Protein AF-A0AAW7G0S0-F1 (afdb_monomer)

Structure (mmCIF, N/CA/C/O backbone):
data_AF-A0AAW7G0S0-F1
#
_entry.id   AF-A0AAW7G0S0-F1
#
loop_
_atom_site.group_PDB
_atom_site.id
_atom_site.type_symbol
_atom_site.label_atom_id
_atom_site.label_alt_id
_atom_site.label_comp_id
_atom_site.label_asym_id
_atom_site.label_entity_id
_atom_site.label_seq_id
_atom_site.pdbx_PDB_ins_code
_atom_site.Cartn_x
_atom_site.Cartn_y
_atom_site.Cartn_z
_atom_site.occupancy
_atom_site.B_iso_or_equiv
_atom_site.auth_seq_id
_atom_site.auth_comp_id
_atom_site.auth_asym_id
_atom_site.auth_atom_id
_atom_site.pdbx_PDB_model_num
ATOM 1 N N . MET A 1 1 ? -7.170 -5.117 -3.455 1.00 61.25 1 MET A N 1
ATOM 2 C CA . MET A 1 1 ? -6.804 -4.383 -2.227 1.00 61.25 1 MET A CA 1
ATOM 3 C C . MET A 1 1 ? -5.320 -4.066 -2.317 1.00 61.25 1 MET A C 1
ATOM 5 O O . MET A 1 1 ? -4.571 -4.983 -2.638 1.00 61.25 1 MET A O 1
ATOM 9 N N . SER A 1 2 ? -4.912 -2.807 -2.139 1.00 86.69 2 SER A N 1
ATOM 10 C CA . SER A 1 2 ? -3.494 -2.421 -2.218 1.00 86.69 2 SER A CA 1
ATOM 11 C C . SER A 1 2 ? -2.702 -2.958 -1.025 1.00 86.69 2 SER A C 1
ATOM 13 O O . SER A 1 2 ? -3.254 -3.072 0.070 1.00 86.69 2 SER A O 1
ATOM 15 N N . ARG A 1 3 ? -1.429 -3.319 -1.223 1.00 89.50 3 ARG A N 1
ATOM 16 C CA . ARG A 1 3 ? -0.575 -3.909 -0.176 1.00 89.50 3 ARG A CA 1
ATOM 17 C C . ARG A 1 3 ? 0.852 -3.369 -0.238 1.00 89.50 3 ARG A C 1
ATOM 19 O O . ARG A 1 3 ? 1.390 -3.161 -1.320 1.00 89.50 3 ARG A O 1
ATOM 26 N N . PHE A 1 4 ? 1.469 -3.182 0.927 1.00 93.31 4 PHE A N 1
ATOM 27 C CA . PHE A 1 4 ? 2.879 -2.812 1.061 1.00 93.31 4 PHE A CA 1
ATOM 28 C C . PHE A 1 4 ? 3.570 -3.804 2.001 1.00 93.31 4 PHE A C 1
ATOM 30 O O . PHE A 1 4 ? 3.288 -3.835 3.199 1.00 93.31 4 PHE A O 1
ATOM 37 N N . ILE A 1 5 ? 4.396 -4.683 1.443 1.00 94.06 5 ILE A N 1
ATOM 38 C CA . ILE A 1 5 ? 4.824 -5.938 2.067 1.00 94.06 5 ILE A CA 1
ATOM 39 C C . ILE A 1 5 ? 6.314 -5.860 2.408 1.00 94.06 5 ILE A C 1
ATOM 41 O O . ILE A 1 5 ? 7.124 -5.496 1.559 1.00 94.06 5 ILE A O 1
ATOM 45 N N . LEU A 1 6 ? 6.664 -6.216 3.645 1.00 96.31 6 LEU A N 1
ATOM 46 C CA . LEU A 1 6 ? 8.051 -6.377 4.079 1.00 96.31 6 LEU A CA 1
ATOM 47 C C . LEU A 1 6 ? 8.528 -7.786 3.712 1.00 96.31 6 LEU A C 1
ATOM 49 O O . LEU A 1 6 ? 7.924 -8.763 4.156 1.00 96.31 6 LEU A O 1
ATOM 53 N N . GLY A 1 7 ? 9.592 -7.904 2.920 1.00 93.94 7 GLY A N 1
ATOM 54 C CA . GLY A 1 7 ? 10.181 -9.202 2.593 1.00 93.94 7 GLY A CA 1
ATOM 55 C C . GLY A 1 7 ? 11.030 -9.225 1.326 1.00 93.94 7 GLY A C 1
ATOM 56 O O . GLY A 1 7 ? 11.190 -8.226 0.626 1.00 93.94 7 GLY A O 1
ATOM 57 N N . ASN A 1 8 ? 11.577 -10.402 1.024 1.00 95.19 8 ASN A N 1
ATOM 58 C CA . ASN A 1 8 ? 12.290 -10.653 -0.224 1.00 95.19 8 ASN A CA 1
ATOM 59 C C . ASN A 1 8 ? 11.298 -10.718 -1.394 1.00 95.19 8 ASN A C 1
ATOM 61 O O . ASN A 1 8 ? 10.318 -11.458 -1.346 1.00 95.19 8 ASN A O 1
ATOM 65 N N . CYS A 1 9 ? 11.558 -9.959 -2.461 1.00 95.81 9 CYS A N 1
ATOM 66 C CA . CYS A 1 9 ? 10.638 -9.877 -3.591 1.00 95.81 9 CYS A CA 1
ATOM 67 C C . CYS A 1 9 ? 10.408 -11.214 -4.307 1.00 95.81 9 CYS A C 1
ATOM 69 O O . CYS A 1 9 ? 9.286 -11.466 -4.731 1.00 95.81 9 CYS A O 1
ATOM 71 N N . VAL A 1 10 ? 11.420 -12.079 -4.402 1.00 95.94 10 VAL A N 1
ATOM 72 C CA . VAL A 1 10 ? 11.302 -13.3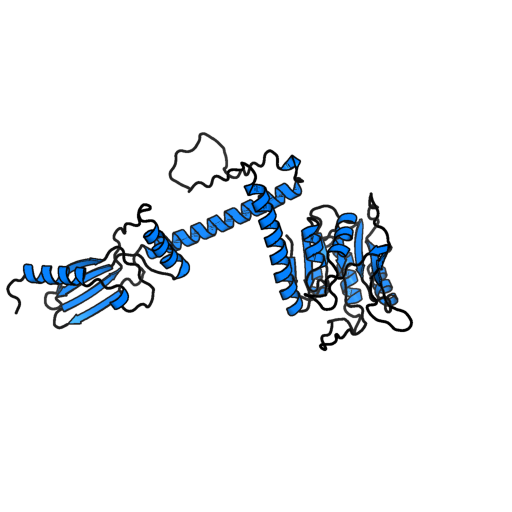97 -5.040 1.00 95.94 10 VAL A CA 1
ATOM 73 C C . VAL A 1 10 ? 10.381 -14.288 -4.212 1.00 95.94 10 VAL A C 1
ATOM 75 O O . VAL A 1 10 ? 9.420 -14.837 -4.746 1.00 95.94 10 VAL A O 1
ATOM 78 N N . ASP A 1 11 ? 10.610 -14.353 -2.899 1.00 96.25 11 ASP A N 1
ATOM 79 C CA . ASP A 1 11 ? 9.810 -15.178 -1.990 1.00 96.25 11 ASP A CA 1
ATOM 80 C C . ASP A 1 11 ? 8.354 -14.701 -1.946 1.00 96.25 11 ASP A C 1
ATOM 82 O O . ASP A 1 11 ? 7.428 -15.500 -2.079 1.00 96.25 11 ASP A O 1
ATOM 86 N N . ILE A 1 12 ? 8.131 -13.388 -1.826 1.00 96.81 12 ILE A N 1
ATOM 87 C CA . ILE A 1 12 ? 6.779 -12.821 -1.790 1.00 96.81 12 ILE A CA 1
ATOM 88 C C . ILE A 1 12 ? 6.055 -13.033 -3.126 1.00 96.81 12 ILE A C 1
ATOM 90 O O . ILE A 1 12 ? 4.898 -13.458 -3.121 1.00 96.81 12 ILE A O 1
ATOM 94 N N . MET A 1 13 ? 6.713 -12.771 -4.265 1.00 97.62 13 MET A N 1
ATOM 95 C CA . MET A 1 13 ? 6.097 -12.983 -5.578 1.00 97.62 13 MET A CA 1
ATOM 96 C C . MET A 1 13 ? 5.802 -14.460 -5.842 1.00 97.62 13 MET A C 1
ATOM 98 O O . MET A 1 13 ? 4.767 -14.738 -6.440 1.00 97.62 13 MET A O 1
ATOM 102 N N . SER A 1 14 ? 6.612 -15.399 -5.336 1.00 96.12 14 SER A N 1
ATOM 103 C CA . SER A 1 14 ? 6.372 -16.842 -5.507 1.00 96.12 14 SER A CA 1
ATOM 104 C C . SER A 1 14 ? 5.012 -17.303 -4.961 1.00 96.12 14 SER A C 1
ATOM 106 O O . SER A 1 14 ? 4.419 -18.249 -5.476 1.00 96.12 14 SER A O 1
ATOM 108 N N . GLY A 1 15 ? 4.469 -16.588 -3.968 1.00 95.38 15 GLY A N 1
ATOM 109 C CA . GLY A 1 15 ? 3.131 -16.825 -3.424 1.00 95.38 15 GLY A CA 1
ATOM 110 C C . GLY A 1 15 ? 1.987 -16.217 -4.246 1.00 95.38 15 GLY A C 1
ATOM 111 O O . GLY A 1 15 ? 0.819 -16.450 -3.933 1.00 95.38 15 GLY A O 1
ATOM 112 N N . PHE A 1 16 ? 2.277 -15.413 -5.272 1.00 94.56 16 PHE A N 1
ATOM 113 C CA . PHE A 1 16 ? 1.254 -14.803 -6.124 1.00 94.56 16 PHE A CA 1
ATOM 114 C C . PHE A 1 16 ? 0.816 -15.762 -7.238 1.00 94.56 16 PHE A C 1
ATOM 116 O O . PHE A 1 16 ? 1.655 -16.474 -7.797 1.00 94.56 16 PHE A O 1
ATOM 123 N N . PRO A 1 17 ? -0.468 -15.743 -7.646 1.00 94.62 17 PRO A N 1
ATOM 124 C CA . PRO A 1 17 ? -0.911 -16.428 -8.855 1.00 94.62 17 PRO A CA 1
ATOM 125 C C . PRO A 1 17 ? -0.197 -15.910 -10.111 1.00 94.62 17 PRO A C 1
ATOM 127 O O . PRO A 1 17 ? 0.215 -14.750 -10.184 1.00 94.62 17 PRO A O 1
ATOM 130 N N . ASP A 1 18 ? -0.112 -16.752 -11.137 1.00 95.81 18 ASP A N 1
ATOM 131 C CA . ASP A 1 18 ? 0.306 -16.323 -12.471 1.00 95.81 18 ASP A CA 1
ATOM 132 C C . ASP A 1 18 ? -0.612 -15.207 -12.984 1.00 95.81 18 ASP A C 1
ATOM 134 O O . ASP A 1 18 ? -1.828 -15.250 -12.789 1.00 95.81 18 ASP A O 1
ATOM 138 N N . ARG A 1 19 ? -0.045 -14.232 -13.710 1.00 96.56 19 ARG A N 1
ATOM 139 C CA . ARG A 1 19 ? -0.817 -13.148 -14.351 1.00 96.56 19 ARG A CA 1
ATOM 140 C C . ARG A 1 19 ? -1.695 -12.353 -13.362 1.00 96.56 19 ARG A C 1
ATOM 142 O O . ARG A 1 19 ? -2.802 -11.935 -13.702 1.00 96.56 19 ARG A O 1
ATOM 149 N N . ALA A 1 20 ? -1.206 -12.145 -12.143 1.00 93.62 20 ALA A N 1
ATOM 150 C CA . ALA A 1 20 ? -1.896 -11.421 -11.082 1.00 93.62 20 ALA A CA 1
ATOM 151 C C . ALA A 1 20 ? -1.881 -9.888 -11.233 1.00 93.62 20 ALA A C 1
ATOM 153 O O . ALA A 1 20 ? -2.805 -9.239 -10.743 1.00 93.62 20 ALA A O 1
ATOM 154 N N . VAL A 1 21 ? -0.871 -9.299 -11.886 1.00 95.62 21 VAL A N 1
ATOM 155 C CA . VAL A 1 21 ? -0.677 -7.833 -11.918 1.00 95.62 21 VAL A CA 1
ATOM 156 C C . VAL A 1 21 ? -0.757 -7.266 -13.332 1.00 95.62 21 VAL A C 1
ATOM 158 O O . VAL A 1 21 ? -0.399 -7.932 -14.304 1.00 95.62 21 VAL A O 1
ATOM 161 N N . ASP A 1 22 ? -1.257 -6.038 -13.450 1.00 96.88 22 ASP A N 1
ATOM 162 C CA . ASP A 1 22 ? -1.536 -5.383 -14.733 1.00 96.88 22 ASP A CA 1
ATOM 163 C C . ASP A 1 22 ? -0.315 -4.648 -15.291 1.00 96.88 22 ASP A C 1
ATOM 165 O O . ASP A 1 22 ? -0.161 -4.534 -16.503 1.00 96.88 22 ASP A O 1
ATOM 169 N N . PHE A 1 23 ? 0.553 -4.154 -14.410 1.00 98.50 23 PHE A N 1
ATOM 170 C CA . PHE A 1 23 ? 1.719 -3.364 -14.779 1.00 98.50 23 PHE A CA 1
ATOM 171 C C . PHE A 1 23 ? 2.802 -3.484 -13.717 1.00 98.50 23 PHE A C 1
ATOM 173 O O . PHE A 1 23 ? 2.501 -3.594 -12.527 1.00 98.50 23 PHE A O 1
ATOM 180 N N . ILE A 1 24 ? 4.062 -3.442 -14.138 1.00 98.75 24 ILE A N 1
ATOM 181 C CA . ILE A 1 24 ? 5.203 -3.367 -13.223 1.00 98.75 24 ILE A CA 1
ATOM 182 C C . ILE A 1 24 ? 5.926 -2.051 -13.481 1.00 98.75 24 ILE A C 1
ATOM 184 O O . ILE A 1 24 ? 6.295 -1.766 -14.616 1.00 98.75 24 ILE A O 1
ATOM 188 N N . LEU A 1 25 ? 6.154 -1.264 -12.435 1.00 98.44 25 LEU A N 1
ATOM 189 C CA . LEU A 1 25 ? 7.016 -0.087 -12.483 1.00 98.44 25 LEU A CA 1
ATOM 190 C C . LEU A 1 25 ? 7.999 -0.203 -11.333 1.00 98.44 25 LEU A C 1
ATOM 192 O O . LEU A 1 25 ? 7.580 -0.274 -10.184 1.00 98.44 25 LEU A O 1
ATOM 196 N N . THR A 1 26 ? 9.290 -0.284 -11.637 1.00 97.12 26 THR A N 1
ATOM 197 C CA . THR A 1 26 ? 10.258 -0.655 -10.606 1.00 97.12 26 THR A CA 1
ATOM 198 C C . THR A 1 26 ? 11.636 -0.040 -10.783 1.00 97.12 26 THR A C 1
ATOM 200 O O . THR A 1 26 ? 12.092 0.208 -11.904 1.00 97.12 26 THR A O 1
ATOM 203 N N . ASP A 1 27 ? 12.294 0.205 -9.650 1.00 94.00 27 ASP A N 1
ATOM 204 C CA . ASP A 1 27 ? 13.656 0.722 -9.541 1.00 94.00 27 ASP A CA 1
ATOM 205 C C . ASP A 1 27 ? 14.547 -0.243 -8.743 1.00 94.00 27 ASP A C 1
ATOM 207 O O . ASP A 1 27 ? 14.751 -0.060 -7.542 1.00 94.00 27 ASP A O 1
ATOM 211 N N . PRO A 1 28 ? 15.060 -1.304 -9.386 1.00 92.94 28 PRO A N 1
ATOM 212 C CA . PRO A 1 28 ? 15.893 -2.290 -8.713 1.00 92.94 28 PRO A CA 1
ATOM 213 C C . PRO A 1 28 ? 17.266 -1.728 -8.302 1.00 92.94 28 PRO A C 1
ATOM 215 O O . PRO A 1 28 ? 17.717 -0.730 -8.867 1.00 92.94 28 PRO A O 1
ATOM 218 N N . PRO A 1 29 ? 18.010 -2.408 -7.408 1.00 88.94 29 PRO A N 1
ATOM 219 C CA . PRO A 1 29 ? 19.431 -2.133 -7.180 1.00 88.94 29 PRO A CA 1
ATOM 220 C C . PRO A 1 29 ? 20.245 -2.207 -8.485 1.00 88.94 29 PRO A C 1
ATOM 222 O O . PRO A 1 29 ? 20.073 -3.122 -9.285 1.00 88.94 29 PRO A O 1
ATOM 225 N N . TYR A 1 30 ? 21.156 -1.260 -8.716 1.00 87.06 30 TYR A N 1
ATOM 226 C CA . TYR A 1 30 ? 21.896 -1.099 -9.981 1.00 87.06 30 TYR A CA 1
ATOM 227 C C . TYR A 1 30 ? 23.184 -1.928 -10.083 1.00 87.06 30 TYR A C 1
ATOM 229 O O . TYR A 1 30 ? 23.897 -1.833 -11.084 1.00 87.06 30 TYR A O 1
ATOM 237 N N . LEU A 1 31 ? 23.483 -2.754 -9.080 1.00 80.12 31 LEU A N 1
ATOM 238 C CA . LEU A 1 31 ? 24.683 -3.590 -8.990 1.00 80.12 31 LEU A CA 1
ATOM 239 C C . LEU A 1 31 ? 25.984 -2.770 -8.928 1.00 80.12 31 LEU A C 1
ATOM 241 O O . LEU A 1 31 ? 27.035 -3.208 -9.410 1.00 80.12 31 LEU A O 1
ATOM 245 N N . VAL A 1 32 ? 25.910 -1.557 -8.373 1.00 72.00 32 VAL A N 1
ATOM 246 C CA . VAL A 1 32 ? 27.024 -0.592 -8.331 1.00 72.00 32 VAL A CA 1
ATOM 247 C C . VAL A 1 32 ? 27.677 -0.464 -6.956 1.00 72.00 32 VAL A C 1
ATOM 249 O O . VAL A 1 32 ? 28.640 0.288 -6.811 1.00 72.00 32 VAL A O 1
ATOM 252 N N . GLY A 1 33 ? 27.187 -1.195 -5.952 1.00 70.19 33 GLY A N 1
ATOM 253 C CA . GLY A 1 33 ? 27.677 -1.133 -4.578 1.00 70.19 33 GLY A CA 1
ATOM 254 C C . GLY A 1 33 ? 27.494 0.247 -3.947 1.00 70.19 33 GLY A C 1
ATOM 255 O O . GLY A 1 33 ? 28.407 0.743 -3.284 1.00 70.19 33 GLY A O 1
ATOM 256 N N . PHE A 1 34 ? 26.347 0.885 -4.185 1.00 68.38 34 PHE A N 1
ATOM 257 C CA . PHE A 1 34 ? 26.030 2.235 -3.749 1.00 68.38 34 PHE A CA 1
ATOM 258 C C . PHE A 1 34 ? 26.240 2.408 -2.246 1.00 68.38 34 PHE A C 1
ATOM 260 O O . PHE A 1 34 ? 25.785 1.608 -1.421 1.00 68.38 34 PHE A O 1
ATOM 267 N N . ARG A 1 35 ? 26.902 3.514 -1.903 1.00 62.56 35 ARG A N 1
ATOM 268 C CA . ARG A 1 35 ? 27.081 3.970 -0.533 1.00 62.56 35 ARG A CA 1
ATOM 269 C C . ARG A 1 35 ? 26.876 5.473 -0.481 1.00 62.56 35 ARG A C 1
ATOM 271 O O . ARG A 1 35 ? 27.520 6.209 -1.231 1.00 62.56 35 ARG A O 1
ATOM 278 N N . ASP A 1 36 ? 25.971 5.928 0.374 1.00 64.25 36 ASP A N 1
ATOM 279 C CA . ASP A 1 36 ? 25.733 7.361 0.521 1.00 64.25 36 ASP A CA 1
ATOM 280 C C . ASP A 1 36 ? 26.769 8.040 1.434 1.00 64.25 36 ASP A C 1
ATOM 282 O O . ASP A 1 36 ? 27.629 7.393 2.035 1.00 64.25 36 ASP A O 1
ATOM 286 N N . ARG A 1 37 ? 26.691 9.375 1.541 1.00 52.28 37 ARG A N 1
ATOM 287 C CA . ARG A 1 37 ? 27.619 10.185 2.356 1.00 52.28 37 ARG A CA 1
ATOM 288 C C . ARG A 1 37 ? 27.542 9.884 3.859 1.00 52.28 37 ARG A C 1
ATOM 290 O O . ARG A 1 37 ? 28.489 10.184 4.572 1.00 52.28 37 ARG A O 1
ATOM 297 N N . SER A 1 38 ? 26.441 9.293 4.322 1.00 55.97 38 SER A N 1
ATOM 298 C CA . SER A 1 38 ? 26.249 8.814 5.697 1.00 55.97 38 SER A CA 1
ATOM 299 C C . SER A 1 38 ? 26.643 7.342 5.888 1.00 55.97 38 SER A C 1
ATOM 301 O O . SER A 1 38 ? 26.494 6.803 6.978 1.00 55.97 38 SER A O 1
ATOM 303 N N . GLY A 1 39 ? 27.153 6.680 4.845 1.00 59.25 39 GLY A N 1
ATOM 304 C CA . GLY A 1 39 ? 27.622 5.299 4.894 1.00 59.25 39 GLY A CA 1
ATOM 305 C C . GLY A 1 39 ? 26.553 4.227 4.667 1.00 59.25 39 GLY A C 1
ATOM 306 O O . GLY A 1 39 ? 26.916 3.049 4.718 1.00 59.25 39 GLY A O 1
ATOM 307 N N . ARG A 1 40 ? 25.292 4.594 4.385 1.00 63.16 40 ARG A N 1
ATOM 308 C CA . ARG A 1 40 ? 24.183 3.654 4.123 1.00 63.16 40 ARG A CA 1
ATOM 309 C C . ARG A 1 40 ? 24.385 2.946 2.783 1.00 63.16 40 ARG A C 1
ATOM 311 O O . ARG A 1 40 ? 24.827 3.578 1.825 1.00 63.16 40 ARG A O 1
ATOM 318 N N . SER A 1 41 ? 24.040 1.661 2.713 1.00 70.19 41 SER A N 1
ATOM 319 C CA . SER A 1 41 ? 24.163 0.818 1.514 1.00 70.19 41 SER A CA 1
ATOM 320 C C . SER A 1 41 ? 22.822 0.216 1.099 1.00 70.19 41 SER A C 1
ATOM 322 O O . SER A 1 41 ? 21.948 0.039 1.942 1.00 70.19 41 SER A O 1
ATOM 324 N N . ILE A 1 42 ? 22.690 -0.143 -0.179 1.00 65.56 42 ILE A N 1
ATOM 325 C CA . ILE A 1 42 ? 21.501 -0.810 -0.734 1.00 65.56 42 ILE A CA 1
ATOM 326 C C . ILE A 1 42 ? 21.720 -2.332 -0.720 1.00 65.56 42 ILE A C 1
ATOM 328 O O . ILE A 1 42 ? 22.753 -2.825 -1.185 1.00 65.56 42 ILE A O 1
ATOM 332 N N . ALA A 1 43 ? 20.766 -3.081 -0.162 1.00 66.75 43 ALA A N 1
ATOM 333 C CA . ALA A 1 43 ? 20.792 -4.543 -0.167 1.00 66.75 43 ALA A CA 1
ATOM 334 C C . ALA A 1 43 ? 20.650 -5.087 -1.602 1.00 66.75 43 ALA A C 1
ATOM 336 O O . ALA A 1 43 ? 19.914 -4.530 -2.409 1.00 66.75 43 ALA A O 1
ATOM 337 N N . GLY A 1 44 ? 21.380 -6.155 -1.941 1.00 61.84 44 GLY A N 1
ATOM 338 C CA . GLY A 1 44 ? 21.381 -6.720 -3.301 1.00 61.84 44 GLY A CA 1
ATOM 339 C C . GLY A 1 44 ? 22.154 -5.899 -4.344 1.00 61.84 44 GLY A C 1
ATOM 340 O O . GLY A 1 44 ? 22.253 -6.303 -5.493 1.00 61.84 44 GLY A O 1
ATOM 341 N N . ASP A 1 45 ? 22.776 -4.777 -3.978 1.00 70.75 45 ASP A N 1
ATOM 342 C CA . ASP A 1 45 ? 23.440 -3.894 -4.950 1.00 70.75 45 ASP A CA 1
ATOM 343 C C . ASP A 1 45 ? 24.884 -4.304 -5.305 1.00 70.75 45 ASP A C 1
ATOM 345 O O . ASP A 1 45 ? 25.595 -3.571 -5.991 1.00 70.75 45 ASP A O 1
ATOM 349 N N . LYS A 1 46 ? 25.363 -5.457 -4.821 1.00 69.62 46 LYS A N 1
ATOM 350 C CA . LYS A 1 46 ? 26.723 -5.968 -5.093 1.00 69.62 46 LYS A CA 1
ATOM 351 C C . LYS A 1 46 ? 26.731 -7.216 -5.974 1.00 69.62 46 LYS A C 1
ATOM 353 O O . LYS A 1 46 ? 27.579 -7.321 -6.858 1.00 69.62 46 LYS A O 1
ATOM 358 N N . THR A 1 47 ? 25.807 -8.142 -5.732 1.00 74.56 47 THR A N 1
ATOM 359 C CA . THR A 1 47 ? 25.671 -9.413 -6.453 1.00 74.56 47 THR A CA 1
ATOM 360 C C . THR A 1 47 ? 24.370 -9.425 -7.246 1.00 74.56 47 THR A C 1
ATOM 362 O O . THR A 1 47 ? 23.389 -8.799 -6.858 1.00 74.56 47 THR A O 1
ATOM 365 N N . ASP A 1 48 ? 24.364 -10.116 -8.380 1.00 79.81 48 ASP A N 1
ATOM 366 C CA . ASP A 1 48 ? 23.227 -10.224 -9.301 1.00 79.81 48 ASP A CA 1
ATOM 367 C C . ASP A 1 48 ? 22.380 -11.485 -9.088 1.00 79.81 48 ASP A C 1
ATOM 369 O O . ASP A 1 48 ? 21.502 -11.780 -9.892 1.00 79.81 48 ASP A O 1
ATOM 373 N N . GLU A 1 49 ? 22.601 -12.207 -7.990 1.00 86.19 49 GLU A N 1
ATOM 374 C CA . GLU A 1 49 ? 21.912 -13.463 -7.660 1.00 86.19 49 GLU A CA 1
ATOM 375 C C . GLU A 1 49 ? 20.386 -13.310 -7.591 1.00 86.19 49 GLU A C 1
ATOM 377 O O . GLU A 1 49 ? 19.652 -14.233 -7.935 1.00 86.19 49 GLU A O 1
ATOM 382 N N . TRP A 1 50 ? 19.896 -12.131 -7.199 1.00 88.56 50 TRP A N 1
ATOM 383 C CA . TRP A 1 50 ? 18.466 -11.824 -7.159 1.00 88.56 50 TRP A CA 1
ATOM 384 C C . TRP A 1 50 ? 17.884 -11.489 -8.540 1.00 88.56 50 TRP A C 1
ATOM 386 O O . TRP A 1 50 ? 16.679 -11.636 -8.737 1.00 88.56 50 TRP A O 1
ATOM 396 N N . LEU A 1 51 ? 18.707 -11.042 -9.499 1.00 92.50 51 LEU A N 1
ATOM 397 C CA . LEU A 1 51 ? 18.242 -10.408 -10.736 1.00 92.50 51 LEU A CA 1
ATOM 398 C C . LEU A 1 51 ? 17.461 -11.385 -11.617 1.00 92.50 51 LEU A C 1
ATOM 400 O O . LEU A 1 51 ? 16.323 -11.102 -11.984 1.00 92.50 51 LEU A O 1
ATOM 404 N N . GLN A 1 52 ? 18.042 -12.547 -11.930 1.00 96.50 52 GLN A N 1
ATOM 405 C CA . GLN A 1 52 ? 17.376 -13.531 -12.787 1.00 96.50 52 GLN A CA 1
ATOM 406 C C . GLN A 1 52 ? 16.114 -14.127 -12.131 1.00 96.50 52 GLN A C 1
ATOM 408 O O . GLN A 1 52 ? 15.074 -14.128 -12.795 1.00 96.50 52 GLN A O 1
ATOM 413 N N . PRO A 1 53 ? 16.132 -14.585 -10.860 1.00 97.25 53 PRO A N 1
ATOM 414 C CA . PRO A 1 53 ? 14.921 -15.068 -10.195 1.00 97.25 53 PRO A CA 1
ATOM 415 C C . PRO A 1 53 ? 13.820 -14.004 -10.105 1.00 97.25 53 PRO A C 1
ATOM 417 O O . PRO A 1 53 ? 12.665 -14.300 -10.403 1.00 97.25 53 PRO A O 1
ATOM 420 N N . ALA A 1 54 ? 14.167 -12.752 -9.783 1.00 97.50 54 ALA A N 1
ATOM 421 C CA . ALA A 1 54 ? 13.193 -11.665 -9.733 1.00 97.50 54 ALA A CA 1
ATOM 422 C C . ALA A 1 54 ? 12.592 -11.373 -11.115 1.00 97.50 54 ALA A C 1
ATOM 424 O O . ALA A 1 54 ? 11.384 -11.183 -11.220 1.00 97.50 54 ALA A O 1
ATOM 425 N N . CYS A 1 55 ? 13.393 -11.379 -12.189 1.00 98.25 55 CYS A N 1
ATOM 426 C CA . CYS A 1 55 ? 12.887 -11.240 -13.559 1.00 98.25 55 CYS A CA 1
ATOM 427 C C . CYS A 1 55 ? 11.937 -12.372 -13.961 1.00 98.25 55 CYS A C 1
ATOM 429 O O . CYS A 1 55 ? 10.923 -12.096 -14.604 1.00 98.25 55 CYS A O 1
ATOM 431 N N . ASN A 1 56 ? 12.225 -13.612 -13.561 1.00 98.56 56 ASN A N 1
ATOM 432 C CA . ASN A 1 56 ? 11.348 -14.754 -13.825 1.00 98.56 56 ASN A CA 1
ATOM 433 C C . ASN A 1 56 ? 9.995 -14.586 -13.123 1.00 98.56 56 ASN A C 1
ATOM 435 O O . ASN A 1 56 ? 8.950 -14.733 -13.758 1.00 98.56 56 ASN A O 1
ATOM 439 N N . GLU A 1 57 ? 10.009 -14.208 -11.844 1.00 98.62 57 GLU A N 1
ATOM 440 C CA . GLU A 1 57 ? 8.787 -13.964 -11.078 1.00 98.62 57 GLU A CA 1
ATOM 441 C C . GLU A 1 57 ? 8.000 -12.768 -11.622 1.00 98.62 57 GLU A C 1
ATOM 443 O O . GLU A 1 57 ? 6.803 -12.896 -11.872 1.00 98.62 57 GLU A O 1
ATOM 448 N N . MET A 1 58 ? 8.666 -11.647 -11.927 1.00 98.75 58 MET A N 1
ATOM 449 C CA . MET A 1 58 ? 8.045 -10.487 -12.579 1.00 98.75 58 MET A CA 1
ATOM 450 C C . MET A 1 58 ? 7.366 -10.875 -13.897 1.00 98.75 58 MET A C 1
ATOM 452 O O . MET A 1 58 ? 6.224 -10.484 -14.141 1.00 98.75 58 MET A O 1
ATOM 456 N N . TYR A 1 59 ? 8.026 -11.679 -14.738 1.00 98.81 59 TYR A N 1
ATOM 457 C CA . TYR A 1 59 ? 7.415 -12.170 -15.970 1.00 98.81 59 TYR A CA 1
ATOM 458 C C . TYR A 1 59 ? 6.205 -13.058 -15.683 1.00 98.81 59 TYR A C 1
ATOM 460 O O . TYR A 1 59 ? 5.170 -12.902 -16.330 1.00 98.81 59 TYR A O 1
ATOM 468 N N . ARG A 1 60 ? 6.297 -13.984 -14.722 1.00 98.69 60 ARG A N 1
ATOM 469 C CA . ARG A 1 60 ? 5.220 -14.919 -14.363 1.00 98.69 60 ARG A CA 1
ATOM 470 C C . ARG A 1 60 ? 3.968 -14.190 -13.867 1.00 98.69 60 ARG A C 1
ATOM 472 O O . ARG A 1 60 ? 2.872 -14.435 -14.386 1.00 98.69 60 ARG A O 1
ATOM 479 N N . VAL A 1 61 ? 4.129 -13.262 -12.923 1.00 98.38 61 VAL A N 1
ATOM 480 C CA . VAL A 1 61 ? 3.014 -12.545 -12.282 1.00 98.38 61 VAL A CA 1
ATOM 481 C C . VAL A 1 61 ? 2.421 -11.447 -13.164 1.00 98.38 61 VAL A C 1
ATOM 483 O O . VAL A 1 61 ? 1.250 -11.116 -12.995 1.00 98.38 61 VAL A O 1
ATOM 486 N N . LEU A 1 62 ? 3.164 -10.901 -14.132 1.00 98.75 62 LEU A N 1
ATOM 487 C CA . LEU A 1 62 ? 2.621 -9.925 -15.077 1.00 98.75 62 LEU A CA 1
ATOM 488 C C . LEU A 1 62 ? 1.582 -10.577 -16.002 1.00 98.75 62 LEU A C 1
ATOM 490 O O . LEU A 1 62 ? 1.777 -11.688 -16.514 1.00 98.75 62 LEU A O 1
ATOM 494 N N . LYS A 1 63 ? 0.459 -9.896 -16.241 1.00 98.31 63 LYS A N 1
ATOM 495 C CA . LYS A 1 63 ? -0.564 -10.346 -17.193 1.00 98.31 63 LYS A CA 1
ATOM 496 C C . LYS A 1 63 ? -0.011 -10.486 -18.613 1.00 98.31 63 LYS A C 1
ATOM 498 O O . LYS A 1 63 ? 1.033 -9.951 -18.976 1.00 98.31 63 LYS A O 1
ATOM 503 N N . LYS A 1 64 ? -0.702 -11.290 -19.422 1.00 97.94 64 LYS A N 1
ATOM 504 C CA . LYS A 1 64 ? -0.391 -11.410 -20.849 1.00 97.94 64 LYS A CA 1
ATOM 505 C C . LYS A 1 64 ? -0.714 -10.079 -21.537 1.00 97.94 64 LYS A C 1
ATOM 507 O O . LYS A 1 64 ? -1.713 -9.463 -21.186 1.00 97.94 64 LYS A O 1
ATOM 512 N N . ASP A 1 65 ? 0.093 -9.708 -22.526 1.00 97.62 65 ASP A N 1
ATOM 513 C CA . ASP A 1 65 ? -0.097 -8.514 -23.351 1.00 97.62 65 ASP A CA 1
ATOM 514 C C . ASP A 1 65 ? -0.067 -7.233 -22.494 1.00 97.62 65 ASP A C 1
ATOM 516 O O . ASP A 1 65 ? -0.873 -6.324 -22.663 1.00 97.62 65 ASP A O 1
ATOM 520 N N . ALA A 1 66 ? 0.892 -7.184 -21.561 1.00 97.75 66 ALA A N 1
ATOM 521 C CA . ALA A 1 66 ? 1.092 -6.102 -20.599 1.00 97.75 66 ALA A CA 1
ATOM 522 C C . ALA A 1 66 ? 2.554 -5.624 -20.567 1.00 97.75 66 ALA 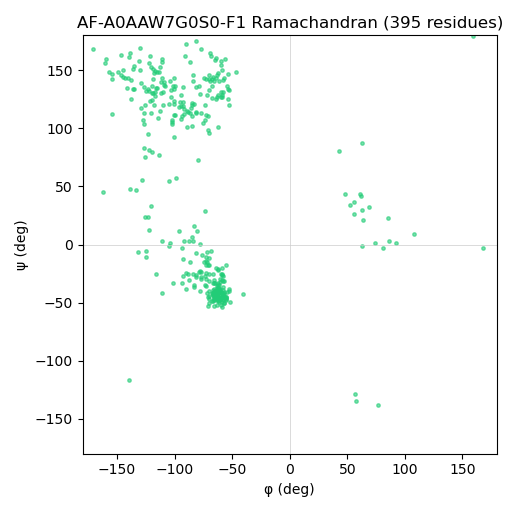A C 1
ATOM 524 O O . ALA A 1 66 ? 3.455 -6.251 -21.142 1.00 97.75 66 ALA A O 1
ATOM 525 N N . LEU A 1 67 ? 2.774 -4.495 -19.892 1.00 98.44 67 LEU A N 1
ATOM 526 C CA . LEU A 1 67 ? 4.049 -3.785 -19.863 1.00 98.44 67 LEU A CA 1
ATOM 527 C C . LEU A 1 67 ? 4.710 -3.819 -18.480 1.00 98.44 67 LEU A C 1
ATOM 529 O O . LEU A 1 67 ? 4.060 -3.885 -17.437 1.00 98.44 67 LEU A O 1
ATOM 533 N N . MET A 1 68 ? 6.031 -3.728 -18.502 1.00 98.44 68 MET A N 1
ATOM 534 C CA . MET A 1 68 ? 6.886 -3.443 -17.364 1.00 98.44 68 MET A CA 1
ATOM 535 C C . MET A 1 68 ? 7.785 -2.263 -17.720 1.00 98.44 68 MET A C 1
ATOM 537 O O . MET A 1 68 ? 8.381 -2.233 -18.794 1.00 98.44 68 MET A O 1
ATOM 541 N N . VAL A 1 69 ? 7.929 -1.314 -16.806 1.00 98.50 69 VAL A N 1
ATOM 542 C CA . VAL A 1 69 ? 8.951 -0.276 -16.866 1.00 98.50 69 VAL A CA 1
ATOM 543 C C . VAL A 1 69 ? 9.959 -0.539 -15.760 1.00 98.50 69 VAL A C 1
ATOM 545 O O . VAL A 1 69 ? 9.615 -0.543 -14.579 1.00 98.50 69 VAL A O 1
ATOM 548 N N . SER A 1 70 ? 11.213 -0.751 -16.149 1.00 98.12 70 SER A N 1
ATOM 549 C CA . SER A 1 70 ? 12.310 -0.952 -15.204 1.00 98.12 70 SER A CA 1
ATOM 550 C C . SER A 1 70 ? 13.363 0.122 -15.401 1.00 98.12 70 SER A C 1
ATOM 552 O O . SER A 1 70 ? 13.937 0.258 -16.487 1.00 98.12 70 SER A O 1
ATOM 554 N N . PHE A 1 71 ? 13.671 0.843 -14.328 1.00 96.50 71 PHE A N 1
ATOM 555 C CA . PHE A 1 71 ? 14.948 1.540 -14.230 1.00 96.50 71 PHE A CA 1
ATOM 556 C C . PHE A 1 71 ? 16.085 0.515 -14.109 1.00 96.50 71 PHE A C 1
ATOM 558 O O . PHE A 1 71 ? 15.850 -0.668 -13.841 1.00 96.50 71 PHE A O 1
ATOM 565 N N . TYR A 1 72 ? 17.318 0.944 -14.374 1.00 94.62 72 TYR A N 1
ATOM 566 C CA . TYR A 1 72 ? 18.475 0.051 -14.381 1.00 94.62 72 TYR A CA 1
ATOM 567 C C . TYR A 1 72 ? 19.800 0.801 -14.220 1.00 94.62 72 TYR A C 1
ATOM 569 O O . TYR A 1 72 ? 19.927 1.987 -14.539 1.00 94.62 72 TYR A O 1
ATOM 577 N N . GLY A 1 73 ? 20.828 0.062 -13.798 1.00 90.00 73 GLY A N 1
ATOM 578 C CA . GLY A 1 73 ? 22.208 0.533 -13.815 1.00 90.00 73 GLY A CA 1
ATOM 579 C C . GLY A 1 73 ? 22.755 0.553 -15.238 1.00 90.00 73 GLY A C 1
ATOM 580 O O . GLY A 1 73 ? 23.044 -0.501 -15.802 1.00 90.00 73 GLY A O 1
ATOM 581 N N . TRP A 1 74 ? 22.931 1.738 -15.831 1.00 87.81 74 TRP A N 1
ATOM 582 C CA . TRP A 1 74 ? 23.374 1.871 -17.229 1.00 87.81 74 TRP A CA 1
ATOM 583 C C . TRP A 1 74 ? 24.731 1.211 -17.520 1.00 87.81 74 TRP A C 1
ATOM 585 O O . TRP A 1 74 ? 24.950 0.703 -18.615 1.00 87.81 74 TRP A O 1
ATOM 595 N N . ASN A 1 75 ? 25.624 1.163 -16.531 1.00 87.69 75 ASN A N 1
ATOM 596 C CA . ASN A 1 75 ? 26.929 0.502 -16.606 1.00 87.69 75 ASN A CA 1
ATOM 597 C C . ASN A 1 75 ? 26.856 -1.032 -16.502 1.00 87.69 75 ASN A C 1
ATOM 599 O O . ASN A 1 75 ? 27.874 -1.698 -16.664 1.00 87.69 75 ASN A O 1
ATOM 603 N N . ARG A 1 76 ? 25.680 -1.582 -16.183 1.00 91.00 76 ARG A N 1
ATOM 604 C CA . ARG A 1 76 ? 25.401 -3.020 -16.037 1.00 91.00 76 ARG A CA 1
ATOM 605 C C . ARG A 1 76 ? 24.227 -3.458 -16.910 1.00 91.00 76 ARG A C 1
ATOM 607 O O . ARG A 1 76 ? 23.562 -4.452 -16.625 1.00 91.00 76 ARG A O 1
ATOM 614 N N . VAL A 1 77 ? 23.959 -2.696 -17.972 1.00 94.56 77 VAL A N 1
ATOM 615 C CA . VAL A 1 77 ? 22.854 -2.935 -18.907 1.00 94.56 77 VAL A CA 1
ATOM 616 C C . VAL A 1 77 ? 22.918 -4.320 -19.547 1.00 94.56 77 VAL A C 1
ATOM 618 O O . VAL A 1 77 ? 21.878 -4.911 -19.803 1.00 94.56 77 VAL A O 1
ATOM 621 N N . ASP A 1 78 ? 24.116 -4.863 -19.751 1.00 94.31 78 ASP A N 1
ATOM 622 C CA . ASP A 1 78 ? 24.362 -6.219 -20.240 1.00 94.31 78 ASP A CA 1
ATOM 623 C C . ASP A 1 78 ? 23.666 -7.276 -19.370 1.00 94.31 78 ASP A C 1
ATOM 625 O O . ASP A 1 78 ? 22.958 -8.139 -19.894 1.00 94.31 78 ASP A O 1
ATOM 629 N N . ARG A 1 79 ? 23.786 -7.159 -18.042 1.00 94.00 79 ARG A N 1
ATOM 630 C CA . ARG A 1 79 ? 23.190 -8.101 -17.084 1.00 94.00 79 ARG A CA 1
ATOM 631 C C . ARG A 1 79 ? 21.673 -7.985 -17.031 1.00 94.00 79 ARG A C 1
ATOM 633 O O . ARG A 1 79 ? 20.979 -8.994 -17.111 1.00 94.00 79 ARG A O 1
ATOM 640 N N . PHE A 1 80 ? 21.161 -6.758 -16.949 1.00 96.50 80 PHE A N 1
ATOM 641 C CA . PHE A 1 80 ? 19.718 -6.502 -16.967 1.00 96.50 80 PHE A CA 1
ATOM 642 C C . PHE A 1 80 ? 19.077 -6.995 -18.267 1.00 96.50 80 PHE A C 1
ATOM 644 O O . PHE A 1 80 ? 18.081 -7.713 -18.238 1.00 96.50 80 PHE A O 1
ATOM 651 N N . MET A 1 81 ? 19.692 -6.681 -19.409 1.00 97.62 81 MET A N 1
ATOM 652 C CA . MET A 1 81 ? 19.207 -7.091 -20.723 1.00 97.62 81 MET A CA 1
ATOM 653 C C . MET A 1 81 ? 19.195 -8.616 -20.873 1.00 97.62 81 MET A C 1
ATOM 655 O O . MET A 1 81 ? 18.229 -9.165 -21.405 1.00 97.62 81 MET A O 1
ATOM 659 N N . ALA A 1 82 ? 20.237 -9.304 -20.394 1.00 97.31 82 ALA A N 1
ATOM 660 C CA . ALA A 1 82 ? 20.281 -10.763 -20.379 1.00 97.31 82 ALA A CA 1
ATOM 661 C C . ALA A 1 82 ? 19.153 -11.349 -19.517 1.00 97.31 82 ALA A C 1
ATOM 663 O O . ALA A 1 82 ? 18.421 -12.216 -19.993 1.00 97.31 82 ALA A O 1
ATOM 664 N N . ALA A 1 83 ? 18.956 -10.831 -18.301 1.00 97.88 83 ALA A N 1
ATOM 665 C CA . ALA A 1 83 ? 17.932 -11.320 -17.381 1.00 97.88 83 ALA A CA 1
ATOM 666 C C . ALA A 1 83 ? 16.504 -11.108 -17.905 1.00 97.88 83 ALA A C 1
ATOM 668 O O . ALA A 1 83 ? 15.701 -12.045 -17.898 1.00 97.88 83 ALA A O 1
ATOM 669 N N . TRP A 1 84 ? 16.194 -9.915 -18.428 1.00 98.44 84 TRP A N 1
ATOM 670 C CA . TRP A 1 84 ? 14.881 -9.615 -19.006 1.00 98.44 84 TRP A CA 1
ATOM 671 C C . TRP A 1 84 ? 14.569 -10.499 -20.215 1.00 98.44 84 TRP A C 1
ATOM 673 O O . TRP A 1 84 ? 13.475 -11.057 -20.298 1.00 98.44 84 TRP A O 1
ATOM 683 N N . LYS A 1 85 ? 15.531 -10.667 -21.133 1.00 98.31 85 LYS A N 1
ATOM 684 C CA . LYS A 1 85 ? 15.353 -11.521 -22.316 1.00 98.31 85 LYS A CA 1
ATOM 685 C C . LYS A 1 85 ? 15.217 -12.994 -21.941 1.00 98.31 85 LYS A C 1
ATOM 687 O O . LYS A 1 85 ? 14.351 -13.668 -22.486 1.00 98.31 85 LYS A O 1
ATOM 692 N N . SER A 1 86 ? 16.028 -13.467 -20.996 1.00 98.25 86 SER A N 1
ATOM 693 C CA . SER A 1 86 ? 15.972 -14.836 -20.470 1.00 98.25 86 SER A CA 1
ATOM 694 C C . SER A 1 86 ? 14.618 -15.144 -19.816 1.00 98.25 86 SER A C 1
ATOM 696 O O . SER A 1 86 ? 14.047 -16.204 -20.053 1.00 98.25 86 SER A O 1
ATOM 698 N N . ALA A 1 87 ? 14.043 -14.182 -19.082 1.00 98.38 87 ALA A N 1
ATOM 699 C CA . ALA A 1 87 ? 12.705 -14.308 -18.501 1.00 98.38 87 ALA A CA 1
ATOM 700 C C . ALA A 1 87 ? 11.569 -14.278 -19.547 1.00 98.38 87 ALA A C 1
ATOM 702 O O . ALA A 1 87 ? 10.456 -14.704 -19.251 1.00 98.38 87 ALA A O 1
ATOM 703 N N . GLY A 1 88 ? 11.834 -13.790 -20.766 1.00 98.38 88 GLY A N 1
ATOM 704 C CA . GLY A 1 88 ? 10.878 -13.765 -21.879 1.00 98.38 88 GLY A CA 1
ATOM 705 C C . GLY A 1 88 ? 10.317 -12.384 -22.236 1.00 98.38 88 GLY A C 1
ATOM 706 O O . GLY A 1 88 ? 9.390 -12.298 -23.047 1.00 98.38 88 GLY A O 1
ATOM 707 N N . PHE A 1 89 ? 10.843 -11.298 -21.661 1.00 98.69 89 PHE A N 1
ATOM 708 C CA . PHE A 1 89 ? 10.443 -9.937 -22.028 1.00 98.69 89 PHE A CA 1
ATOM 709 C C . PHE A 1 89 ? 11.027 -9.507 -23.378 1.00 98.69 89 PHE A C 1
ATOM 711 O O . PHE A 1 89 ? 12.184 -9.778 -23.700 1.00 98.69 89 PHE A O 1
ATOM 718 N N . SER A 1 90 ? 10.239 -8.749 -24.141 1.00 98.50 90 SER A N 1
ATOM 719 C CA . SER A 1 90 ? 10.710 -8.010 -25.318 1.00 98.50 90 SER A CA 1
ATOM 720 C C . SER A 1 90 ? 10.943 -6.545 -24.964 1.00 98.50 90 SER A C 1
ATOM 722 O O . SER A 1 90 ? 10.112 -5.937 -24.301 1.00 98.50 90 SER A O 1
ATOM 724 N N . VAL A 1 91 ? 12.045 -5.951 -25.417 1.00 98.12 91 VAL A N 1
ATOM 725 C CA . VAL A 1 91 ? 12.309 -4.515 -25.225 1.00 98.12 91 VAL A CA 1
ATOM 726 C C . VAL A 1 91 ? 11.584 -3.739 -26.315 1.00 98.12 91 VAL A C 1
ATOM 728 O O . VAL A 1 91 ? 11.834 -3.979 -27.494 1.00 98.12 91 VAL A O 1
ATOM 731 N N . VAL A 1 92 ? 10.691 -2.832 -25.926 1.00 97.25 92 VAL A N 1
ATOM 732 C CA . VAL A 1 92 ? 9.792 -2.127 -26.859 1.00 97.25 92 VAL A CA 1
ATOM 733 C C . VAL A 1 92 ? 9.882 -0.605 -26.772 1.00 97.25 92 VAL A C 1
ATOM 735 O O . VAL A 1 92 ? 9.284 0.087 -27.587 1.00 97.25 92 VAL A O 1
ATOM 738 N N . GLY A 1 93 ? 10.646 -0.070 -25.822 1.00 96.50 93 GLY A N 1
ATOM 739 C CA . GLY A 1 93 ? 10.883 1.365 -25.714 1.00 96.50 93 GLY A CA 1
ATOM 740 C C . GLY A 1 93 ? 11.956 1.701 -24.688 1.00 96.50 93 GLY A C 1
ATOM 741 O O . GLY A 1 93 ? 12.370 0.853 -23.893 1.00 96.50 93 GLY A O 1
ATOM 742 N N . HIS A 1 94 ? 12.406 2.949 -24.708 1.00 97.38 94 HIS A N 1
ATOM 743 C CA . HIS A 1 94 ? 13.398 3.495 -23.788 1.00 97.38 94 HIS A CA 1
ATOM 744 C C . HIS A 1 94 ? 12.952 4.888 -23.361 1.00 97.38 94 HIS A C 1
ATOM 746 O O . HIS A 1 94 ? 12.374 5.619 -24.156 1.00 97.38 94 HIS A O 1
ATOM 752 N N . LEU A 1 95 ? 13.175 5.215 -22.095 1.00 96.50 95 LEU A N 1
ATOM 753 C CA . LEU A 1 95 ? 12.789 6.481 -21.493 1.00 96.50 95 LEU A CA 1
ATOM 754 C C . LEU A 1 95 ? 14.029 7.148 -20.917 1.00 96.50 95 LEU A C 1
ATOM 756 O O . LEU A 1 95 ? 14.796 6.507 -20.193 1.00 96.50 95 LEU A O 1
ATOM 760 N N . VAL A 1 96 ? 14.185 8.440 -21.184 1.00 95.56 96 VAL A N 1
ATOM 761 C CA . VAL A 1 96 ? 15.248 9.291 -20.653 1.00 95.56 96 VAL A CA 1
ATOM 762 C C . VAL A 1 96 ? 14.630 10.395 -19.811 1.00 95.56 96 VAL A C 1
ATOM 764 O O . VAL A 1 96 ? 13.881 11.239 -20.291 1.00 95.56 96 VAL A O 1
ATOM 767 N N . PHE A 1 97 ? 15.001 10.439 -18.540 1.00 92.94 97 PHE A N 1
ATOM 768 C CA . PHE A 1 97 ? 14.549 11.452 -17.602 1.00 92.94 97 PHE A CA 1
ATOM 769 C C . PHE A 1 97 ? 15.638 12.498 -17.382 1.00 92.94 97 PHE A C 1
ATOM 771 O O . PHE A 1 97 ? 16.625 12.249 -16.691 1.00 92.94 97 PHE A O 1
ATOM 778 N N . THR A 1 98 ? 15.466 13.680 -17.962 1.00 92.31 98 THR A N 1
ATOM 779 C CA . THR A 1 98 ? 16.442 14.775 -17.927 1.00 92.31 98 THR A CA 1
ATOM 780 C C . THR A 1 98 ? 16.428 15.513 -16.592 1.00 92.31 98 THR A C 1
ATOM 782 O O . THR A 1 98 ? 15.392 15.957 -16.103 1.00 92.31 98 THR A O 1
ATOM 785 N N . LYS A 1 99 ? 17.604 15.693 -15.994 1.00 86.56 99 LYS A N 1
ATOM 786 C CA . LYS A 1 99 ? 17.811 16.445 -14.756 1.00 86.56 99 LYS A CA 1
ATOM 787 C C . LYS A 1 99 ? 18.351 17.830 -15.080 1.00 86.56 99 LYS A C 1
ATOM 789 O O . LYS A 1 99 ? 19.319 17.993 -15.826 1.00 86.56 99 LYS A O 1
ATOM 794 N N . THR A 1 100 ? 17.812 18.844 -14.415 1.00 85.12 100 THR A N 1
ATOM 795 C CA . THR A 1 100 ? 18.341 20.213 -14.498 1.00 85.12 100 THR A CA 1
ATOM 796 C C . THR A 1 100 ? 19.682 20.378 -13.773 1.00 85.12 100 THR A C 1
ATOM 798 O O . THR A 1 100 ? 20.338 21.399 -13.948 1.00 85.12 100 THR A O 1
ATOM 801 N N . TYR A 1 101 ? 20.155 19.362 -13.049 1.00 81.19 101 TYR A N 1
ATOM 802 C CA . TYR A 1 101 ? 21.407 19.351 -12.289 1.00 81.19 101 TYR A CA 1
ATOM 803 C C . TYR A 1 101 ? 22.234 18.092 -12.589 1.00 81.19 101 TYR A C 1
ATOM 805 O O . TYR A 1 101 ? 21.695 17.071 -13.020 1.00 81.19 101 TYR A O 1
ATOM 813 N N . SER A 1 102 ? 23.544 18.154 -12.338 1.00 83.44 102 SER A N 1
ATOM 814 C CA . SER A 1 102 ? 24.438 16.992 -12.434 1.00 83.44 102 SER A CA 1
ATOM 815 C C . SER A 1 102 ? 24.421 16.208 -11.125 1.00 83.44 102 SER A C 1
ATOM 817 O O . SER A 1 102 ? 24.827 16.731 -10.089 1.00 83.44 102 SER A O 1
ATOM 819 N N . SER A 1 103 ? 23.978 14.948 -11.154 1.00 78.88 103 SER A N 1
ATOM 820 C CA . SER A 1 103 ? 23.973 14.092 -9.957 1.00 78.88 103 SER A CA 1
ATOM 821 C C . SER A 1 103 ? 25.377 13.633 -9.563 1.00 78.88 103 SER A C 1
ATOM 823 O O . SER A 1 103 ? 25.658 13.408 -8.389 1.00 78.88 103 SER A O 1
ATOM 825 N N . LYS A 1 104 ? 26.263 13.499 -10.551 1.00 82.56 104 LYS A N 1
ATOM 826 C CA . LYS A 1 104 ? 27.701 13.277 -10.394 1.00 82.56 104 LYS A CA 1
ATOM 827 C C . LYS A 1 104 ? 28.391 13.751 -11.671 1.00 82.56 104 LYS A C 1
ATOM 829 O O . LYS A 1 104 ? 27.813 13.656 -12.752 1.00 82.56 104 LYS A O 1
ATOM 834 N N . SER A 1 105 ? 29.614 14.243 -11.541 1.00 85.06 105 SER A N 1
ATOM 835 C CA . SER A 1 105 ? 30.463 14.595 -12.679 1.00 85.06 105 SER A CA 1
ATOM 836 C C . SER A 1 105 ? 31.691 13.692 -12.682 1.00 85.06 105 SER A C 1
ATOM 838 O O . SER A 1 105 ? 32.285 13.447 -11.633 1.00 85.06 105 SER A O 1
ATOM 840 N N . ALA A 1 106 ? 32.030 13.172 -13.855 1.00 85.38 106 ALA A N 1
ATOM 841 C CA . ALA A 1 106 ? 33.271 12.451 -14.120 1.00 85.38 106 ALA A CA 1
ATOM 842 C C . ALA A 1 106 ? 33.770 12.884 -15.506 1.00 85.38 106 ALA A C 1
ATOM 844 O O . ALA A 1 106 ? 34.004 14.071 -15.707 1.00 85.38 106 ALA A O 1
ATOM 845 N N . TYR A 1 107 ? 33.841 11.969 -16.479 1.00 88.19 107 TYR A N 1
ATOM 846 C CA . TYR A 1 107 ? 34.111 12.315 -17.881 1.00 88.19 107 TYR A CA 1
ATOM 847 C C . TYR A 1 107 ? 33.050 13.251 -18.483 1.00 88.19 107 TYR A C 1
ATOM 849 O O . TYR A 1 107 ? 33.360 14.063 -19.346 1.00 88.19 107 TYR A O 1
ATOM 857 N N . VAL A 1 108 ? 31.804 13.159 -18.007 1.00 90.12 108 VAL A N 1
ATOM 858 C CA . VAL A 1 108 ? 30.701 14.072 -18.339 1.00 90.12 108 VAL A CA 1
ATOM 859 C C . VAL A 1 108 ? 29.880 14.379 -17.084 1.00 90.12 108 VAL A C 1
ATOM 861 O O . VAL A 1 108 ? 29.988 13.683 -16.068 1.00 90.12 108 VAL A O 1
ATOM 864 N N . GLY A 1 109 ? 29.047 15.419 -17.146 1.00 89.50 109 GLY A N 1
ATOM 865 C CA . GLY A 1 109 ? 28.033 15.681 -16.126 1.00 89.50 109 GLY A CA 1
ATOM 866 C C . GLY A 1 109 ? 26.844 14.740 -16.303 1.00 89.50 109 GLY A C 1
ATOM 867 O O . GLY A 1 109 ? 26.113 14.845 -17.287 1.00 89.50 109 GLY A O 1
ATOM 868 N N . TYR A 1 110 ? 26.625 13.826 -15.359 1.00 89.25 110 TYR A N 1
ATOM 869 C CA . TYR A 1 110 ? 25.495 12.903 -15.411 1.00 89.25 110 TYR A CA 1
ATOM 870 C C . TYR A 1 110 ? 24.202 13.636 -15.049 1.00 89.25 110 TYR A C 1
ATOM 872 O O . TYR A 1 110 ? 23.955 13.958 -13.885 1.00 89.25 110 TYR A O 1
ATOM 880 N N . ARG A 1 111 ? 23.394 13.924 -16.073 1.00 91.00 111 ARG A N 1
ATOM 881 C CA . ARG A 1 111 ? 22.169 14.738 -15.995 1.00 91.00 111 ARG A CA 1
ATOM 882 C C . ARG A 1 111 ? 20.929 13.997 -16.490 1.00 91.00 111 ARG A C 1
ATOM 884 O O . ARG A 1 111 ? 19.972 14.632 -16.914 1.00 91.00 111 ARG A O 1
ATOM 891 N N . HIS A 1 112 ? 20.928 12.671 -16.466 1.00 91.69 112 HIS A N 1
ATOM 892 C CA . HIS A 1 112 ? 19.735 11.900 -16.791 1.00 91.69 112 HIS A CA 1
ATOM 893 C C . HIS A 1 112 ? 19.655 10.607 -15.983 1.00 91.69 112 HIS A C 1
ATOM 895 O O . HIS A 1 112 ? 20.648 10.161 -15.405 1.00 91.69 112 HIS A O 1
ATOM 901 N N . GLU A 1 113 ? 18.460 10.031 -15.945 1.00 91.06 113 GLU A N 1
ATOM 902 C CA . GLU A 1 113 ? 18.245 8.614 -15.646 1.00 91.06 113 GLU A CA 1
ATOM 903 C C . GLU A 1 113 ? 17.530 7.952 -16.809 1.00 91.06 113 GLU A C 1
ATOM 905 O O . GLU A 1 113 ? 16.921 8.642 -17.625 1.00 91.06 113 GLU A O 1
ATOM 910 N N . CYS A 1 114 ? 17.591 6.627 -16.866 1.00 94.69 114 CYS A N 1
ATOM 911 C CA . CYS A 1 114 ? 16.981 5.867 -17.941 1.00 94.69 114 CYS A CA 1
ATOM 912 C C . CYS A 1 114 ? 16.120 4.730 -17.397 1.00 94.69 114 CYS A C 1
ATOM 914 O O . CYS A 1 114 ? 16.435 4.144 -16.359 1.00 94.69 114 CYS A O 1
ATOM 916 N N . ALA A 1 115 ? 15.082 4.381 -18.149 1.00 97.19 115 ALA A N 1
ATOM 917 C CA . ALA A 1 115 ? 14.296 3.174 -17.940 1.00 97.19 115 ALA A CA 1
ATOM 918 C C . ALA A 1 115 ? 14.012 2.492 -19.281 1.00 97.19 115 ALA A C 1
ATOM 920 O O . ALA A 1 115 ? 13.935 3.150 -20.317 1.00 97.19 115 ALA A O 1
ATOM 921 N N . TYR A 1 116 ? 13.851 1.172 -19.266 1.00 98.38 116 TYR A N 1
ATOM 922 C CA . TYR A 1 116 ? 13.359 0.424 -20.421 1.00 98.38 116 TYR A CA 1
ATOM 923 C C . TYR A 1 116 ? 11.880 0.100 -20.260 1.00 98.38 116 TYR A C 1
ATOM 925 O O . TYR A 1 116 ? 11.426 -0.222 -19.161 1.00 98.38 116 TYR A O 1
ATOM 933 N N . ILE A 1 117 ? 11.161 0.138 -21.381 1.00 98.25 117 ILE A N 1
ATOM 934 C CA . ILE A 1 117 ? 9.806 -0.390 -21.513 1.00 98.25 117 ILE A CA 1
ATOM 935 C C . ILE A 1 117 ? 9.921 -1.812 -22.070 1.00 98.25 117 ILE A C 1
ATOM 937 O O . ILE A 1 117 ? 10.504 -2.045 -23.134 1.00 98.25 117 ILE A O 1
ATOM 941 N N . LEU A 1 118 ? 9.373 -2.764 -21.327 1.00 98.62 118 LEU A N 1
ATOM 942 C CA . LEU A 1 118 ? 9.487 -4.199 -21.538 1.00 98.62 118 LEU A CA 1
ATOM 943 C C . LEU A 1 118 ? 8.082 -4.787 -21.694 1.00 98.62 118 LEU A C 1
ATOM 945 O O . LEU A 1 118 ? 7.196 -4.509 -20.894 1.00 98.62 118 LEU A O 1
ATOM 949 N N . ALA A 1 119 ? 7.867 -5.606 -22.715 1.00 98.44 119 ALA A N 1
ATOM 950 C CA . ALA A 1 119 ? 6.579 -6.205 -23.030 1.00 98.44 119 ALA A CA 1
ATOM 951 C C . ALA A 1 119 ? 6.568 -7.708 -22.746 1.00 98.44 119 ALA A C 1
ATOM 953 O O . ALA A 1 119 ? 7.497 -8.432 -23.120 1.00 98.44 119 ALA A O 1
ATOM 954 N N . LYS A 1 120 ? 5.469 -8.183 -22.155 1.00 98.44 120 LYS A N 1
ATOM 955 C CA . LYS A 1 120 ? 5.081 -9.595 -22.163 1.00 98.44 120 LYS A CA 1
ATOM 956 C C . LYS A 1 120 ? 4.005 -9.796 -23.223 1.00 98.44 120 LYS A C 1
ATOM 958 O O . LYS A 1 120 ? 2.880 -9.342 -23.052 1.00 98.44 120 LYS A O 1
ATOM 963 N N . GLY A 1 121 ? 4.330 -10.512 -24.296 1.00 97.38 121 GLY A N 1
ATOM 964 C CA . GLY A 1 121 ? 3.412 -10.688 -25.424 1.00 97.38 121 GLY A CA 1
ATOM 965 C C . GLY A 1 121 ? 3.354 -9.445 -26.316 1.00 97.38 121 GLY A C 1
ATOM 966 O O . GLY A 1 121 ? 4.394 -8.870 -26.631 1.00 97.38 121 GLY A O 1
ATOM 967 N N . ARG A 1 122 ? 2.153 -9.061 -26.756 1.00 96.75 122 ARG A N 1
ATOM 968 C CA . ARG A 1 122 ? 1.905 -7.944 -27.684 1.00 96.75 122 ARG A CA 1
ATOM 969 C C . ARG A 1 122 ? 0.897 -6.955 -27.076 1.00 96.75 122 ARG A C 1
ATOM 971 O O . ARG A 1 122 ? -0.269 -6.985 -27.464 1.00 96.75 122 ARG A O 1
ATOM 978 N N . PRO A 1 123 ? 1.317 -6.122 -26.106 1.00 95.06 123 PRO A N 1
ATOM 979 C CA . PRO A 1 123 ? 0.452 -5.107 -25.509 1.00 95.06 123 PRO A CA 1
ATOM 980 C C . PRO A 1 123 ? -0.072 -4.123 -26.560 1.00 95.06 123 PRO A C 1
ATOM 982 O O . PRO A 1 123 ? 0.592 -3.856 -27.565 1.00 95.06 123 PRO A O 1
ATOM 985 N N . ALA A 1 124 ? -1.263 -3.579 -26.311 1.00 90.62 124 ALA A N 1
ATOM 986 C CA . ALA A 1 124 ? -1.827 -2.524 -27.140 1.00 90.62 124 ALA A CA 1
ATOM 987 C C . ALA A 1 124 ? -0.950 -1.263 -27.086 1.00 90.62 124 ALA A C 1
ATOM 989 O O . ALA A 1 124 ? -0.354 -0.948 -26.055 1.00 90.62 124 ALA A O 1
ATOM 990 N N . LEU A 1 125 ? -0.885 -0.539 -28.203 1.00 88.94 125 LEU A N 1
ATOM 991 C CA . LEU A 1 125 ? -0.206 0.752 -28.244 1.00 88.94 125 LEU A CA 1
ATOM 992 C C . LEU A 1 125 ? -1.047 1.808 -27.506 1.00 88.94 125 LEU A C 1
ATOM 994 O O . LEU A 1 125 ? -2.277 1.783 -27.625 1.00 88.94 125 LEU A O 1
ATOM 998 N N . PRO A 1 126 ? -0.416 2.735 -26.765 1.00 84.38 126 PRO A N 1
ATOM 999 C CA . PRO A 1 126 ? -1.130 3.849 -26.154 1.00 84.38 126 PRO A CA 1
ATOM 1000 C C . PRO A 1 126 ? -1.736 4.752 -27.236 1.00 84.38 126 PRO A C 1
ATOM 1002 O O . PRO A 1 126 ? -1.127 4.971 -28.283 1.00 84.38 126 PRO A O 1
ATOM 1005 N N . LEU A 1 127 ? -2.934 5.284 -26.972 1.00 78.69 127 LEU A N 1
ATOM 1006 C CA . LEU A 1 127 ? -3.601 6.237 -27.871 1.00 78.69 127 LEU A CA 1
ATOM 1007 C C . LEU A 1 127 ? -2.828 7.557 -27.973 1.00 78.69 127 LEU A C 1
ATOM 1009 O O . LEU A 1 127 ? -2.742 8.131 -29.053 1.00 78.69 127 LEU A O 1
ATOM 1013 N N . ASP A 1 128 ? -2.262 7.999 -26.850 1.00 81.56 128 ASP A N 1
ATOM 1014 C CA . ASP A 1 128 ? -1.397 9.171 -26.754 1.00 81.56 128 ASP A CA 1
ATOM 1015 C C . ASP A 1 128 ? -0.044 8.738 -26.159 1.00 81.56 128 ASP A C 1
ATOM 1017 O O . ASP A 1 128 ? 0.069 8.536 -24.942 1.00 81.56 128 ASP A O 1
ATOM 1021 N N . PRO A 1 129 ? 0.961 8.445 -27.004 1.00 87.56 129 PRO A N 1
ATOM 1022 C CA . PRO A 1 129 ? 2.259 7.984 -26.541 1.00 87.56 129 PRO A CA 1
ATOM 1023 C C . PRO A 1 129 ? 3.018 9.109 -25.834 1.00 87.56 129 PRO A C 1
ATOM 1025 O O . PRO A 1 129 ? 3.157 10.218 -26.347 1.00 87.56 129 PRO A O 1
ATOM 1028 N N . LEU A 1 130 ? 3.581 8.792 -24.667 1.00 89.44 130 LEU A N 1
ATOM 1029 C CA . LEU A 1 130 ? 4.472 9.707 -23.961 1.00 89.44 130 LEU A CA 1
ATOM 1030 C C . LEU A 1 130 ? 5.726 10.011 -24.796 1.00 89.44 130 LEU A C 1
ATOM 1032 O O . LEU A 1 130 ? 6.231 9.116 -25.482 1.00 89.44 130 LEU A O 1
ATOM 1036 N N . PRO A 1 131 ? 6.290 11.228 -24.685 1.00 92.44 131 PRO A N 1
ATOM 1037 C CA . PRO A 1 131 ? 7.623 11.478 -25.204 1.00 92.44 131 PRO A CA 1
ATOM 1038 C C . PRO A 1 131 ? 8.629 10.572 -24.486 1.00 92.44 131 PRO A C 1
ATOM 1040 O O . PRO A 1 131 ? 8.556 10.360 -23.273 1.00 92.44 131 PRO A O 1
ATOM 1043 N N . ASP A 1 132 ? 9.595 10.061 -25.241 1.00 92.19 132 ASP A N 1
ATOM 1044 C CA . ASP A 1 132 ? 10.684 9.227 -24.732 1.00 92.19 132 ASP A CA 1
ATOM 1045 C C . ASP A 1 132 ? 11.703 10.026 -23.902 1.00 92.19 132 ASP A C 1
ATOM 1047 O O . ASP A 1 132 ? 12.466 9.452 -23.127 1.00 92.19 132 ASP A O 1
ATOM 1051 N N . VAL A 1 133 ? 11.673 11.359 -23.995 1.00 93.44 133 VAL A N 1
ATOM 1052 C CA . VAL A 1 133 ? 12.450 12.281 -23.162 1.00 93.44 133 VAL A CA 1
ATOM 1053 C C . VAL A 1 133 ? 11.525 13.082 -22.245 1.00 93.44 133 VAL A C 1
ATOM 1055 O O . VAL A 1 133 ? 10.740 13.919 -22.685 1.00 93.44 133 VAL A O 1
ATOM 1058 N N . LEU A 1 134 ? 11.659 12.859 -20.938 1.00 88.88 134 LEU A N 1
ATOM 1059 C CA . LEU A 1 134 ? 10.820 13.439 -19.889 1.00 88.88 134 LEU A CA 1
ATOM 1060 C C . LEU A 1 134 ? 11.648 14.330 -18.953 1.00 88.88 134 LEU A C 1
ATOM 1062 O O . LEU A 1 134 ? 12.837 14.103 -18.722 1.00 88.88 134 LEU A O 1
ATOM 1066 N N . GLY A 1 135 ? 11.030 15.365 -18.385 1.00 82.31 135 GLY A N 1
ATOM 1067 C CA . GLY A 1 135 ? 11.671 16.226 -17.386 1.00 82.31 135 GLY A CA 1
ATOM 1068 C C . GLY A 1 135 ? 11.642 15.612 -15.983 1.00 82.31 135 GLY A C 1
ATOM 1069 O O . GLY A 1 135 ? 10.600 15.151 -15.526 1.00 82.31 135 GLY A O 1
ATOM 1070 N N . TRP A 1 136 ? 12.761 15.662 -15.259 1.00 77.06 136 TRP A N 1
ATOM 1071 C CA . TRP A 1 136 ? 12.871 15.202 -13.873 1.00 77.06 136 TRP A CA 1
ATOM 1072 C C . TRP A 1 136 ? 12.866 16.372 -12.891 1.00 77.06 136 TRP A C 1
ATOM 1074 O O . TRP A 1 136 ? 13.859 17.093 -12.739 1.00 77.06 136 TRP A O 1
ATOM 1084 N N . LYS A 1 137 ? 11.756 16.546 -12.170 1.00 71.75 137 LYS A N 1
ATOM 1085 C CA . LYS A 1 137 ? 11.666 17.525 -11.078 1.00 71.75 137 LYS A CA 1
ATOM 1086 C C . LYS A 1 137 ? 12.162 16.885 -9.780 1.00 71.75 137 LYS A C 1
ATOM 1088 O O . LYS A 1 137 ? 11.545 15.957 -9.273 1.00 71.75 137 LYS A O 1
ATOM 1093 N N . TYR A 1 138 ? 13.289 17.361 -9.250 1.00 60.56 138 TYR A N 1
ATOM 1094 C CA . TYR A 1 138 ? 13.872 16.824 -8.016 1.00 60.56 138 TYR A CA 1
ATOM 1095 C C . TYR A 1 138 ? 12.943 17.037 -6.813 1.00 60.56 138 TYR A C 1
ATOM 1097 O O . TYR A 1 138 ? 12.545 18.166 -6.535 1.00 60.56 138 TYR A O 1
ATOM 1105 N N . SER A 1 139 ? 12.635 15.963 -6.081 1.00 60.28 139 SER A N 1
ATOM 1106 C CA . SER A 1 139 ? 11.742 15.984 -4.911 1.00 60.28 139 SER A CA 1
ATOM 1107 C C . SER A 1 139 ? 12.467 16.149 -3.567 1.00 60.28 139 SER A C 1
ATOM 1109 O O . SER A 1 139 ? 11.814 16.251 -2.529 1.00 60.28 139 SER A O 1
ATOM 1111 N N . GLY A 1 140 ? 13.807 16.193 -3.550 1.00 59.34 140 GLY A N 1
ATOM 1112 C CA . GLY A 1 140 ? 14.582 16.414 -2.323 1.00 59.34 140 GLY A CA 1
ATOM 1113 C C . GLY A 1 140 ? 15.021 15.160 -1.561 1.00 59.34 140 GLY A C 1
ATOM 1114 O O . GLY A 1 140 ? 15.654 15.327 -0.523 1.00 59.34 140 GLY A O 1
ATOM 1115 N N . ASN A 1 141 ? 14.713 13.944 -2.038 1.00 58.72 141 ASN A N 1
ATOM 1116 C CA . ASN A 1 141 ? 15.100 12.659 -1.421 1.00 58.72 141 ASN A CA 1
ATOM 1117 C C . ASN A 1 141 ? 14.828 12.594 0.095 1.00 58.72 141 ASN A C 1
ATOM 1119 O O . ASN A 1 141 ? 15.670 12.156 0.881 1.00 58.72 141 ASN A O 1
ATOM 1123 N N . ARG A 1 142 ? 13.654 13.080 0.520 1.00 60.03 142 ARG A N 1
ATOM 1124 C CA . ARG A 1 142 ? 13.308 13.246 1.942 1.00 60.03 142 ARG A CA 1
ATOM 1125 C C . ARG A 1 142 ? 13.091 11.915 2.660 1.00 60.03 142 ARG A C 1
ATOM 1127 O O . ARG A 1 142 ? 13.282 11.860 3.871 1.00 60.03 142 ARG A O 1
ATOM 1134 N N . HIS A 1 143 ? 12.714 10.862 1.932 1.00 54.78 143 HIS A N 1
ATOM 1135 C CA . HIS A 1 143 ? 12.314 9.583 2.527 1.00 54.78 143 HIS A CA 1
ATOM 1136 C C . HIS A 1 143 ? 13.244 8.416 2.158 1.00 54.78 143 HIS A C 1
ATOM 1138 O O . HIS A 1 143 ? 13.340 7.453 2.914 1.00 54.78 143 HIS A O 1
ATOM 1144 N N . HIS A 1 144 ? 13.950 8.490 1.023 1.00 52.75 144 HIS A N 1
ATOM 1145 C CA . HIS A 1 144 ? 14.927 7.483 0.584 1.00 52.75 144 HIS A CA 1
ATOM 1146 C C . HIS A 1 144 ? 16.113 8.145 -0.146 1.00 52.75 144 HIS A C 1
ATOM 1148 O O . HIS A 1 144 ? 15.895 9.107 -0.886 1.00 52.75 144 HIS A O 1
ATOM 1154 N N . PRO A 1 145 ? 17.363 7.650 -0.004 1.00 43.75 145 PRO A N 1
ATOM 1155 C CA . PRO A 1 145 ? 18.538 8.237 -0.662 1.00 43.75 145 PRO A CA 1
ATOM 1156 C C . PRO A 1 145 ? 18.459 8.292 -2.199 1.00 43.75 145 PRO A C 1
ATOM 1158 O O . PRO A 1 145 ? 19.076 9.175 -2.794 1.00 43.75 145 PRO A O 1
ATOM 1161 N N . THR A 1 146 ? 17.691 7.399 -2.831 1.00 56.19 146 THR A N 1
ATOM 1162 C CA . THR A 1 146 ? 17.478 7.313 -4.294 1.00 56.19 146 THR A CA 1
ATOM 1163 C C . THR A 1 146 ? 16.002 7.464 -4.690 1.00 56.19 146 THR A C 1
ATOM 1165 O O . THR A 1 146 ? 15.530 6.828 -5.625 1.00 56.19 146 THR A O 1
ATOM 1168 N N . GLU A 1 147 ? 15.239 8.271 -3.951 1.00 64.06 147 GLU A N 1
ATOM 1169 C CA . GLU A 1 147 ? 13.803 8.444 -4.191 1.00 64.06 147 GLU A CA 1
ATOM 1170 C C . GLU A 1 147 ? 13.490 8.964 -5.610 1.00 64.06 147 GLU A C 1
ATOM 1172 O O . GLU A 1 147 ? 13.984 10.010 -6.036 1.00 64.06 147 GLU A O 1
ATOM 1177 N N . LYS A 1 148 ? 12.614 8.256 -6.332 1.00 74.25 148 LYS A N 1
ATOM 1178 C CA . LYS A 1 148 ? 12.077 8.717 -7.619 1.00 74.25 148 LYS A CA 1
ATOM 1179 C C . LYS A 1 148 ? 10.967 9.749 -7.389 1.00 74.25 148 LYS A C 1
ATOM 1181 O O . LYS A 1 148 ? 10.102 9.512 -6.536 1.00 74.25 148 LYS A O 1
ATOM 1186 N N . PRO A 1 149 ? 10.930 10.865 -8.139 1.00 77.56 149 PRO A N 1
ATOM 1187 C CA . PRO A 1 149 ? 9.833 11.816 -8.064 1.00 77.56 149 PRO A CA 1
ATOM 1188 C C . PRO A 1 149 ? 8.532 11.166 -8.524 1.00 77.56 149 PRO A C 1
ATOM 1190 O O . PRO A 1 149 ? 8.432 10.691 -9.652 1.00 77.56 149 PRO A O 1
ATOM 1193 N N . VAL A 1 150 ? 7.511 11.217 -7.671 1.00 81.31 150 VAL A N 1
ATOM 1194 C CA . VAL A 1 150 ? 6.158 10.731 -7.984 1.00 81.31 150 VAL A CA 1
ATOM 1195 C C . VAL A 1 150 ? 5.626 11.348 -9.283 1.00 81.31 150 VAL A C 1
ATOM 1197 O O . VAL A 1 150 ? 5.062 10.643 -10.113 1.00 81.31 150 VAL A O 1
ATOM 1200 N N . THR A 1 151 ? 5.922 12.627 -9.526 1.00 82.50 151 THR A N 1
ATOM 1201 C CA . THR A 1 151 ? 5.536 13.352 -10.748 1.00 82.50 151 THR A CA 1
ATOM 1202 C C . THR A 1 151 ? 6.138 12.782 -12.032 1.00 82.50 151 THR A C 1
ATOM 1204 O O . THR A 1 151 ? 5.623 13.059 -13.107 1.00 82.50 151 THR A O 1
ATOM 1207 N N . SER A 1 152 ? 7.240 12.030 -11.942 1.00 85.69 152 SER A N 1
ATOM 1208 C CA . SER A 1 152 ? 7.856 11.359 -13.095 1.00 85.69 152 SER A CA 1
ATOM 1209 C C . SER A 1 152 ? 7.291 9.953 -13.313 1.00 85.69 152 SER A C 1
ATOM 1211 O O . SER A 1 152 ? 7.359 9.438 -14.422 1.00 85.69 152 SER A O 1
ATOM 1213 N N . LEU A 1 153 ? 6.762 9.322 -12.259 1.00 91.81 153 LEU A N 1
ATOM 1214 C CA . LEU A 1 153 ? 6.243 7.952 -12.298 1.00 91.81 153 LEU A CA 1
ATOM 1215 C C . LEU A 1 153 ? 4.755 7.902 -12.660 1.00 91.81 153 LEU A C 1
ATOM 1217 O O . LEU A 1 153 ? 4.335 7.014 -13.397 1.00 91.81 153 LEU A O 1
ATOM 1221 N N . GLN A 1 154 ? 3.967 8.859 -12.163 1.00 90.56 154 GLN A N 1
ATOM 1222 C CA . GLN A 1 154 ? 2.519 8.910 -12.369 1.00 90.56 154 GLN A CA 1
ATOM 1223 C C . GLN A 1 154 ? 2.115 8.896 -13.859 1.00 90.56 154 GLN A C 1
ATOM 1225 O O . GLN A 1 154 ? 1.296 8.045 -14.207 1.00 90.56 154 GLN A O 1
ATOM 1230 N N . PRO A 1 155 ? 2.727 9.695 -14.763 1.00 90.81 155 PRO A N 1
ATOM 1231 C CA . PRO A 1 155 ? 2.368 9.663 -16.184 1.00 90.81 155 PRO A CA 1
ATOM 1232 C C . PRO A 1 155 ? 2.601 8.298 -16.844 1.00 90.81 155 PRO A C 1
ATOM 1234 O O . PRO A 1 155 ? 1.848 7.901 -17.728 1.00 90.81 155 PRO A O 1
ATOM 1237 N N . LEU A 1 156 ? 3.622 7.551 -16.400 1.00 94.06 156 LEU A N 1
ATOM 1238 C CA . LEU A 1 156 ? 3.907 6.204 -16.912 1.00 94.06 156 LEU A CA 1
ATOM 1239 C C . LEU A 1 156 ? 2.775 5.240 -16.548 1.00 94.06 156 LEU A C 1
ATOM 1241 O O . LEU A 1 156 ? 2.304 4.484 -17.391 1.00 94.06 156 LEU A O 1
ATOM 1245 N N . ILE A 1 157 ? 2.323 5.290 -15.292 1.00 94.69 157 ILE A N 1
ATOM 1246 C CA . ILE A 1 157 ? 1.196 4.481 -14.821 1.00 94.69 157 ILE A CA 1
ATOM 1247 C C . ILE A 1 157 ? -0.068 4.867 -15.592 1.00 94.69 157 ILE A C 1
ATOM 1249 O O . ILE A 1 157 ? -0.789 3.988 -16.057 1.00 94.69 157 ILE A O 1
ATOM 1253 N N . GLU A 1 158 ? -0.330 6.160 -15.764 1.00 89.81 158 GLU A N 1
ATOM 1254 C CA . GLU A 1 158 ? -1.517 6.649 -16.466 1.00 89.81 158 GLU A CA 1
ATOM 1255 C C . GLU A 1 158 ? -1.547 6.245 -17.945 1.00 89.81 158 GLU A C 1
ATOM 1257 O O . GLU A 1 158 ? -2.602 5.845 -18.433 1.00 89.81 158 GLU A O 1
ATOM 1262 N N . SER A 1 159 ? -0.400 6.289 -18.629 1.00 91.56 159 SER A N 1
ATOM 1263 C CA . SER A 1 159 ? -0.278 5.952 -20.054 1.00 91.56 159 SER A CA 1
ATOM 1264 C C . SER A 1 159 ? -0.376 4.447 -20.328 1.00 91.56 159 SER A C 1
ATOM 1266 O O . SER A 1 159 ? -0.937 4.039 -21.345 1.00 91.56 159 SER A O 1
ATOM 1268 N N . PHE A 1 160 ? 0.142 3.606 -19.426 1.00 93.94 160 PHE A N 1
ATOM 1269 C CA . PHE A 1 160 ? 0.257 2.160 -19.659 1.00 93.94 160 PHE A CA 1
ATOM 1270 C C . PHE A 1 160 ? -0.784 1.309 -18.930 1.00 93.94 160 PHE A C 1
ATOM 1272 O O . PHE A 1 160 ? -0.747 0.083 -19.034 1.00 93.94 160 PHE A O 1
ATOM 1279 N N . THR A 1 161 ? -1.709 1.920 -18.187 1.00 92.25 161 THR A N 1
ATOM 1280 C CA . THR A 1 161 ? -2.725 1.186 -17.422 1.00 92.25 161 THR A CA 1
ATOM 1281 C C . THR A 1 161 ? -4.094 1.840 -17.492 1.00 92.25 161 THR A C 1
ATOM 1283 O O . THR A 1 161 ? -4.220 3.032 -17.755 1.00 92.25 161 THR A O 1
ATOM 1286 N N . HIS A 1 162 ? -5.130 1.074 -17.167 1.00 84.81 162 HIS A N 1
ATOM 1287 C CA . HIS A 1 162 ? -6.473 1.596 -16.921 1.00 84.81 162 HIS A CA 1
ATOM 1288 C C . HIS A 1 162 ? -6.660 1.929 -15.429 1.00 84.81 162 HIS A C 1
ATOM 1290 O O . HIS A 1 162 ? -5.891 1.433 -14.598 1.00 84.81 162 HIS A O 1
ATOM 1296 N N . PRO A 1 163 ? -7.665 2.747 -15.059 1.00 82.50 163 PRO A N 1
ATOM 1297 C CA . PRO A 1 163 ? -8.093 2.874 -13.665 1.00 82.50 163 PRO A CA 1
ATOM 1298 C C . PRO A 1 163 ? -8.246 1.501 -12.994 1.00 82.50 163 PRO A C 1
ATOM 1300 O O . PRO A 1 163 ? -8.535 0.506 -13.660 1.00 82.50 163 PRO A O 1
ATOM 1303 N N . ASN A 1 164 ? -7.985 1.425 -11.687 1.00 79.19 164 ASN A N 1
ATOM 1304 C CA . ASN A 1 164 ? -8.032 0.192 -10.884 1.00 79.19 164 ASN A CA 1
ATOM 1305 C C . ASN A 1 164 ? -7.058 -0.944 -11.232 1.00 79.19 164 ASN A C 1
ATOM 1307 O O . ASN A 1 164 ? -7.016 -1.959 -10.509 1.00 79.19 164 ASN A O 1
ATOM 1311 N N . ALA A 1 165 ? -6.227 -0.767 -12.260 1.00 84.25 165 ALA A N 1
ATOM 1312 C CA . ALA A 1 165 ? -5.111 -1.657 -12.543 1.00 84.25 165 ALA A CA 1
ATOM 1313 C C . ALA A 1 165 ? -4.212 -1.828 -11.310 1.00 84.25 165 ALA A C 1
ATOM 1315 O O . ALA A 1 165 ? -4.057 -0.916 -10.493 1.00 84.25 165 ALA A O 1
ATOM 1316 N N . ILE A 1 166 ? -3.636 -3.018 -11.164 1.00 93.81 166 ILE A N 1
ATOM 1317 C CA . ILE A 1 166 ? -2.690 -3.346 -10.101 1.00 93.81 166 ILE A CA 1
ATOM 1318 C C . ILE A 1 166 ? -1.272 -3.078 -10.607 1.00 93.81 166 ILE A C 1
ATOM 1320 O O . ILE A 1 166 ? -0.778 -3.797 -11.479 1.00 93.81 166 ILE A O 1
ATOM 1324 N N . VAL A 1 167 ? -0.621 -2.074 -10.020 1.00 98.06 167 VAL A N 1
ATOM 1325 C CA . VAL A 1 167 ? 0.786 -1.731 -10.255 1.00 98.06 167 VAL A CA 1
ATOM 1326 C C . VAL A 1 167 ? 1.667 -2.439 -9.231 1.00 98.06 167 VAL A C 1
ATOM 1328 O O . VAL A 1 167 ? 1.496 -2.255 -8.026 1.00 98.06 167 VAL A O 1
ATOM 1331 N N . LEU A 1 168 ? 2.617 -3.240 -9.697 1.00 98.44 168 LEU A N 1
ATOM 1332 C CA . LEU A 1 168 ? 3.593 -3.923 -8.853 1.00 98.44 168 LEU A CA 1
ATOM 1333 C C . LEU A 1 168 ? 4.938 -3.188 -8.872 1.00 98.44 168 LEU A C 1
ATOM 1335 O O . LEU A 1 168 ? 5.458 -2.870 -9.940 1.00 98.44 168 LEU A O 1
ATOM 1339 N N . ASP A 1 169 ? 5.515 -2.991 -7.690 1.00 98.50 169 ASP A N 1
ATOM 1340 C CA . ASP A 1 169 ? 6.910 -2.595 -7.512 1.00 98.50 169 ASP A CA 1
ATOM 1341 C C . ASP A 1 169 ? 7.613 -3.574 -6.549 1.00 98.50 169 ASP A C 1
ATOM 1343 O O . ASP A 1 169 ? 7.378 -3.517 -5.339 1.00 98.50 169 ASP A O 1
ATOM 1347 N N . PRO A 1 170 ? 8.442 -4.508 -7.051 1.00 97.06 170 PRO A N 1
ATOM 1348 C CA . PRO A 1 170 ? 9.185 -5.450 -6.215 1.00 97.06 170 PRO A CA 1
ATOM 1349 C C . PRO A 1 170 ? 10.359 -4.819 -5.447 1.00 97.06 170 PRO A C 1
ATOM 1351 O O . PRO A 1 170 ? 10.921 -5.482 -4.578 1.00 97.06 170 PRO A O 1
ATOM 1354 N N . PHE A 1 171 ? 10.734 -3.574 -5.756 1.00 96.00 171 PHE A N 1
ATOM 1355 C CA . PHE A 1 171 ? 11.836 -2.841 -5.123 1.00 96.00 171 PHE A CA 1
ATOM 1356 C C . PHE A 1 171 ? 11.338 -1.468 -4.662 1.00 96.00 171 PHE A C 1
ATOM 1358 O O . PHE A 1 171 ? 11.841 -0.420 -5.064 1.00 96.00 171 PHE A O 1
ATOM 1365 N N . ALA A 1 172 ? 10.285 -1.478 -3.846 1.00 93.56 172 ALA A N 1
ATOM 1366 C CA . ALA A 1 172 ? 9.439 -0.310 -3.655 1.00 93.56 172 ALA A CA 1
ATOM 1367 C C . ALA A 1 172 ? 10.078 0.825 -2.837 1.00 93.56 172 ALA A C 1
ATOM 1369 O O . ALA A 1 172 ? 9.579 1.957 -2.880 1.00 93.56 172 ALA A O 1
ATOM 1370 N N . GLY A 1 173 ? 11.150 0.567 -2.079 1.00 91.25 173 GLY A N 1
ATOM 1371 C CA . GLY A 1 173 ? 11.834 1.573 -1.272 1.00 91.25 173 GLY A CA 1
ATOM 1372 C C . GLY A 1 173 ? 10.879 2.254 -0.291 1.00 91.25 173 GLY A C 1
ATOM 1373 O O . GLY A 1 173 ? 10.122 1.612 0.430 1.00 91.25 173 GLY A O 1
ATOM 1374 N N . SER A 1 174 ? 10.862 3.590 -0.300 1.00 87.94 174 SER A N 1
ATOM 1375 C CA . SER A 1 174 ? 9.902 4.400 0.471 1.00 87.94 174 SER A CA 1
ATOM 1376 C C . SER A 1 174 ? 8.538 4.591 -0.219 1.00 87.94 174 SER A C 1
ATOM 1378 O O . SER A 1 174 ? 7.775 5.489 0.145 1.00 87.94 174 SER A O 1
ATOM 1380 N N . GLY A 1 175 ? 8.222 3.784 -1.236 1.00 93.25 175 GLY A N 1
ATOM 1381 C CA . GLY A 1 175 ? 6.889 3.681 -1.828 1.00 93.25 175 GLY A CA 1
ATOM 1382 C C . GLY A 1 175 ? 6.549 4.707 -2.912 1.00 93.25 175 GLY A C 1
ATOM 1383 O O . GLY A 1 175 ? 5.365 4.945 -3.136 1.00 93.25 175 GLY A O 1
ATOM 1384 N N . SER A 1 176 ? 7.520 5.326 -3.600 1.00 93.50 176 SER A N 1
ATOM 1385 C CA . SER A 1 176 ? 7.232 6.333 -4.645 1.00 93.50 176 SER A CA 1
ATOM 1386 C C . SER A 1 176 ? 6.301 5.807 -5.747 1.00 93.50 176 SER A C 1
ATOM 1388 O O . SER A 1 176 ? 5.335 6.487 -6.092 1.00 93.50 176 SER A O 1
ATOM 1390 N N . THR A 1 177 ? 6.538 4.594 -6.259 1.00 96.31 177 THR A N 1
ATOM 1391 C CA . THR A 1 177 ? 5.657 3.952 -7.251 1.00 96.31 177 THR A CA 1
ATOM 1392 C C . THR A 1 177 ? 4.257 3.714 -6.695 1.00 96.31 177 THR A C 1
ATOM 1394 O O . THR A 1 177 ? 3.265 3.969 -7.371 1.00 96.31 177 THR A O 1
ATOM 1397 N N . CYS A 1 178 ? 4.161 3.272 -5.439 1.00 95.69 178 CYS A N 1
ATOM 1398 C CA . CYS A 1 178 ? 2.885 3.012 -4.777 1.00 95.69 178 CYS A CA 1
ATOM 1399 C C . CYS A 1 178 ? 2.079 4.306 -4.593 1.00 95.69 178 CYS A C 1
ATOM 1401 O O . CYS A 1 178 ? 0.882 4.329 -4.862 1.00 95.69 178 CYS A O 1
ATOM 1403 N N . VAL A 1 179 ? 2.733 5.406 -4.204 1.00 92.75 179 VAL A N 1
ATOM 1404 C CA . VAL A 1 179 ? 2.097 6.729 -4.111 1.00 92.75 179 VAL A CA 1
ATOM 1405 C C . VAL A 1 179 ? 1.627 7.208 -5.484 1.00 92.75 179 VAL A C 1
ATOM 1407 O O . VAL A 1 179 ? 0.496 7.674 -5.596 1.00 92.75 179 VAL A O 1
ATOM 1410 N N . ALA A 1 180 ? 2.458 7.060 -6.520 1.00 92.81 180 ALA A N 1
ATOM 1411 C CA . ALA A 1 180 ? 2.088 7.409 -7.891 1.00 92.81 180 ALA A CA 1
ATOM 1412 C C . ALA A 1 180 ? 0.870 6.607 -8.373 1.00 92.81 180 ALA A C 1
ATOM 1414 O O . ALA A 1 180 ? -0.040 7.178 -8.965 1.00 92.81 180 ALA A O 1
ATOM 1415 N N . ALA A 1 181 ? 0.814 5.308 -8.061 1.00 92.62 181 ALA A N 1
ATOM 1416 C CA . ALA A 1 181 ? -0.327 4.458 -8.385 1.00 92.62 181 ALA A CA 1
ATOM 1417 C C . ALA A 1 181 ? -1.609 4.942 -7.693 1.00 92.62 181 ALA A C 1
ATOM 1419 O O . ALA A 1 181 ? -2.621 5.117 -8.363 1.00 92.62 181 ALA A O 1
ATOM 1420 N N . VAL A 1 182 ? -1.559 5.234 -6.387 1.00 85.88 182 VAL A N 1
ATOM 1421 C CA . VAL A 1 182 ? -2.721 5.757 -5.644 1.00 85.88 182 VAL A CA 1
ATOM 1422 C C . VAL A 1 182 ? -3.207 7.082 -6.229 1.00 85.88 182 VAL A C 1
ATOM 1424 O O . VAL A 1 182 ? -4.404 7.255 -6.435 1.00 85.88 182 VAL A O 1
ATOM 1427 N N . GLN A 1 183 ? -2.294 8.013 -6.517 1.00 83.31 183 GLN A N 1
ATOM 1428 C CA . GLN A 1 183 ? -2.644 9.316 -7.092 1.00 83.31 183 GLN A CA 1
ATOM 1429 C C . GLN A 1 183 ? -3.218 9.203 -8.507 1.00 83.31 183 GLN A C 1
ATOM 1431 O O . GLN A 1 183 ? -4.082 9.994 -8.868 1.00 83.31 183 GLN A O 1
ATOM 1436 N N . ALA A 1 184 ? -2.794 8.193 -9.266 1.00 84.31 184 ALA A N 1
ATOM 1437 C CA . ALA A 1 184 ? -3.365 7.854 -10.561 1.00 84.31 184 ALA A CA 1
ATOM 1438 C C . ALA A 1 184 ? -4.698 7.082 -10.459 1.00 84.31 184 ALA A C 1
ATOM 1440 O O . ALA A 1 184 ? -5.226 6.673 -11.486 1.00 84.31 184 ALA A O 1
ATOM 1441 N N . GLY A 1 185 ? -5.246 6.791 -9.274 1.00 77.19 185 GLY A N 1
ATOM 1442 C CA . GLY A 1 185 ? -6.456 5.958 -9.153 1.00 77.19 185 GLY A CA 1
ATOM 1443 C C . GLY A 1 185 ? -6.224 4.488 -9.538 1.00 77.19 185 GLY A C 1
ATOM 1444 O O . GLY A 1 185 ? -7.085 3.830 -10.123 1.00 77.19 185 GLY A O 1
ATOM 1445 N N . ARG A 1 186 ? -5.016 3.973 -9.284 1.00 90.88 186 ARG A N 1
ATOM 1446 C CA . ARG A 1 186 ? -4.637 2.565 -9.456 1.00 90.88 186 ARG A CA 1
ATOM 1447 C C . ARG A 1 186 ? -4.390 1.917 -8.096 1.00 90.88 186 ARG A C 1
ATOM 1449 O O . ARG A 1 186 ? -4.062 2.567 -7.101 1.00 90.88 186 ARG A O 1
ATOM 1456 N N . ARG A 1 187 ? -4.507 0.593 -8.063 1.00 88.19 187 ARG A N 1
ATOM 1457 C CA . ARG A 1 187 ? -4.124 -0.217 -6.902 1.00 88.19 187 ARG A CA 1
ATOM 1458 C C . ARG A 1 187 ? -2.642 -0.545 -6.994 1.00 88.19 187 ARG A C 1
ATOM 1460 O O . ARG A 1 187 ? -2.074 -0.557 -8.082 1.00 88.19 187 ARG A O 1
ATOM 1467 N N . TYR A 1 188 ? -2.018 -0.851 -5.863 1.00 95.19 188 TYR A N 1
ATOM 1468 C CA . TYR A 1 188 ? -0.592 -1.166 -5.846 1.00 95.19 188 TYR A CA 1
ATOM 1469 C C . TYR A 1 188 ? -0.252 -2.391 -5.006 1.00 95.19 188 TYR A C 1
ATOM 1471 O O . TYR A 1 188 ? -0.931 -2.715 -4.029 1.00 95.19 188 TYR A O 1
ATOM 1479 N N . ILE A 1 189 ? 0.849 -3.035 -5.371 1.00 96.94 189 ILE A N 1
ATOM 1480 C CA . ILE A 1 189 ? 1.575 -3.986 -4.538 1.00 96.94 189 ILE A CA 1
ATOM 1481 C C . ILE A 1 189 ? 3.026 -3.510 -4.506 1.00 96.94 189 ILE A C 1
ATOM 1483 O O . ILE A 1 189 ? 3.694 -3.513 -5.532 1.00 96.94 189 ILE A O 1
ATOM 1487 N N . GLY A 1 190 ? 3.503 -3.072 -3.345 1.00 97.69 190 GLY A N 1
ATOM 1488 C CA . GLY A 1 190 ? 4.912 -2.737 -3.135 1.00 97.69 190 GLY A CA 1
ATOM 1489 C C . GLY A 1 190 ? 5.578 -3.781 -2.254 1.00 97.69 190 GLY A C 1
ATOM 1490 O O . GLY A 1 190 ? 4.981 -4.191 -1.257 1.00 97.69 190 GLY A O 1
ATOM 1491 N N . ILE A 1 191 ? 6.788 -4.206 -2.606 1.00 97.69 191 ILE A N 1
ATOM 1492 C CA . ILE A 1 191 ? 7.609 -5.103 -1.790 1.00 97.69 191 ILE A CA 1
ATOM 1493 C C . ILE A 1 191 ? 8.905 -4.377 -1.446 1.00 97.69 191 ILE A C 1
ATOM 1495 O O . ILE A 1 191 ? 9.545 -3.799 -2.321 1.00 97.69 191 ILE A O 1
ATOM 1499 N N . GLU A 1 192 ? 9.273 -4.383 -0.171 1.00 95.19 192 GLU A N 1
ATOM 1500 C CA . GLU A 1 192 ? 10.497 -3.756 0.318 1.00 95.19 192 GLU A CA 1
ATOM 1501 C C . GLU A 1 192 ? 11.205 -4.702 1.287 1.00 95.19 192 GLU A C 1
ATOM 1503 O O . GLU A 1 192 ? 10.576 -5.274 2.175 1.00 95.19 192 GLU A O 1
ATOM 1508 N N . LEU A 1 193 ? 12.516 -4.867 1.116 1.00 92.50 193 LEU A N 1
ATOM 1509 C CA . LEU A 1 193 ? 13.315 -5.800 1.907 1.00 92.50 193 LEU A CA 1
ATOM 1510 C C . LEU A 1 193 ? 13.743 -5.201 3.254 1.00 92.50 193 LEU A C 1
ATOM 1512 O O . LEU A 1 193 ? 13.829 -5.915 4.251 1.00 92.50 193 LEU A O 1
ATOM 1516 N N . MET A 1 194 ? 14.049 -3.903 3.292 1.00 87.69 194 MET A N 1
ATOM 1517 C CA . MET A 1 194 ? 14.577 -3.232 4.474 1.00 87.69 194 MET A CA 1
ATOM 1518 C C . MET A 1 194 ? 13.457 -2.614 5.313 1.00 87.69 194 MET A C 1
ATOM 1520 O O . MET A 1 194 ? 12.785 -1.671 4.895 1.00 87.69 194 MET A O 1
ATOM 1524 N N . GLU A 1 195 ? 13.337 -3.067 6.560 1.00 90.12 195 GLU A N 1
ATOM 1525 C CA . GLU A 1 195 ? 12.302 -2.633 7.510 1.00 90.12 195 GLU A CA 1
ATOM 1526 C C . GLU A 1 195 ? 12.217 -1.106 7.673 1.00 90.12 195 GLU A C 1
ATOM 1528 O O . GLU A 1 195 ? 11.129 -0.535 7.694 1.00 90.12 195 GLU A O 1
ATOM 1533 N N . GLN A 1 196 ? 13.360 -0.414 7.711 1.00 87.31 196 GLN A N 1
ATOM 1534 C CA . GLN A 1 196 ? 13.401 1.047 7.836 1.00 87.31 196 GLN A CA 1
ATOM 1535 C C . GLN A 1 196 ? 12.710 1.774 6.667 1.00 87.31 196 GLN A C 1
ATOM 1537 O O . GLN A 1 196 ? 12.051 2.794 6.873 1.00 87.31 196 GLN A O 1
ATOM 1542 N N . TYR A 1 197 ? 12.853 1.261 5.440 1.00 86.62 197 TYR A N 1
ATOM 1543 C CA . TYR A 1 197 ? 12.245 1.849 4.247 1.00 86.62 197 TYR A CA 1
ATOM 1544 C C . TYR A 1 197 ? 10.798 1.404 4.099 1.00 86.62 197 TYR A C 1
ATOM 1546 O O . TYR A 1 197 ? 9.951 2.224 3.742 1.00 86.62 197 TYR A O 1
ATOM 1554 N N . HIS A 1 198 ? 10.501 0.164 4.494 1.00 92.38 198 HIS A N 1
ATOM 1555 C CA . HIS A 1 198 ? 9.135 -0.325 4.596 1.00 92.38 198 HIS A CA 1
ATOM 1556 C C . HIS A 1 198 ? 8.302 0.554 5.542 1.00 92.38 198 HIS A C 1
ATOM 1558 O O . HIS A 1 198 ? 7.264 1.079 5.138 1.00 92.38 198 HIS A O 1
ATOM 1564 N N . LYS A 1 199 ? 8.802 0.832 6.753 1.00 88.06 199 LYS A N 1
ATOM 1565 C CA . LYS A 1 199 ? 8.138 1.715 7.724 1.00 88.06 199 LYS A CA 1
ATOM 1566 C C . LYS A 1 199 ? 7.906 3.121 7.163 1.00 88.06 199 LYS A C 1
ATOM 1568 O O . LYS A 1 199 ? 6.788 3.631 7.237 1.00 88.06 199 LYS A O 1
ATOM 1573 N N . ALA A 1 200 ? 8.927 3.721 6.546 1.00 85.38 200 ALA A N 1
ATOM 1574 C CA . ALA A 1 200 ? 8.802 5.034 5.911 1.00 85.38 200 ALA A CA 1
ATOM 1575 C C . ALA A 1 200 ? 7.754 5.038 4.779 1.00 85.38 200 ALA A C 1
ATOM 1577 O O . ALA A 1 200 ? 6.995 5.998 4.635 1.00 85.38 200 ALA A O 1
ATOM 1578 N N . GLY A 1 201 ? 7.683 3.959 3.993 1.00 88.94 201 GLY A N 1
ATOM 1579 C CA . GLY A 1 201 ? 6.672 3.779 2.954 1.00 88.94 201 GLY A CA 1
ATOM 1580 C C . GLY A 1 201 ? 5.254 3.655 3.517 1.00 88.94 201 GLY A C 1
ATOM 1581 O O . GLY A 1 201 ? 4.350 4.317 3.009 1.00 88.94 201 GLY A O 1
ATOM 1582 N N . ILE A 1 202 ? 5.055 2.893 4.601 1.00 88.31 202 ILE A N 1
ATOM 1583 C CA . ILE A 1 202 ? 3.756 2.779 5.290 1.00 88.31 202 ILE A CA 1
ATOM 1584 C C . ILE A 1 202 ? 3.266 4.146 5.775 1.00 88.31 202 ILE A C 1
ATOM 1586 O O . ILE A 1 202 ? 2.122 4.519 5.503 1.00 88.31 202 ILE A O 1
ATOM 1590 N N . GLU A 1 203 ? 4.119 4.912 6.458 1.00 85.00 203 GLU A N 1
ATOM 1591 C CA . GLU A 1 203 ? 3.780 6.251 6.955 1.00 85.00 203 GLU A CA 1
ATOM 1592 C C . GLU A 1 203 ? 3.390 7.189 5.804 1.00 85.00 203 GLU A C 1
ATOM 1594 O O . GLU A 1 203 ? 2.360 7.870 5.861 1.00 85.00 203 GLU A O 1
ATOM 1599 N N . ARG A 1 204 ? 4.173 7.170 4.718 1.00 86.62 204 ARG A N 1
ATOM 1600 C CA . ARG A 1 204 ? 3.930 7.982 3.524 1.00 86.62 204 ARG A CA 1
ATOM 1601 C C . ARG A 1 204 ? 2.611 7.627 2.835 1.00 86.62 204 ARG A C 1
ATOM 1603 O O . ARG A 1 204 ? 1.829 8.526 2.527 1.00 86.62 204 ARG A O 1
ATOM 1610 N N . LEU A 1 205 ? 2.344 6.342 2.608 1.00 86.94 205 LEU A N 1
ATOM 1611 C CA . LEU A 1 205 ? 1.116 5.866 1.962 1.00 86.94 205 LEU A CA 1
ATOM 1612 C C . LEU A 1 205 ? -0.117 6.170 2.819 1.00 86.94 205 LEU A C 1
ATOM 1614 O O . LEU A 1 205 ? -1.117 6.671 2.306 1.00 86.94 205 LEU A O 1
ATOM 1618 N N . SER A 1 206 ? -0.009 5.985 4.137 1.00 79.50 206 SER A N 1
ATOM 1619 C CA . SER A 1 206 ? -1.074 6.321 5.089 1.00 79.50 206 SER A CA 1
ATOM 1620 C C . SER A 1 206 ? -1.397 7.818 5.086 1.00 79.50 206 SER A C 1
ATOM 1622 O O . SER A 1 206 ? -2.557 8.211 5.205 1.00 79.50 206 SER A O 1
ATOM 1624 N N . ALA A 1 207 ? -0.391 8.686 4.945 1.00 75.38 207 ALA A N 1
ATOM 1625 C CA . ALA A 1 207 ? -0.603 10.128 4.826 1.00 75.38 207 ALA A CA 1
ATOM 1626 C C . ALA A 1 207 ? -1.315 10.508 3.516 1.00 75.38 207 ALA A C 1
ATOM 1628 O O . ALA A 1 207 ? -2.260 11.296 3.548 1.00 75.38 207 ALA A O 1
ATOM 1629 N N . VAL A 1 208 ? -0.911 9.919 2.385 1.00 76.25 208 VAL A N 1
ATOM 1630 C CA . VAL A 1 208 ? -1.549 10.151 1.075 1.00 76.25 208 VAL A CA 1
ATOM 1631 C C . VAL A 1 208 ? -3.007 9.701 1.093 1.00 76.25 208 VAL A C 1
ATOM 1633 O O . VAL A 1 208 ? -3.887 10.452 0.675 1.00 76.25 208 VAL A O 1
ATOM 1636 N N . GLN A 1 209 ? -3.280 8.513 1.632 1.00 70.56 209 GLN A N 1
ATOM 1637 C CA . GLN A 1 209 ? -4.638 7.989 1.710 1.00 70.56 209 GLN A CA 1
ATOM 1638 C C . GLN A 1 209 ? -5.528 8.856 2.607 1.00 70.56 209 GLN A C 1
ATOM 1640 O O . GLN A 1 209 ? -6.628 9.215 2.196 1.00 70.56 209 GLN A O 1
ATOM 1645 N N . ARG A 1 210 ? -5.036 9.292 3.777 1.00 67.75 210 ARG A N 1
ATOM 1646 C CA . ARG A 1 210 ? -5.758 10.257 4.625 1.00 67.75 210 ARG A CA 1
ATOM 1647 C C . ARG A 1 210 ? -6.069 11.556 3.884 1.00 67.75 210 ARG A C 1
ATOM 1649 O O . ARG A 1 210 ? -7.197 12.021 3.955 1.00 67.75 210 ARG A O 1
ATOM 1656 N N . ALA A 1 211 ? -5.111 12.121 3.150 1.00 64.19 211 ALA A N 1
ATOM 1657 C CA . ALA A 1 211 ? -5.326 13.361 2.404 1.00 64.19 211 ALA A CA 1
ATOM 1658 C C . ALA A 1 211 ? -6.400 13.212 1.310 1.00 64.19 211 ALA A C 1
ATOM 1660 O O . ALA A 1 211 ? -7.263 14.080 1.179 1.00 64.19 211 ALA A O 1
ATOM 1661 N N . LEU A 1 212 ? -6.386 12.104 0.561 1.00 62.00 212 LEU A N 1
ATOM 1662 C CA . LEU A 1 212 ? -7.399 11.813 -0.461 1.00 62.00 212 LEU A CA 1
ATOM 1663 C C . LEU A 1 212 ? -8.791 11.611 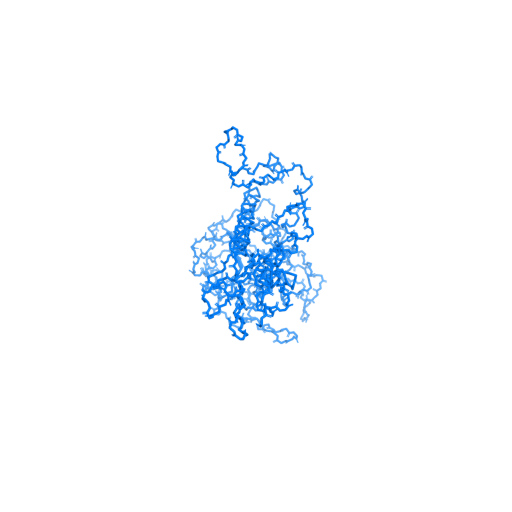0.145 1.00 62.00 212 LEU A C 1
ATOM 1665 O O . LEU A 1 212 ? -9.778 12.107 -0.404 1.00 62.00 212 LEU A O 1
ATOM 1669 N N . LEU A 1 213 ? -8.870 10.933 1.293 1.00 58.91 213 LEU A N 1
ATOM 1670 C CA . LEU A 1 213 ? -10.116 10.757 2.035 1.00 58.91 213 LEU A CA 1
ATOM 1671 C C . LEU A 1 213 ? -10.650 12.092 2.556 1.00 58.91 213 LEU A C 1
ATOM 1673 O O . LEU A 1 213 ? -11.818 12.394 2.334 1.00 58.91 213 LEU A O 1
ATOM 1677 N N . THR A 1 214 ? -9.800 12.932 3.151 1.00 54.78 214 THR A N 1
ATOM 1678 C CA . THR A 1 214 ? -10.182 14.281 3.594 1.00 54.78 214 THR A CA 1
ATOM 1679 C C . THR A 1 214 ? -10.682 15.132 2.428 1.00 54.78 214 THR A C 1
ATOM 1681 O O . THR A 1 214 ? -11.734 15.753 2.537 1.00 54.78 214 THR A O 1
ATOM 1684 N N . ALA A 1 215 ? -9.985 15.126 1.288 1.00 54.34 215 ALA A N 1
ATOM 1685 C CA . ALA A 1 215 ? -10.408 15.870 0.102 1.00 54.34 215 ALA A CA 1
ATOM 1686 C C . ALA A 1 215 ? -11.748 15.363 -0.460 1.00 54.34 215 ALA A C 1
ATOM 1688 O O . ALA A 1 215 ? -12.555 16.152 -0.949 1.00 54.34 215 ALA A O 1
ATOM 1689 N N . SER A 1 216 ? -11.995 14.052 -0.394 1.00 50.31 216 SER A N 1
ATOM 1690 C CA . SER A 1 216 ? -13.263 13.448 -0.823 1.00 50.31 216 SER A CA 1
ATOM 1691 C C . SER A 1 216 ? -14.399 13.784 0.150 1.00 50.31 216 SER A C 1
ATOM 1693 O O . SER A 1 216 ? -15.477 14.178 -0.286 1.00 50.31 216 SER A O 1
ATOM 1695 N N . ALA A 1 217 ? -14.140 13.739 1.460 1.00 49.31 217 ALA A N 1
ATOM 1696 C CA . ALA A 1 217 ? -15.084 14.151 2.498 1.00 49.31 217 ALA A CA 1
ATOM 1697 C C . ALA A 1 217 ? -15.444 15.645 2.400 1.00 49.31 217 ALA A C 1
ATOM 1699 O O . ALA A 1 217 ? -16.612 16.004 2.513 1.00 49.31 217 ALA A O 1
ATOM 1700 N N . GLN A 1 218 ? -14.471 16.518 2.119 1.00 49.91 218 GLN A N 1
ATOM 1701 C CA . GLN A 1 218 ? -14.703 17.953 1.905 1.00 49.91 218 GLN A CA 1
ATOM 1702 C C . GLN A 1 218 ? -15.555 18.229 0.660 1.00 49.91 218 GLN A C 1
ATOM 1704 O O . GLN A 1 218 ? -16.440 19.080 0.704 1.00 49.91 218 GLN A O 1
ATOM 1709 N N . ARG A 1 219 ? -15.334 17.490 -0.437 1.00 48.47 219 ARG A N 1
ATOM 1710 C CA . ARG A 1 219 ? -16.178 17.575 -1.640 1.00 48.47 219 ARG A CA 1
ATOM 1711 C C . ARG A 1 219 ? -17.620 17.141 -1.361 1.00 48.47 219 ARG A C 1
ATOM 1713 O O . ARG A 1 219 ? -18.541 17.774 -1.863 1.00 48.47 219 ARG A O 1
ATOM 1720 N N . LEU A 1 220 ? -17.817 16.123 -0.521 1.00 42.88 220 LEU A N 1
ATOM 1721 C CA . LEU A 1 220 ? -19.145 15.677 -0.087 1.00 42.88 220 LEU A CA 1
ATOM 1722 C C . LEU A 1 220 ? -19.833 16.687 0.844 1.00 42.88 220 LEU A C 1
ATOM 1724 O O . LEU A 1 220 ? -21.020 16.949 0.667 1.00 42.88 220 LEU A O 1
ATOM 1728 N N . ALA A 1 221 ? -19.096 17.307 1.770 1.00 45.41 221 ALA A N 1
ATOM 1729 C CA . ALA A 1 221 ? -19.625 18.322 2.688 1.00 45.41 221 ALA A CA 1
ATOM 1730 C C . ALA A 1 221 ? -20.166 19.580 1.971 1.00 45.41 221 ALA A C 1
ATOM 1732 O O . ALA A 1 221 ? -20.989 20.298 2.532 1.00 45.41 221 ALA A O 1
ATOM 1733 N N . GLY A 1 222 ? -19.742 19.829 0.725 1.00 40.53 222 GLY A N 1
ATOM 1734 C CA . GLY A 1 222 ? -20.264 20.892 -0.142 1.00 40.53 222 GLY A CA 1
ATOM 1735 C C . GLY A 1 222 ? -21.532 20.531 -0.930 1.00 40.53 222 GLY A C 1
ATOM 1736 O O . GLY A 1 222 ? -21.986 21.340 -1.736 1.00 40.53 222 GLY A O 1
ATOM 1737 N N . THR A 1 223 ? -22.105 19.338 -0.735 1.00 38.09 223 THR A N 1
ATOM 1738 C CA . THR A 1 223 ? -23.309 18.867 -1.444 1.00 38.09 223 THR A CA 1
ATOM 1739 C C . THR A 1 223 ? -24.448 18.553 -0.466 1.00 38.09 223 THR A C 1
ATOM 1741 O O . THR A 1 223 ? -24.180 18.176 0.673 1.00 38.09 223 THR A O 1
ATOM 1744 N N . PRO A 1 224 ? -25.732 18.650 -0.870 1.00 37.19 224 PRO A N 1
ATOM 1745 C CA . PRO A 1 224 ? -26.884 18.334 -0.014 1.00 37.19 224 PRO A CA 1
ATOM 1746 C C . PRO A 1 224 ? -27.080 16.819 0.213 1.00 37.19 224 PRO A C 1
ATOM 1748 O O . PRO A 1 224 ? -28.205 16.355 0.402 1.00 37.19 224 PRO A O 1
ATOM 1751 N N . ALA A 1 225 ? -26.008 16.025 0.176 1.00 40.03 225 ALA A N 1
ATOM 1752 C CA . ALA A 1 225 ? -26.057 14.605 0.486 1.00 40.03 225 ALA A CA 1
ATOM 1753 C C . ALA A 1 225 ? -26.282 14.426 1.998 1.00 40.03 225 ALA A C 1
ATOM 1755 O O . ALA A 1 225 ? -25.413 14.742 2.809 1.00 40.03 225 ALA A O 1
ATOM 1756 N N . ARG A 1 226 ? -27.464 13.936 2.390 1.00 42.00 226 ARG A N 1
ATOM 1757 C CA . ARG A 1 226 ? -27.784 13.609 3.787 1.00 42.00 226 ARG A CA 1
ATOM 1758 C C . ARG A 1 226 ? -27.553 12.123 4.038 1.00 42.00 226 ARG A C 1
ATOM 1760 O O . ARG A 1 226 ? -28.214 11.284 3.431 1.00 42.00 226 ARG A O 1
ATOM 1767 N N . LEU A 1 227 ? -26.641 11.806 4.952 1.00 42.44 227 LEU A N 1
ATOM 1768 C CA . LEU A 1 227 ? -26.487 10.460 5.497 1.00 42.44 227 LEU A CA 1
ATOM 1769 C C . LEU A 1 227 ? -27.409 10.324 6.714 1.00 42.44 227 LEU A C 1
ATOM 1771 O O . LEU A 1 227 ? -27.210 11.005 7.717 1.00 42.44 227 LEU A O 1
ATOM 1775 N N . HIS A 1 228 ? -28.417 9.461 6.625 1.00 41.88 228 HIS A N 1
ATOM 1776 C CA . HIS A 1 228 ? -29.307 9.156 7.744 1.00 41.88 228 HIS A CA 1
ATOM 1777 C C . HIS A 1 228 ? -28.870 7.842 8.400 1.00 41.88 228 HIS A C 1
ATOM 1779 O O . HIS A 1 228 ? -28.983 6.777 7.796 1.00 41.88 228 HIS A O 1
ATOM 1785 N N . LEU A 1 229 ? -28.359 7.921 9.630 1.00 38.00 229 LEU A N 1
ATOM 1786 C CA . LEU A 1 229 ? -28.063 6.764 10.476 1.00 38.00 229 LEU A CA 1
ATOM 1787 C C . LEU A 1 229 ? -29.205 6.611 11.482 1.00 38.00 229 LEU A C 1
ATOM 1789 O O . LEU A 1 229 ? -29.500 7.549 12.219 1.00 38.00 229 LEU A O 1
ATOM 1793 N N . TYR A 1 230 ? -29.852 5.447 11.506 1.00 39.34 230 TYR A N 1
ATOM 1794 C CA . TYR A 1 230 ? -30.934 5.163 12.449 1.00 39.34 230 TYR A CA 1
ATOM 1795 C C . TYR A 1 230 ? -30.474 4.135 13.487 1.00 39.34 230 TYR A C 1
ATOM 1797 O O . TYR A 1 230 ? -29.938 3.092 13.100 1.00 39.34 230 TYR A O 1
ATOM 1805 N N . PRO A 1 231 ? -30.697 4.377 14.791 1.00 35.81 231 PRO A N 1
ATOM 1806 C CA . PRO A 1 231 ? -30.489 3.359 15.807 1.00 35.81 231 PRO A CA 1
ATOM 1807 C C . PRO A 1 231 ? -31.522 2.242 15.622 1.00 35.81 231 PRO A C 1
ATOM 1809 O O . PRO A 1 231 ? -32.732 2.475 15.548 1.00 35.81 231 PRO A O 1
ATOM 1812 N N . ALA A 1 232 ? -31.044 1.005 15.514 1.00 41.69 232 ALA A N 1
ATOM 1813 C CA . ALA A 1 232 ? -31.902 -0.161 15.396 1.00 41.69 232 ALA A CA 1
ATOM 1814 C C . ALA A 1 232 ? -32.624 -0.418 16.730 1.00 41.69 232 ALA A C 1
ATOM 1816 O O . ALA A 1 232 ? -32.039 -1.040 17.605 1.00 41.69 232 ALA A O 1
ATOM 1817 N N . GLN A 1 233 ? -33.865 0.073 16.882 1.00 41.25 233 GLN A N 1
ATOM 1818 C CA . GLN A 1 233 ? -35.042 -0.711 17.330 1.00 41.25 233 GLN A CA 1
ATOM 1819 C C . GLN A 1 233 ? -36.298 0.092 17.719 1.00 41.25 233 GLN A C 1
ATOM 1821 O O . GLN A 1 233 ? -37.318 -0.536 17.986 1.00 41.25 233 GLN A O 1
ATOM 1826 N N . SER A 1 234 ? -36.316 1.426 17.709 1.00 39.75 234 SER A N 1
ATOM 1827 C CA . SER A 1 234 ? -37.443 2.153 18.326 1.00 39.75 234 SER A CA 1
ATOM 1828 C C . SER A 1 234 ? -37.957 3.372 17.555 1.00 39.75 234 SER A C 1
ATOM 1830 O O . SER A 1 234 ? -38.186 4.404 18.160 1.00 39.75 234 SER A O 1
ATOM 1832 N N . TYR A 1 235 ? -38.207 3.284 16.244 1.00 34.25 235 TYR A N 1
ATOM 1833 C CA . TYR A 1 235 ? -39.054 4.277 15.550 1.00 34.25 235 TYR A CA 1
ATOM 1834 C C . TYR A 1 235 ? -39.885 3.615 14.432 1.00 34.25 235 TYR A C 1
ATOM 1836 O O . TYR A 1 235 ? -39.445 2.596 13.886 1.00 34.25 235 TYR A O 1
ATOM 1844 N N . PRO A 1 236 ? -41.094 4.126 14.104 1.00 36.88 236 PRO A N 1
ATOM 1845 C CA . PRO A 1 236 ? -42.014 3.477 13.176 1.00 36.88 236 PRO A CA 1
ATOM 1846 C C . PRO A 1 236 ? -41.355 3.333 11.806 1.00 36.88 236 PRO A C 1
ATOM 1848 O O . PRO A 1 236 ? -40.846 4.304 11.246 1.00 36.88 236 PRO A O 1
ATOM 1851 N N . ARG A 1 237 ? -41.348 2.101 11.286 1.00 37.09 237 ARG A N 1
ATOM 1852 C CA . ARG A 1 237 ? -40.823 1.775 9.957 1.00 37.09 237 ARG A CA 1
ATOM 1853 C C . ARG A 1 237 ? -41.500 2.676 8.914 1.00 37.09 237 ARG A C 1
ATOM 1855 O O . ARG A 1 237 ? -42.728 2.641 8.840 1.00 37.09 237 ARG A O 1
ATOM 1862 N N . PRO A 1 238 ? -40.754 3.423 8.080 1.00 35.50 238 PRO A N 1
ATOM 1863 C CA . PRO A 1 238 ? -41.314 3.933 6.838 1.00 35.50 238 PRO A CA 1
ATOM 1864 C C . PRO A 1 238 ? -41.794 2.729 6.024 1.00 35.50 238 PRO A C 1
ATOM 1866 O O . PRO A 1 238 ? -41.078 1.727 5.928 1.00 35.50 238 PRO A O 1
ATOM 1869 N N . GLU A 1 239 ? -43.019 2.787 5.509 1.00 36.72 239 GLU A N 1
ATOM 1870 C CA . GLU A 1 239 ? -43.599 1.707 4.716 1.00 36.72 239 GLU A CA 1
ATOM 1871 C C . GLU A 1 239 ? -42.658 1.307 3.568 1.00 36.72 239 GLU A C 1
ATOM 1873 O O . GLU A 1 239 ? -42.295 2.115 2.719 1.00 36.72 239 GLU A O 1
ATOM 1878 N N . ALA A 1 240 ? -42.258 0.034 3.609 1.00 38.62 240 ALA A N 1
ATOM 1879 C CA . ALA A 1 240 ? -41.660 -0.762 2.542 1.00 38.62 240 ALA A CA 1
ATOM 1880 C C . ALA A 1 240 ? -40.588 -0.079 1.667 1.00 38.62 240 ALA A C 1
ATOM 1882 O O . ALA A 1 240 ? -40.813 0.223 0.497 1.00 38.62 240 ALA A O 1
ATOM 1883 N N . LEU A 1 241 ? -39.357 -0.013 2.178 1.00 40.16 241 LEU A N 1
ATOM 1884 C CA . LEU A 1 241 ? -38.172 -0.165 1.332 1.00 40.16 241 LEU A CA 1
ATOM 1885 C C . LEU A 1 241 ? -37.452 -1.452 1.765 1.00 40.16 241 LEU A C 1
ATOM 1887 O O . LEU A 1 241 ? -36.941 -1.501 2.886 1.00 40.16 241 LEU A O 1
ATOM 1891 N N . PRO A 1 242 ? -37.476 -2.520 0.945 1.00 36.59 242 PRO A N 1
ATOM 1892 C CA . PRO A 1 242 ? -36.762 -3.753 1.242 1.00 36.59 242 PRO A CA 1
ATOM 1893 C C . PRO A 1 242 ? -35.264 -3.450 1.293 1.00 36.59 242 PRO A C 1
ATOM 1895 O O . PRO A 1 242 ? -34.721 -2.852 0.369 1.00 36.59 242 PRO A O 1
ATOM 1898 N N . ASP A 1 243 ? -34.627 -3.869 2.381 1.00 40.53 243 ASP A N 1
ATOM 1899 C CA . ASP A 1 243 ? -33.179 -3.911 2.573 1.00 40.53 243 ASP A CA 1
ATOM 1900 C C . ASP A 1 243 ? -32.458 -2.548 2.543 1.00 40.53 243 ASP A C 1
ATOM 1902 O O . ASP A 1 243 ? -31.899 -2.078 1.551 1.00 40.53 243 ASP A O 1
ATOM 1906 N N . CYS A 1 244 ? -32.407 -1.914 3.715 1.00 40.09 244 CYS A N 1
ATOM 1907 C CA . CYS A 1 244 ? -31.586 -0.738 3.972 1.00 40.09 244 CYS A CA 1
ATOM 1908 C C . CYS A 1 244 ? -30.082 -1.047 3.811 1.00 40.09 244 CYS A C 1
ATOM 1910 O O . CYS A 1 244 ? -29.444 -1.582 4.715 1.00 40.09 244 CYS A O 1
ATOM 1912 N N . THR A 1 245 ? -29.497 -0.668 2.673 1.00 45.75 245 THR A N 1
ATOM 1913 C CA . THR A 1 245 ? -28.063 -0.323 2.492 1.00 45.75 245 THR A CA 1
ATOM 1914 C C . THR A 1 245 ? -27.866 0.475 1.193 1.00 45.75 245 THR A C 1
ATOM 1916 O O . THR A 1 245 ? -26.978 0.200 0.392 1.00 45.75 245 THR A O 1
ATOM 1919 N N . CYS A 1 246 ? -28.718 1.470 0.930 1.00 42.25 246 CYS A N 1
ATOM 1920 C CA . CYS A 1 246 ? -28.595 2.282 -0.281 1.00 42.25 246 CYS A CA 1
ATOM 1921 C C . CYS A 1 246 ? -27.956 3.640 0.032 1.00 42.25 246 CYS A C 1
ATOM 1923 O O . CYS A 1 246 ? -28.606 4.540 0.559 1.00 42.25 246 CYS A O 1
ATOM 1925 N N . ILE A 1 247 ? -26.678 3.795 -0.318 1.00 47.47 247 ILE A N 1
ATOM 1926 C CA . ILE A 1 247 ? -26.061 5.113 -0.481 1.00 47.47 247 ILE A CA 1
ATOM 1927 C C . ILE A 1 247 ? -26.391 5.561 -1.906 1.00 47.47 247 ILE A C 1
ATOM 1929 O O . ILE A 1 247 ? -25.799 5.079 -2.871 1.00 47.47 247 ILE A O 1
ATOM 1933 N N . SER A 1 248 ? -27.377 6.448 -2.043 1.00 45.22 248 SER A N 1
ATOM 1934 C CA . SER A 1 248 ? -27.758 7.014 -3.337 1.00 45.22 248 SER A CA 1
ATOM 1935 C C . SER A 1 248 ? -26.945 8.274 -3.608 1.00 45.22 248 SER A C 1
ATOM 1937 O O . SER A 1 248 ? -27.074 9.276 -2.906 1.00 45.22 248 SER A O 1
ATOM 1939 N N . LEU A 1 249 ? -26.101 8.219 -4.637 1.00 52.22 249 LEU A N 1
ATOM 1940 C CA . LEU A 1 249 ? -25.362 9.365 -5.156 1.00 52.22 249 LEU A CA 1
ATOM 1941 C C . LEU A 1 249 ? -25.882 9.660 -6.573 1.00 52.22 249 LEU A C 1
ATOM 1943 O O . LEU A 1 249 ? -25.239 9.271 -7.550 1.00 52.22 249 LEU A O 1
ATOM 1947 N N . PRO A 1 250 ? -27.065 10.287 -6.711 1.00 47.31 250 PRO A N 1
ATOM 1948 C CA . PRO A 1 250 ? -27.815 10.334 -7.972 1.00 47.31 250 PRO A CA 1
ATOM 1949 C C . PRO A 1 250 ? -27.048 10.995 -9.123 1.00 47.31 250 PRO A C 1
ATOM 1951 O O . PRO A 1 250 ? -27.264 10.644 -10.276 1.00 47.31 250 PRO A O 1
ATOM 1954 N N . TYR A 1 251 ? -26.101 11.875 -8.800 1.00 49.56 251 TYR A N 1
ATOM 1955 C CA . TYR A 1 251 ? -25.263 12.577 -9.769 1.00 49.56 251 TYR A CA 1
ATOM 1956 C C . TYR A 1 251 ? -23.792 12.136 -9.731 1.00 49.56 251 TYR A C 1
ATOM 1958 O O . TYR A 1 251 ? -22.972 12.671 -10.466 1.00 49.56 251 TYR A O 1
ATOM 1966 N N . ALA A 1 252 ? -23.413 11.152 -8.898 1.00 53.41 252 ALA A N 1
ATOM 1967 C CA . ALA A 1 252 ? -22.007 10.742 -8.796 1.00 53.41 252 ALA A CA 1
ATOM 1968 C C . ALA A 1 252 ? -21.447 10.288 -10.143 1.00 53.41 252 ALA A C 1
ATOM 1970 O O . ALA A 1 252 ? -20.321 10.631 -10.461 1.00 53.41 252 ALA A O 1
ATOM 1971 N N . ARG A 1 253 ? -22.242 9.608 -10.975 1.00 52.41 253 ARG A N 1
ATOM 1972 C CA . ARG A 1 253 ? -21.800 9.164 -12.306 1.00 52.41 253 ARG A CA 1
ATOM 1973 C C . ARG A 1 253 ? -21.606 10.291 -13.324 1.00 52.41 253 ARG A C 1
ATOM 1975 O O . ARG A 1 253 ? -21.048 10.035 -14.385 1.00 52.41 253 ARG A O 1
ATOM 1982 N N . GLU A 1 254 ? -22.062 11.508 -13.029 1.00 59.41 254 GLU A N 1
ATOM 1983 C CA . GLU A 1 254 ? -21.820 12.677 -13.883 1.00 59.41 254 GLU A CA 1
ATOM 1984 C C . GLU A 1 254 ? -20.397 13.226 -13.709 1.00 59.41 254 GLU A C 1
ATOM 1986 O O . GLU A 1 254 ? -19.873 13.871 -14.616 1.00 59.41 254 GLU A O 1
ATOM 1991 N N . TRP A 1 255 ? -19.752 12.942 -12.569 1.00 50.72 255 TRP A N 1
ATOM 1992 C CA . TRP A 1 255 ? -18.433 13.486 -12.216 1.00 50.72 255 TRP A CA 1
ATOM 1993 C C . TRP A 1 255 ? -17.429 12.439 -11.711 1.00 50.72 255 TRP A C 1
ATOM 1995 O O . TRP A 1 255 ? -16.265 12.772 -11.507 1.00 50.72 255 TRP A O 1
ATOM 2005 N N . LEU A 1 256 ? -17.866 11.194 -11.506 1.00 50.72 256 LEU A N 1
ATOM 2006 C CA . LEU A 1 256 ? -17.074 10.050 -11.062 1.00 50.72 256 LEU A CA 1
ATOM 2007 C C . LEU A 1 256 ? -17.307 8.866 -12.002 1.00 50.72 256 LEU A C 1
ATOM 2009 O O . LEU A 1 256 ? -18.429 8.558 -12.412 1.00 50.72 256 LEU A O 1
ATOM 2013 N N . THR A 1 257 ? -16.234 8.156 -12.313 1.00 63.47 257 THR A N 1
ATOM 2014 C CA . THR A 1 257 ? -16.284 6.869 -13.003 1.00 63.47 257 THR A CA 1
ATOM 2015 C C . THR A 1 257 ? -17.005 5.821 -12.146 1.00 63.47 257 THR A C 1
ATOM 2017 O O . THR A 1 257 ? -17.142 5.957 -10.928 1.00 63.47 257 THR A O 1
ATOM 2020 N N . LYS A 1 258 ? -17.477 4.737 -12.778 1.00 64.31 258 LYS A N 1
ATOM 2021 C CA . LYS A 1 258 ? -18.109 3.610 -12.066 1.00 64.31 258 LYS A CA 1
ATOM 2022 C C . LYS A 1 258 ? -17.201 3.061 -10.959 1.00 64.31 258 LYS A C 1
ATOM 2024 O O . LYS A 1 258 ? -17.664 2.790 -9.861 1.00 64.31 258 LYS A O 1
ATOM 2029 N N . ASP A 1 259 ? -15.920 2.972 -11.263 1.00 59.53 259 ASP A N 1
ATOM 2030 C CA . ASP A 1 259 ? -14.874 2.473 -10.384 1.00 59.53 259 ASP A CA 1
ATOM 2031 C C . ASP A 1 259 ? -14.663 3.381 -9.163 1.00 59.53 259 ASP A C 1
ATOM 2033 O O . ASP A 1 259 ? -14.601 2.895 -8.038 1.00 59.53 259 ASP A O 1
ATOM 2037 N N . GLU A 1 260 ? -14.661 4.703 -9.357 1.00 56.97 260 GLU A N 1
ATOM 2038 C CA . GLU A 1 260 ? -14.628 5.674 -8.255 1.00 56.97 260 GLU A CA 1
ATOM 2039 C C . GLU A 1 260 ? -15.906 5.635 -7.406 1.00 56.97 260 GLU A C 1
ATOM 2041 O O . GLU A 1 260 ? -15.848 5.839 -6.193 1.00 56.97 260 GLU A O 1
ATOM 2046 N N . CYS A 1 261 ? -17.062 5.352 -8.017 1.00 60.19 261 CYS A N 1
ATOM 2047 C CA . CYS A 1 261 ? -18.304 5.136 -7.276 1.00 60.19 261 CYS A CA 1
ATOM 2048 C C . CYS A 1 261 ? -18.225 3.863 -6.424 1.00 60.19 261 CYS A C 1
ATOM 2050 O O . CYS A 1 261 ? -18.631 3.889 -5.264 1.00 60.19 261 CYS A O 1
ATOM 2052 N N . ASP A 1 262 ? -17.694 2.770 -6.975 1.00 65.69 262 ASP A N 1
ATOM 2053 C CA . ASP A 1 262 ? -17.548 1.490 -6.280 1.00 65.69 262 ASP A CA 1
ATOM 2054 C C . ASP A 1 262 ? -16.532 1.596 -5.125 1.00 65.69 262 ASP A C 1
ATOM 2056 O O . ASP A 1 262 ? -16.810 1.126 -4.019 1.00 65.69 262 ASP A O 1
ATOM 2060 N N . ASP A 1 263 ? -15.406 2.286 -5.329 1.00 62.09 263 ASP A N 1
ATOM 2061 C CA . ASP A 1 263 ? -14.415 2.559 -4.280 1.00 62.09 263 ASP A CA 1
ATOM 2062 C C . ASP A 1 263 ? -14.981 3.458 -3.174 1.00 62.09 263 ASP A C 1
ATOM 2064 O O . ASP A 1 263 ? -14.771 3.198 -1.986 1.00 62.09 263 ASP A O 1
ATOM 2068 N N . LEU A 1 264 ? -15.740 4.496 -3.543 1.00 62.62 264 LEU A N 1
ATOM 2069 C CA . LEU A 1 264 ? -16.412 5.368 -2.584 1.00 62.62 264 LEU A CA 1
ATOM 2070 C C . LEU A 1 264 ? -17.461 4.596 -1.777 1.00 62.62 264 LEU A C 1
ATOM 2072 O O . LEU A 1 264 ? -17.521 4.743 -0.559 1.00 62.62 264 LEU A O 1
ATOM 2076 N N . LEU A 1 265 ? -18.256 3.744 -2.426 1.00 66.75 265 LEU A N 1
ATOM 2077 C CA . LEU A 1 265 ? -19.236 2.888 -1.758 1.00 66.75 265 LEU A CA 1
ATOM 2078 C C . LEU A 1 265 ? -18.563 1.893 -0.812 1.00 66.75 265 LEU A C 1
ATOM 2080 O O . LEU A 1 265 ? -19.015 1.734 0.321 1.00 66.75 265 LEU A O 1
ATOM 2084 N N . ALA A 1 266 ? -17.473 1.255 -1.239 1.00 67.50 266 ALA A N 1
ATOM 2085 C CA . ALA A 1 266 ? -16.709 0.336 -0.404 1.00 67.50 266 ALA A CA 1
ATOM 2086 C C . ALA A 1 266 ? -16.097 1.052 0.807 1.00 67.50 266 ALA A C 1
ATOM 2088 O O . ALA A 1 266 ? -16.185 0.542 1.923 1.00 67.50 266 ALA A O 1
ATOM 2089 N N . PHE A 1 267 ? -15.535 2.248 0.610 1.00 67.19 267 PHE A N 1
ATOM 2090 C CA . PHE A 1 267 ? -15.019 3.075 1.697 1.00 67.19 267 PHE A CA 1
ATOM 2091 C C . PHE A 1 267 ? -16.121 3.477 2.673 1.00 67.19 267 PHE A C 1
ATOM 2093 O O . PHE A 1 267 ? -15.942 3.328 3.877 1.00 67.19 267 PHE A O 1
ATOM 2100 N N . LEU A 1 268 ? -17.251 3.980 2.171 1.00 64.44 268 LEU A N 1
ATOM 2101 C CA . LEU A 1 268 ? -18.364 4.395 3.017 1.00 64.44 268 LEU A CA 1
ATOM 2102 C C . LEU A 1 268 ? -18.924 3.209 3.797 1.00 64.44 268 LEU A C 1
ATOM 2104 O O . LEU A 1 268 ? -19.203 3.354 4.981 1.00 64.44 268 LEU A O 1
ATOM 2108 N N . LYS A 1 269 ? -19.017 2.031 3.174 1.00 69.19 269 LYS A N 1
ATOM 2109 C CA . LYS A 1 269 ?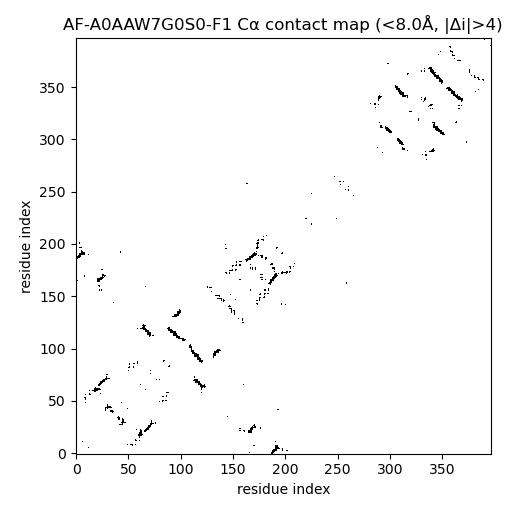 -19.431 0.802 3.849 1.00 69.19 269 LYS A CA 1
ATOM 2110 C C . LYS A 1 269 ? -18.447 0.397 4.946 1.00 69.19 269 LYS A C 1
ATOM 2112 O O . LYS A 1 269 ? -18.860 0.253 6.084 1.00 69.19 269 LYS A O 1
ATOM 2117 N N . ASP A 1 270 ? -17.154 0.310 4.642 1.00 67.94 270 ASP A N 1
ATOM 2118 C CA . ASP A 1 270 ? -16.100 -0.019 5.617 1.00 67.94 270 ASP A CA 1
ATOM 2119 C C . ASP A 1 270 ? -15.997 1.033 6.740 1.00 67.94 270 ASP A C 1
ATOM 2121 O O . ASP A 1 270 ? -15.736 0.724 7.900 1.00 67.94 270 ASP A O 1
ATOM 2125 N N . PHE A 1 271 ? -16.224 2.309 6.426 1.00 65.12 271 PHE A N 1
ATOM 2126 C CA . PHE A 1 271 ? -16.305 3.378 7.416 1.00 65.12 271 PHE A CA 1
ATOM 2127 C C . PHE A 1 271 ? -17.526 3.216 8.325 1.00 65.12 271 PHE A C 1
ATOM 2129 O O . PHE A 1 271 ? -17.366 3.259 9.542 1.00 65.12 271 PHE A O 1
ATOM 2136 N N . ILE A 1 272 ? -18.713 2.988 7.756 1.00 65.75 272 ILE A N 1
ATOM 2137 C CA . ILE A 1 272 ? -19.943 2.747 8.517 1.00 65.75 272 ILE A CA 1
ATOM 2138 C C . ILE A 1 272 ? -19.783 1.501 9.386 1.00 65.75 272 ILE A C 1
ATOM 2140 O O . ILE A 1 272 ? -20.042 1.583 10.579 1.00 65.75 272 ILE A O 1
ATOM 2144 N N . ASP A 1 273 ? -19.277 0.395 8.841 1.00 66.50 273 ASP A N 1
ATOM 2145 C CA . ASP A 1 273 ? -19.044 -0.846 9.583 1.00 66.50 273 ASP A CA 1
ATOM 2146 C C . ASP A 1 273 ? -18.092 -0.610 10.767 1.00 66.50 273 ASP A C 1
ATOM 2148 O O . ASP A 1 273 ? -18.368 -1.051 11.883 1.00 66.50 273 ASP A O 1
ATOM 2152 N N . ARG A 1 274 ? -17.009 0.157 10.568 1.00 61.66 274 ARG A N 1
ATOM 2153 C CA . ARG A 1 274 ? -16.090 0.538 11.653 1.00 61.66 274 ARG A CA 1
ATOM 2154 C C . ARG A 1 274 ? -16.746 1.423 12.704 1.00 61.66 274 ARG A C 1
ATOM 2156 O O . ARG A 1 274 ? -16.557 1.170 13.888 1.00 61.66 274 ARG A O 1
ATOM 2163 N N . VAL A 1 275 ? -17.499 2.445 12.300 1.00 59.81 275 VAL A N 1
ATOM 2164 C CA . VAL A 1 275 ? -18.212 3.323 13.240 1.00 59.81 275 VAL A CA 1
ATOM 2165 C C . VAL A 1 275 ? -19.251 2.521 14.018 1.00 59.81 275 VAL A C 1
ATOM 2167 O O . VAL A 1 275 ? -19.303 2.628 15.237 1.00 59.81 275 VAL A O 1
ATOM 2170 N N . CYS A 1 276 ? -20.025 1.664 13.353 1.00 62.22 276 CYS A N 1
ATOM 2171 C CA . CYS A 1 276 ? -20.981 0.770 13.995 1.00 62.22 276 CYS A CA 1
ATOM 2172 C C . CYS A 1 276 ? -20.298 -0.173 14.987 1.00 62.22 276 CYS A C 1
ATOM 2174 O O . CYS A 1 276 ? -20.826 -0.393 16.073 1.00 62.22 276 CYS A O 1
ATOM 2176 N N . GLU A 1 277 ? -19.124 -0.708 14.652 1.00 64.94 277 GLU A N 1
ATOM 2177 C CA . GLU A 1 277 ? -18.358 -1.559 15.558 1.00 64.94 277 GLU A CA 1
ATOM 2178 C C . GLU A 1 277 ? -17.824 -0.781 16.770 1.00 64.94 277 GLU A C 1
ATOM 2180 O O . GLU A 1 277 ? -17.948 -1.281 17.887 1.00 64.94 277 GLU A O 1
ATOM 2185 N N . ILE A 1 278 ? -17.312 0.443 16.583 1.00 62.31 278 ILE A N 1
ATOM 2186 C CA . ILE A 1 278 ? -16.904 1.341 17.680 1.00 62.31 278 ILE A CA 1
ATOM 2187 C C . ILE A 1 278 ? -18.102 1.620 18.589 1.00 62.31 278 ILE A C 1
ATOM 2189 O O . ILE A 1 278 ? -18.053 1.302 19.771 1.00 62.31 278 ILE A O 1
ATOM 2193 N N . VAL A 1 279 ? -19.223 2.079 18.025 1.00 63.38 279 VAL A N 1
ATOM 2194 C CA . VAL A 1 279 ? -20.465 2.349 18.768 1.00 63.38 279 VAL A CA 1
ATOM 2195 C C . VAL A 1 279 ? -20.940 1.100 19.513 1.00 63.38 279 VAL A C 1
ATOM 2197 O O . VAL A 1 279 ? -21.348 1.182 20.668 1.00 63.38 279 VAL A O 1
ATOM 2200 N N . ARG A 1 280 ? -20.856 -0.087 18.897 1.00 66.62 280 ARG A N 1
ATOM 2201 C CA . ARG A 1 280 ? -21.230 -1.356 19.536 1.00 66.62 280 ARG A CA 1
ATOM 2202 C C . ARG A 1 280 ? -20.301 -1.714 20.696 1.00 66.62 280 ARG A C 1
ATOM 2204 O O . ARG A 1 280 ? -20.759 -2.293 21.682 1.00 66.62 280 ARG A O 1
ATOM 2211 N N . GLN A 1 281 ? -19.000 -1.474 20.567 1.00 68.25 281 GLN A N 1
ATOM 2212 C CA . GLN A 1 281 ? -18.032 -1.716 21.638 1.00 68.25 281 GLN A CA 1
ATOM 2213 C C . GLN A 1 281 ? -18.217 -0.716 22.780 1.00 68.25 281 GLN A C 1
ATOM 2215 O O . GLN A 1 281 ? -18.278 -1.134 23.935 1.00 68.25 281 GLN A O 1
ATOM 2220 N N . ASP A 1 282 ? -18.395 0.559 22.459 1.00 74.38 282 ASP A N 1
ATOM 2221 C CA . ASP A 1 282 ? -18.618 1.632 23.423 1.00 74.38 282 ASP A CA 1
ATOM 2222 C C . ASP A 1 282 ? -19.927 1.421 24.185 1.00 74.38 282 ASP A C 1
ATOM 2224 O O . ASP A 1 282 ? -19.930 1.461 25.411 1.00 74.38 282 ASP A O 1
ATOM 2228 N N . ALA A 1 283 ? -21.012 1.044 23.502 1.00 69.75 283 ALA A N 1
ATOM 2229 C CA . ALA A 1 283 ? -22.275 0.683 24.147 1.00 69.75 283 ALA A CA 1
ATOM 2230 C C . ALA A 1 283 ? -22.112 -0.484 25.136 1.00 69.75 283 ALA A C 1
ATOM 2232 O O . ALA A 1 283 ? -22.685 -0.457 26.224 1.00 69.75 283 ALA A O 1
ATOM 2233 N N . LYS A 1 284 ? -21.298 -1.497 24.799 1.00 80.25 284 LYS A N 1
ATOM 2234 C CA . LYS A 1 284 ? -20.982 -2.600 25.725 1.00 80.25 284 LYS A CA 1
ATOM 2235 C C . LYS A 1 284 ? -20.178 -2.121 26.933 1.00 80.25 284 LYS A C 1
ATOM 2237 O O . LYS A 1 284 ? -20.454 -2.573 28.041 1.00 80.25 284 LYS A O 1
ATOM 2242 N N . ARG A 1 285 ? -19.200 -1.230 26.735 1.00 80.06 285 ARG A N 1
ATOM 2243 C CA . ARG A 1 285 ? -18.396 -0.647 27.823 1.00 80.06 285 ARG A CA 1
ATOM 2244 C C . ARG A 1 285 ? -19.254 0.202 28.755 1.00 80.06 285 ARG A C 1
ATOM 2246 O O . ARG A 1 285 ? -19.186 0.014 29.963 1.00 80.06 285 ARG A O 1
ATOM 2253 N N . ILE A 1 286 ? -20.111 1.055 28.196 1.00 81.44 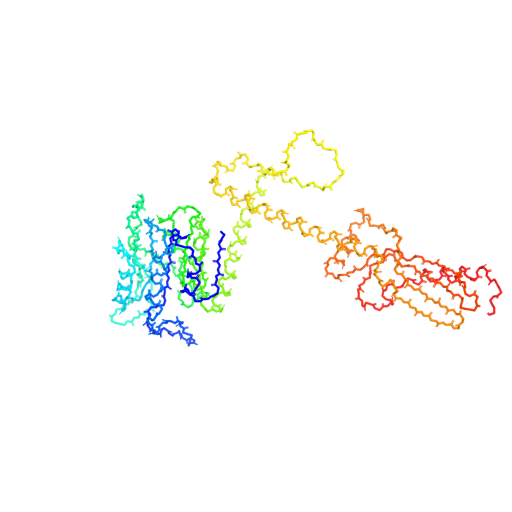286 ILE A N 1
ATOM 2254 C CA . ILE A 1 286 ? -21.070 1.871 28.947 1.00 81.44 286 ILE A CA 1
ATOM 2255 C C . ILE A 1 286 ? -22.013 0.967 29.741 1.00 81.44 286 ILE A C 1
ATOM 2257 O O . ILE A 1 286 ? -22.091 1.100 30.957 1.00 81.44 286 ILE A O 1
ATOM 2261 N N . ALA A 1 287 ? -22.648 -0.020 29.102 1.00 84.69 287 ALA A N 1
ATOM 2262 C CA . ALA A 1 287 ? -23.540 -0.950 29.794 1.00 84.69 287 ALA A CA 1
ATOM 2263 C C . ALA A 1 287 ? -22.838 -1.690 30.947 1.00 84.69 287 ALA A C 1
ATOM 2265 O O . ALA A 1 287 ? -23.392 -1.797 32.037 1.00 84.69 287 ALA A O 1
ATOM 2266 N N . ALA A 1 288 ? -21.602 -2.154 30.738 1.00 88.88 288 ALA A N 1
ATOM 2267 C CA . ALA A 1 288 ? -20.812 -2.811 31.779 1.00 88.88 288 ALA A CA 1
ATOM 2268 C C . ALA A 1 288 ? -20.413 -1.861 32.925 1.00 88.88 288 ALA A C 1
ATOM 2270 O O . ALA A 1 288 ? -20.324 -2.280 34.078 1.00 88.88 288 ALA A O 1
ATOM 2271 N N . ALA A 1 289 ? -20.177 -0.582 32.632 1.00 88.88 289 ALA A N 1
ATOM 2272 C CA . ALA A 1 289 ? -19.832 0.420 33.635 1.00 88.88 289 ALA A CA 1
ATOM 2273 C C . ALA A 1 289 ? -21.020 0.816 34.526 1.00 88.88 289 ALA A C 1
ATOM 2275 O O . ALA A 1 289 ? -20.790 1.246 35.660 1.00 88.88 289 ALA A O 1
ATOM 2276 N N . LEU A 1 290 ? -22.252 0.656 34.032 1.00 88.19 290 LEU A N 1
ATOM 2277 C CA . LEU A 1 290 ? -23.496 1.012 34.723 1.00 88.19 290 LEU A CA 1
ATOM 2278 C C . LEU A 1 290 ? -24.036 -0.088 35.648 1.00 88.19 290 LEU A C 1
ATOM 2280 O O . LEU A 1 290 ? -24.884 0.197 36.487 1.00 88.19 290 LEU A O 1
ATOM 2284 N N . VAL A 1 291 ? -23.545 -1.325 35.531 1.00 89.94 291 VAL A N 1
ATOM 2285 C CA . VAL A 1 291 ? -23.995 -2.461 36.354 1.00 89.94 291 VAL A CA 1
ATOM 2286 C C . VAL A 1 291 ? -22.909 -2.929 37.330 1.00 89.94 291 VAL A C 1
ATOM 2288 O O . VAL A 1 291 ? -21.722 -2.656 37.103 1.00 89.94 291 VAL A O 1
ATOM 2291 N N . PRO A 1 292 ? -23.273 -3.649 38.411 1.00 91.56 292 PRO A N 1
ATOM 2292 C CA . PRO A 1 292 ? -22.299 -4.224 39.332 1.00 91.56 292 PRO A CA 1
ATOM 2293 C C . PRO A 1 292 ? -21.328 -5.176 38.633 1.00 91.56 292 PRO A C 1
ATOM 2295 O O . PRO A 1 292 ? -21.703 -5.947 37.749 1.00 91.56 292 PRO A O 1
ATOM 2298 N N . SER A 1 293 ? -20.064 -5.137 39.047 1.00 88.94 293 SER A N 1
ATOM 2299 C CA . SER A 1 293 ? -19.047 -6.071 38.567 1.00 88.94 293 SER A CA 1
ATOM 2300 C C . SER A 1 293 ? -19.187 -7.441 39.223 1.00 88.94 293 SER A C 1
ATOM 2302 O O . SER A 1 293 ? -19.880 -7.610 40.224 1.00 88.94 293 SER A O 1
ATOM 2304 N N . ALA A 1 294 ? -18.462 -8.427 38.686 1.00 86.62 294 ALA A N 1
ATOM 2305 C CA . ALA A 1 294 ? -18.393 -9.770 39.261 1.00 86.62 294 ALA A CA 1
ATOM 2306 C C . ALA A 1 294 ? -17.871 -9.787 40.713 1.00 86.62 294 ALA A C 1
ATOM 2308 O O . ALA A 1 294 ? -18.187 -10.699 41.472 1.00 86.62 294 ALA A O 1
ATOM 2309 N N . THR A 1 295 ? -17.084 -8.781 41.106 1.00 87.12 295 THR A N 1
ATOM 2310 C CA . THR A 1 295 ? -16.574 -8.587 42.468 1.00 87.12 295 THR A CA 1
ATOM 2311 C C . THR A 1 295 ? -17.070 -7.241 43.003 1.00 87.12 295 THR A C 1
ATOM 2313 O O . THR A 1 295 ? -16.321 -6.263 42.975 1.00 87.12 295 THR A O 1
ATOM 2316 N N . PRO A 1 296 ? -18.325 -7.157 43.477 1.00 90.06 296 PRO A N 1
ATOM 2317 C CA . PRO A 1 296 ? -18.971 -5.877 43.764 1.00 90.06 296 PRO A CA 1
ATOM 2318 C C . PRO A 1 296 ? -18.422 -5.179 45.015 1.00 90.06 296 PRO A C 1
ATOM 2320 O O . PRO A 1 296 ? -18.683 -3.994 45.200 1.00 90.06 296 PRO A O 1
ATOM 2323 N N . ARG A 1 297 ? -17.659 -5.866 45.876 1.00 92.69 297 ARG A N 1
ATOM 2324 C CA . ARG A 1 297 ? -17.167 -5.285 47.130 1.00 92.69 297 ARG A CA 1
ATOM 2325 C C . ARG A 1 297 ? -16.067 -4.261 46.906 1.00 92.69 297 ARG A C 1
ATOM 2327 O O . ARG A 1 297 ? -14.944 -4.609 46.552 1.00 92.69 297 ARG A O 1
ATOM 2334 N N . LEU A 1 298 ? -16.386 -3.000 47.186 1.00 92.38 298 LEU A N 1
ATOM 2335 C CA . LEU A 1 298 ? -15.467 -1.868 47.061 1.00 92.38 298 LEU A CA 1
ATOM 2336 C C . LEU A 1 298 ? -14.747 -1.557 48.377 1.00 92.38 298 LEU A C 1
ATOM 2338 O O . LEU A 1 298 ? -13.610 -1.086 48.371 1.00 92.38 298 LEU A O 1
ATOM 2342 N N . MET A 1 299 ? -15.422 -1.774 49.508 1.00 92.62 299 MET A N 1
ATOM 2343 C CA . MET A 1 299 ? -14.894 -1.478 50.838 1.00 92.62 299 MET A CA 1
ATOM 2344 C C . MET A 1 299 ? -15.548 -2.369 51.895 1.00 92.62 299 MET A C 1
ATOM 2346 O O . MET A 1 299 ? -16.756 -2.583 51.878 1.00 92.62 299 MET A O 1
ATOM 2350 N N . GLU A 1 300 ? -14.755 -2.796 52.874 1.00 94.12 300 GLU A N 1
ATOM 2351 C CA . GLU A 1 300 ? -15.232 -3.345 54.142 1.00 94.12 300 GLU A CA 1
ATOM 2352 C C . GLU A 1 300 ? -14.404 -2.743 55.280 1.00 94.12 300 GLU A C 1
ATOM 2354 O O . GLU A 1 300 ? -13.176 -2.663 55.192 1.00 94.12 300 GLU A O 1
ATOM 2359 N N . LYS A 1 301 ? -15.066 -2.296 56.350 1.00 92.69 301 LYS A N 1
ATOM 2360 C CA . LYS A 1 301 ? -14.399 -1.796 57.553 1.00 92.69 301 LYS A CA 1
ATOM 2361 C C . LYS A 1 301 ? -15.143 -2.240 58.804 1.00 92.69 301 LYS A C 1
ATOM 2363 O O . LYS A 1 301 ? -16.357 -2.091 58.877 1.00 92.69 301 LYS A O 1
ATOM 2368 N N . ARG A 1 302 ? -14.402 -2.727 59.799 1.00 93.62 302 ARG A N 1
ATOM 2369 C CA . ARG A 1 302 ? -14.943 -3.173 61.089 1.00 93.62 302 ARG A CA 1
ATOM 2370 C C . ARG A 1 302 ? -14.525 -2.238 62.217 1.00 93.62 302 ARG A C 1
ATOM 2372 O O . ARG A 1 302 ? -13.409 -1.712 62.188 1.00 93.62 302 ARG A O 1
ATOM 2379 N N . PHE A 1 303 ? -15.416 -2.012 63.175 1.00 91.12 303 PHE A N 1
ATOM 2380 C CA . PHE A 1 303 ? -15.164 -1.212 64.370 1.00 91.12 303 PHE A CA 1
ATOM 2381 C C . PHE A 1 303 ? -16.087 -1.656 65.512 1.00 91.12 303 PHE A C 1
ATOM 2383 O O . PHE A 1 303 ? -17.296 -1.461 65.452 1.00 91.12 303 PHE A O 1
ATOM 2390 N N . GLY A 1 304 ? -15.515 -2.252 66.562 1.00 90.19 304 GLY A N 1
ATOM 2391 C CA . GLY A 1 304 ? -16.316 -2.912 67.600 1.00 90.19 304 GLY A CA 1
ATOM 2392 C C . GLY A 1 304 ? -17.205 -3.997 66.989 1.00 90.19 304 GLY A C 1
ATOM 2393 O O . GLY A 1 304 ? -16.751 -4.718 66.102 1.00 90.19 304 GLY A O 1
ATOM 2394 N N . ASP A 1 305 ? -18.471 -4.030 67.400 1.00 91.00 305 ASP A N 1
ATOM 2395 C CA . ASP A 1 305 ? -19.490 -4.950 66.877 1.00 91.00 305 ASP A CA 1
ATOM 2396 C C . ASP A 1 305 ? -20.091 -4.492 65.538 1.00 91.00 305 ASP A C 1
ATOM 2398 O O . ASP A 1 305 ? -21.100 -5.025 65.096 1.00 91.00 305 ASP A O 1
ATOM 2402 N N . TRP A 1 306 ? -19.511 -3.492 64.872 1.00 91.06 306 TRP A N 1
ATOM 2403 C CA . TRP A 1 306 ? -20.067 -2.925 63.646 1.00 91.06 306 TRP A CA 1
ATOM 2404 C C . TRP A 1 306 ? -19.201 -3.222 62.430 1.00 91.06 306 TRP A C 1
ATOM 2406 O O . TRP A 1 306 ? -17.971 -3.094 62.455 1.00 91.06 306 TRP A O 1
ATOM 2416 N N . ARG A 1 307 ? -19.860 -3.529 61.313 1.00 94.38 307 ARG A N 1
ATOM 2417 C CA . ARG A 1 307 ? -19.239 -3.709 60.001 1.00 94.38 307 ARG A CA 1
ATOM 2418 C C . ARG A 1 307 ? -19.916 -2.816 58.969 1.00 94.38 307 ARG A C 1
ATOM 2420 O O . ARG A 1 307 ? -21.104 -2.937 58.698 1.00 94.38 307 ARG A O 1
ATOM 2427 N N . LEU A 1 308 ? -19.126 -1.932 58.366 1.00 93.56 308 LEU A N 1
ATOM 2428 C CA . LEU A 1 308 ? -19.539 -1.053 57.278 1.00 93.56 308 LEU A CA 1
ATOM 2429 C C . LEU A 1 308 ? -19.049 -1.622 55.946 1.00 93.56 308 LEU A C 1
ATOM 2431 O O . LEU A 1 308 ? -17.842 -1.787 55.741 1.00 93.56 308 LEU A O 1
ATOM 2435 N N . VAL A 1 309 ? -19.982 -1.892 55.040 1.00 94.69 309 VAL A N 1
ATOM 2436 C CA . VAL A 1 309 ? -19.726 -2.488 53.725 1.00 94.69 309 VAL A CA 1
ATOM 2437 C C . VAL A 1 309 ? -20.178 -1.527 52.634 1.00 94.69 309 VAL A C 1
ATOM 2439 O O . VAL A 1 309 ? -21.251 -0.943 52.743 1.00 94.69 309 VAL A O 1
ATOM 2442 N N . ALA A 1 310 ? -19.368 -1.363 51.589 1.00 94.06 310 ALA A N 1
ATOM 2443 C CA . ALA A 1 310 ? -19.752 -0.648 50.378 1.00 94.06 310 ALA A CA 1
ATOM 2444 C C . ALA A 1 310 ? -19.652 -1.595 49.175 1.00 94.06 310 ALA A C 1
ATOM 2446 O O . ALA A 1 310 ? -18.548 -2.009 48.806 1.00 94.06 310 ALA A O 1
ATOM 2447 N N . ASP A 1 311 ? -20.797 -1.918 48.579 1.00 93.94 311 ASP A N 1
ATOM 2448 C CA . ASP A 1 311 ? -20.923 -2.838 47.447 1.00 93.94 311 ASP A CA 1
ATOM 2449 C C . ASP A 1 311 ? -21.505 -2.111 46.227 1.00 93.94 311 ASP A C 1
ATOM 2451 O O . ASP A 1 311 ? -22.388 -1.264 46.357 1.00 93.94 311 ASP A O 1
ATOM 2455 N N . GLU A 1 312 ? -21.030 -2.439 45.025 1.00 93.06 312 GLU A N 1
ATOM 2456 C CA . GLU A 1 312 ? -21.694 -2.022 43.787 1.00 93.06 312 GLU A CA 1
ATOM 2457 C C . GLU A 1 312 ? -23.124 -2.568 43.752 1.00 93.06 312 GLU A C 1
ATOM 2459 O O . GLU A 1 312 ? -23.354 -3.754 43.992 1.00 93.06 312 GLU A O 1
ATOM 2464 N N . TYR A 1 313 ? -24.083 -1.696 43.450 1.00 91.00 313 TYR A N 1
ATOM 2465 C CA . TYR A 1 313 ? -25.502 -1.975 43.613 1.00 91.00 313 TYR A CA 1
ATOM 2466 C C . TYR A 1 313 ? -26.268 -1.770 42.311 1.00 91.00 313 TYR A C 1
ATOM 2468 O O . TYR A 1 313 ? -26.102 -0.758 41.635 1.00 91.00 313 TYR A O 1
ATOM 2476 N N . GLY A 1 314 ? -27.103 -2.749 41.957 1.00 82.81 314 GLY A N 1
ATOM 2477 C CA . GLY A 1 314 ? -27.927 -2.729 40.750 1.00 82.81 314 GLY A CA 1
ATOM 2478 C C . GLY A 1 314 ? -29.169 -1.866 40.939 1.00 82.81 314 GLY A C 1
ATOM 2479 O O . GLY A 1 314 ? -30.263 -2.402 41.078 1.00 82.81 314 GLY A O 1
ATOM 2480 N N . HIS A 1 315 ? -28.984 -0.550 40.975 1.00 79.00 315 HIS A N 1
ATOM 2481 C CA . HIS A 1 315 ? -30.057 0.442 40.979 1.00 79.00 315 HIS A CA 1
ATOM 2482 C C . HIS A 1 315 ? -29.920 1.327 39.736 1.00 79.00 315 HIS A C 1
ATOM 2484 O O . HIS A 1 315 ? -28.812 1.534 39.238 1.00 79.00 315 HIS A O 1
ATOM 2490 N N . ASP A 1 316 ? -31.036 1.854 39.238 1.00 68.44 316 ASP A N 1
ATOM 2491 C CA . ASP A 1 316 ? -31.036 2.801 38.127 1.00 68.44 316 ASP A CA 1
ATOM 2492 C C . ASP A 1 316 ? -30.202 4.042 38.472 1.00 68.44 316 ASP A C 1
ATOM 2494 O O . ASP A 1 316 ? -30.390 4.655 39.526 1.00 68.44 316 ASP A O 1
ATOM 2498 N N . ASN A 1 317 ? -29.281 4.391 37.572 1.00 69.12 317 ASN A N 1
ATOM 2499 C CA . ASN A 1 317 ? -28.568 5.664 37.561 1.00 69.12 317 ASN A CA 1
ATOM 2500 C C . ASN A 1 317 ? -29.184 6.546 36.475 1.00 69.12 317 ASN A C 1
ATOM 2502 O O . ASN A 1 317 ? -29.361 6.100 35.339 1.00 69.12 317 ASN A O 1
ATOM 2506 N N . TRP A 1 318 ? -29.474 7.803 36.805 1.00 63.72 318 TRP A N 1
ATOM 2507 C CA . TRP A 1 318 ? -30.003 8.759 35.837 1.00 63.72 318 TRP A CA 1
ATOM 2508 C C . TRP A 1 318 ? -28.854 9.491 35.141 1.00 63.72 318 TRP A C 1
ATOM 2510 O O . TRP A 1 318 ? -28.260 10.418 35.681 1.00 63.72 318 TRP A O 1
ATOM 2520 N N . LEU A 1 319 ? -28.548 9.069 33.916 1.00 63.91 319 LEU A N 1
ATOM 2521 C CA . LEU A 1 319 ? -27.792 9.864 32.949 1.00 63.91 319 LEU A CA 1
ATOM 2522 C C . LEU A 1 319 ? -28.798 10.461 31.970 1.00 63.91 319 LEU A C 1
ATOM 2524 O O . LEU A 1 319 ? -29.189 9.802 31.007 1.00 63.91 319 LEU A O 1
ATOM 2528 N N . ASP A 1 320 ? -29.259 11.676 32.254 1.00 63.56 320 ASP A N 1
ATOM 2529 C CA . ASP A 1 320 ? -30.140 12.396 31.339 1.00 63.56 320 ASP A CA 1
ATOM 2530 C C . ASP A 1 320 ? -29.322 13.138 30.272 1.00 63.56 320 ASP A C 1
ATOM 2532 O O . ASP A 1 320 ? -28.278 13.730 30.547 1.00 63.56 320 ASP A O 1
ATOM 2536 N N . SER A 1 321 ? -29.834 13.124 29.044 1.00 57.53 321 SER A N 1
ATOM 2537 C CA . SER A 1 321 ? -29.390 13.958 27.930 1.00 57.53 321 SER A CA 1
ATOM 2538 C C . SER A 1 321 ? -29.483 15.466 28.196 1.00 57.53 321 SER A C 1
ATOM 2540 O O . SER A 1 321 ? -28.800 16.233 27.520 1.00 57.53 321 SER A O 1
ATOM 2542 N N . GLU A 1 322 ? -30.301 15.898 29.161 1.00 60.50 322 GLU A N 1
ATOM 2543 C CA . GLU A 1 322 ? -30.438 17.313 29.532 1.00 60.50 322 GLU A CA 1
ATOM 2544 C C . GLU A 1 322 ? -29.238 17.860 30.337 1.00 60.50 322 GLU A C 1
ATOM 2546 O O . GLU A 1 322 ? -29.050 19.075 30.397 1.00 60.50 322 GLU A O 1
ATOM 2551 N N . ASP A 1 323 ? -28.376 16.993 30.887 1.00 62.00 323 ASP A N 1
ATOM 2552 C CA . ASP A 1 323 ? -27.236 17.359 31.747 1.00 62.00 323 ASP A CA 1
ATOM 2553 C C . ASP A 1 323 ? -25.894 17.233 30.982 1.00 62.00 323 ASP A C 1
ATOM 2555 O O . ASP A 1 323 ? -24.976 16.500 31.361 1.00 62.00 323 ASP A O 1
ATOM 2559 N N . GLY A 1 324 ? -25.812 17.914 29.830 1.00 57.94 324 GLY A N 1
ATOM 2560 C CA . GLY A 1 324 ? -24.809 17.686 28.775 1.00 57.94 324 GLY A CA 1
ATOM 2561 C C . GLY A 1 324 ? -23.338 17.675 29.221 1.00 57.94 324 GLY A C 1
ATOM 2562 O O . GLY A 1 324 ? -22.624 16.721 28.924 1.00 57.94 324 GLY A O 1
ATOM 2563 N N . GLU A 1 325 ? -22.878 18.673 29.988 1.00 63.28 325 GLU A N 1
ATOM 2564 C CA . GLU A 1 325 ? -21.477 18.719 30.462 1.00 63.28 325 GLU A CA 1
ATOM 2565 C C . GLU A 1 325 ? -21.123 17.525 31.364 1.00 63.28 325 GLU A C 1
ATOM 2567 O O . GLU A 1 325 ? -19.992 17.034 31.372 1.00 63.28 325 GLU A O 1
ATOM 2572 N N . ARG A 1 326 ? -22.096 17.035 32.135 1.00 72.56 326 ARG A N 1
ATOM 2573 C CA . ARG A 1 326 ? -21.917 15.909 33.050 1.00 72.56 326 ARG A CA 1
ATOM 2574 C C . ARG A 1 326 ? -21.932 14.579 32.308 1.00 72.56 326 ARG A C 1
ATOM 2576 O O . ARG A 1 326 ? -21.133 13.699 32.632 1.00 72.56 326 ARG A O 1
ATOM 2583 N N . LEU A 1 327 ? -22.811 14.446 31.318 1.00 71.19 327 LEU A N 1
ATOM 2584 C CA . LEU A 1 327 ? -22.868 13.287 30.435 1.00 71.19 327 LEU A CA 1
ATOM 2585 C C . LEU A 1 327 ? -21.528 13.085 29.716 1.00 71.19 327 LEU A C 1
ATOM 2587 O O . LEU A 1 327 ? -20.983 11.982 29.763 1.00 71.19 327 LEU A O 1
ATOM 2591 N N . ASP A 1 328 ? -20.956 14.149 29.149 1.00 68.94 328 ASP A N 1
ATOM 2592 C CA . ASP A 1 328 ? -19.664 14.093 28.454 1.00 68.94 328 ASP A CA 1
ATOM 2593 C C . ASP A 1 328 ? -18.535 13.620 29.383 1.00 68.94 328 ASP A C 1
ATOM 2595 O O . ASP A 1 328 ? -17.785 12.706 29.043 1.00 68.94 328 ASP A O 1
ATOM 2599 N N . LEU A 1 329 ? -18.458 14.162 30.605 1.00 74.69 329 LEU A N 1
ATOM 2600 C CA . LEU A 1 329 ? -17.457 13.754 31.600 1.00 74.69 329 LEU A CA 1
ATOM 2601 C C . LEU A 1 329 ? -17.574 12.277 32.000 1.00 74.69 329 LEU A C 1
ATOM 2603 O O . LEU A 1 329 ? -16.559 11.607 32.224 1.00 74.69 329 LEU A O 1
ATOM 2607 N N . VAL A 1 330 ? -18.800 11.767 32.124 1.00 79.81 330 VAL A N 1
ATOM 2608 C CA . VAL A 1 330 ? -19.049 10.363 32.466 1.00 79.81 330 VAL A CA 1
ATOM 2609 C C . VAL A 1 330 ? -18.682 9.453 31.298 1.00 79.81 330 VAL A C 1
ATOM 2611 O O . VAL A 1 330 ? -17.986 8.458 31.509 1.00 79.81 330 VAL A O 1
ATOM 2614 N N . LEU A 1 331 ? -19.085 9.804 30.075 1.00 75.81 331 LEU A N 1
ATOM 2615 C CA . LEU A 1 331 ? -18.745 9.048 28.870 1.00 75.81 331 LEU A CA 1
ATOM 2616 C C . LEU A 1 331 ? -17.231 9.004 28.642 1.00 75.81 331 LEU A C 1
ATOM 2618 O O . LEU A 1 331 ? -16.688 7.915 28.463 1.00 75.81 331 LEU A O 1
ATOM 2622 N N . ASP A 1 332 ? -16.534 10.136 28.747 1.00 76.81 332 ASP A N 1
ATOM 2623 C CA . ASP A 1 332 ? -15.071 10.193 28.661 1.00 76.81 332 ASP A CA 1
ATOM 2624 C C . ASP A 1 332 ? -14.414 9.353 29.759 1.00 76.81 332 ASP A C 1
ATOM 2626 O O . ASP A 1 332 ? -13.479 8.586 29.508 1.00 76.81 332 ASP A O 1
ATOM 2630 N N . GLY A 1 333 ? -14.921 9.452 30.990 1.00 77.25 333 GLY A N 1
ATOM 2631 C CA . GLY A 1 333 ? -14.451 8.641 32.104 1.00 77.25 333 GLY A CA 1
ATOM 2632 C C . GLY A 1 333 ? -14.533 7.146 31.799 1.00 77.25 333 GLY A C 1
ATOM 2633 O O . GLY A 1 333 ? -13.556 6.425 32.0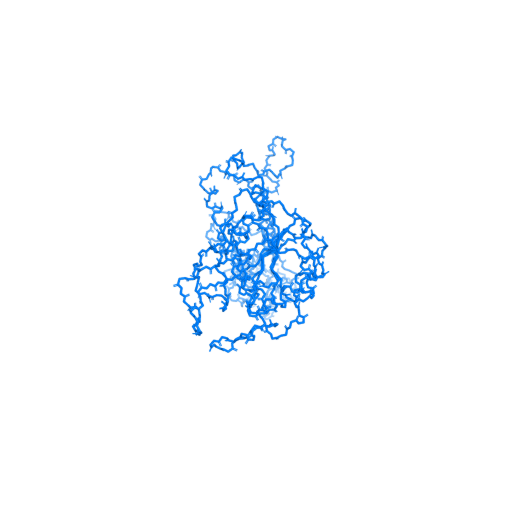05 1.00 77.25 333 GLY A O 1
ATOM 2634 N N . ILE A 1 334 ? -15.670 6.680 31.283 1.00 83.69 334 ILE A N 1
ATOM 2635 C CA . ILE A 1 334 ? -15.900 5.264 30.980 1.00 83.69 334 ILE A CA 1
ATOM 2636 C C . ILE A 1 334 ? -15.073 4.819 29.768 1.00 83.69 334 ILE A C 1
ATOM 2638 O O . ILE A 1 334 ? -14.344 3.835 29.849 1.00 83.69 334 ILE A O 1
ATOM 2642 N N . LEU A 1 335 ? -15.176 5.528 28.643 1.00 77.75 335 LEU A N 1
ATOM 2643 C CA . LEU A 1 335 ? -14.642 5.075 27.356 1.00 77.75 335 LEU A CA 1
ATOM 2644 C C . LEU A 1 335 ? -13.123 5.232 27.240 1.00 77.75 335 LEU A C 1
ATOM 2646 O O . LEU A 1 335 ? -12.484 4.441 26.542 1.00 77.75 335 LEU A O 1
ATOM 2650 N N . VAL A 1 336 ? -12.546 6.231 27.917 1.00 77.56 336 VAL A N 1
ATOM 2651 C CA . VAL A 1 336 ? -11.112 6.555 27.835 1.00 77.56 336 VAL A CA 1
ATOM 2652 C C . VAL A 1 336 ? -10.336 6.026 29.039 1.00 77.56 336 VAL A C 1
ATOM 2654 O O . VAL A 1 336 ? -9.163 5.674 28.910 1.00 77.56 336 VAL A O 1
ATOM 2657 N N . ARG A 1 337 ? -10.959 5.998 30.222 1.00 81.50 337 ARG A N 1
ATOM 2658 C CA . ARG A 1 337 ? -10.272 5.732 31.499 1.00 81.50 337 ARG A CA 1
ATOM 2659 C C . ARG A 1 337 ? -10.835 4.530 32.263 1.00 81.50 337 ARG A C 1
ATOM 2661 O O . ARG A 1 337 ? -10.496 4.372 33.436 1.00 81.50 337 ARG A O 1
ATOM 2668 N N . ASP A 1 338 ? -11.675 3.716 31.622 1.00 85.25 338 ASP A N 1
ATOM 2669 C CA . ASP A 1 338 ? -12.325 2.530 32.199 1.00 85.25 338 ASP A CA 1
ATOM 2670 C C . ASP A 1 338 ? -13.063 2.819 33.523 1.00 85.25 338 ASP A C 1
ATOM 2672 O O . ASP A 1 338 ? -13.104 1.991 34.438 1.00 85.25 338 ASP A O 1
ATOM 2676 N N . ALA A 1 339 ? -13.636 4.019 33.663 1.00 90.62 339 ALA A N 1
ATOM 2677 C CA . ALA A 1 339 ? -14.401 4.379 34.849 1.00 90.62 339 ALA A CA 1
ATOM 2678 C C . ALA A 1 339 ? -15.669 3.527 35.007 1.00 90.62 339 ALA A C 1
ATOM 2680 O O . ALA A 1 339 ? -16.222 2.970 34.060 1.00 90.62 339 ALA A O 1
ATOM 2681 N N . ARG A 1 340 ? -16.160 3.473 36.242 1.00 91.88 340 ARG A N 1
ATOM 2682 C CA . ARG A 1 340 ? -17.419 2.849 36.642 1.00 91.88 340 ARG A CA 1
ATOM 2683 C C . ARG A 1 340 ? -18.409 3.937 37.028 1.00 91.88 340 ARG A C 1
ATOM 2685 O O . ARG A 1 340 ? -18.034 4.890 37.708 1.00 91.88 340 ARG A O 1
ATOM 2692 N N . PHE A 1 341 ? -1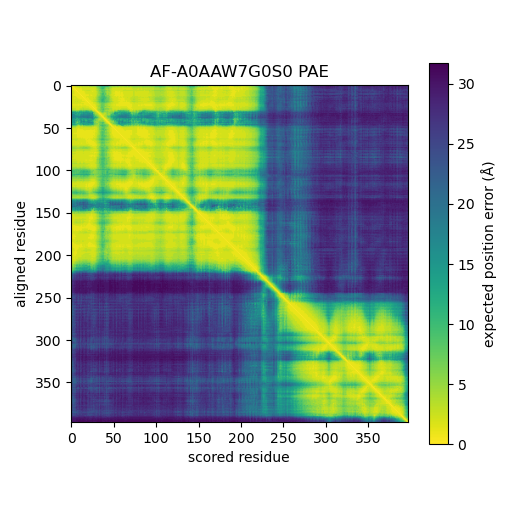9.662 3.764 36.632 1.00 89.81 341 PHE A N 1
ATOM 2693 C CA . PHE A 1 341 ? -20.770 4.664 36.951 1.00 89.81 341 PHE A CA 1
ATOM 2694 C C . PHE A 1 341 ? -21.976 3.842 37.421 1.00 89.81 341 PHE A C 1
ATOM 2696 O O . PHE A 1 341 ? -23.093 3.997 36.948 1.00 89.81 341 PHE A O 1
ATOM 2703 N N . CYS A 1 342 ? -21.728 2.897 38.325 1.00 90.00 342 CYS A N 1
ATOM 2704 C CA . CYS A 1 342 ? -22.739 2.055 38.965 1.00 90.00 342 CYS A CA 1
ATOM 2705 C C . CYS A 1 342 ? -22.967 2.568 40.397 1.00 90.00 342 CYS A C 1
ATOM 2707 O O . CYS A 1 342 ? -21.969 2.897 41.052 1.00 90.00 342 CYS A O 1
ATOM 2709 N N . PRO A 1 343 ? -24.201 2.607 40.934 1.00 91.38 343 PRO A N 1
ATOM 2710 C CA . PRO A 1 343 ? -24.447 2.995 42.324 1.00 91.38 343 PRO A CA 1
ATOM 2711 C C . PRO A 1 343 ? -23.675 2.140 43.331 1.00 91.38 343 PRO A C 1
ATOM 2713 O O . PRO A 1 343 ? -23.245 1.023 43.028 1.00 91.38 343 PRO A O 1
ATOM 2716 N N . VAL A 1 344 ? -23.511 2.666 44.543 1.00 93.06 344 VAL A N 1
ATOM 2717 C CA . VAL A 1 344 ? -22.912 1.939 45.670 1.00 93.06 344 VAL A CA 1
ATOM 2718 C C . VAL A 1 344 ? -23.905 1.877 46.811 1.00 93.06 344 VAL A C 1
ATOM 2720 O O . VAL A 1 344 ? -24.343 2.916 47.300 1.00 93.06 344 VAL A O 1
ATOM 2723 N N . LEU A 1 345 ? -24.215 0.669 47.265 1.00 94.06 345 LEU A N 1
ATOM 2724 C CA . LEU A 1 345 ? -24.949 0.447 48.497 1.00 94.06 345 LEU A CA 1
ATOM 2725 C C . LEU A 1 345 ? -23.965 0.444 49.662 1.00 94.06 345 LEU A C 1
ATOM 2727 O O . LEU A 1 345 ? -23.045 -0.372 49.724 1.00 94.06 345 LEU A O 1
ATOM 2731 N N . LEU A 1 346 ? -24.178 1.361 50.592 1.00 94.75 346 LEU A N 1
ATOM 2732 C CA . LEU A 1 346 ? -23.514 1.403 51.878 1.00 94.75 346 LEU A CA 1
ATOM 2733 C C . LEU A 1 346 ? -24.407 0.695 52.894 1.00 94.75 346 LEU A C 1
ATOM 2735 O O . LEU A 1 346 ? -25.528 1.131 53.122 1.00 94.75 346 LEU A O 1
ATOM 2739 N N . THR A 1 347 ? -23.918 -0.380 53.499 1.00 94.81 347 THR A N 1
ATOM 2740 C CA . THR A 1 347 ? -24.656 -1.167 54.495 1.00 94.81 347 THR A CA 1
ATOM 2741 C C . THR A 1 347 ? -23.912 -1.128 55.819 1.00 94.81 347 THR A C 1
ATOM 2743 O O . THR A 1 347 ? -22.706 -1.396 55.853 1.00 94.81 347 THR A O 1
ATOM 2746 N N . LEU A 1 348 ? -24.620 -0.813 56.901 1.00 94.19 348 LEU A N 1
ATOM 2747 C CA . LEU A 1 348 ? -24.110 -0.931 58.258 1.00 94.19 348 LEU A CA 1
ATOM 2748 C C . LEU A 1 348 ? -24.738 -2.156 58.927 1.00 94.19 348 LEU A C 1
ATOM 2750 O O . LEU A 1 348 ? -25.956 -2.265 59.039 1.00 94.19 348 LEU A O 1
ATOM 2754 N N . VAL A 1 349 ? -23.884 -3.082 59.349 1.00 93.12 349 VAL A N 1
ATOM 2755 C CA . VAL A 1 349 ? -24.267 -4.361 59.952 1.00 93.12 349 VAL A CA 1
ATOM 2756 C C . VAL A 1 349 ? -23.790 -4.386 61.395 1.00 93.12 349 VAL A C 1
ATOM 2758 O O . VAL A 1 349 ? -22.633 -4.040 61.656 1.00 93.12 349 VAL A O 1
ATOM 2761 N N . ASN A 1 350 ? -24.649 -4.823 62.309 1.00 91.69 350 ASN A N 1
ATOM 2762 C CA . ASN A 1 350 ? -24.257 -5.168 63.668 1.00 91.69 350 ASN A CA 1
ATOM 2763 C C . ASN A 1 350 ? -23.908 -6.665 63.718 1.00 91.69 350 ASN A C 1
ATOM 2765 O O . ASN A 1 350 ? -24.744 -7.521 63.440 1.00 91.69 350 ASN A O 1
ATOM 2769 N N . GLU A 1 351 ? -22.652 -6.992 64.016 1.00 89.00 351 GLU A N 1
ATOM 2770 C CA . GLU A 1 351 ? -22.138 -8.364 64.018 1.00 89.00 351 GLU A CA 1
ATOM 2771 C C . GLU A 1 351 ? -22.637 -9.187 65.210 1.00 89.00 351 GLU A C 1
ATOM 2773 O O . GLU A 1 351 ? -22.734 -10.402 65.079 1.00 89.00 351 GLU A O 1
ATOM 2778 N N . SER A 1 352 ? -22.977 -8.569 66.347 1.00 87.69 352 SER A N 1
ATOM 2779 C CA . SER A 1 352 ? -23.489 -9.301 67.514 1.00 87.69 352 SER A CA 1
ATOM 2780 C C . SER A 1 352 ? -24.980 -9.627 67.404 1.00 87.69 352 SER A C 1
ATOM 2782 O O . SER A 1 352 ? -25.422 -10.639 67.946 1.00 87.69 352 SER A O 1
ATOM 2784 N N . ARG A 1 353 ? -25.742 -8.808 66.668 1.00 86.75 353 ARG A N 1
ATOM 2785 C CA . ARG A 1 353 ? -27.157 -9.056 66.334 1.00 86.75 353 ARG A CA 1
ATOM 2786 C C . ARG A 1 353 ? -27.352 -9.786 64.999 1.00 86.75 353 ARG A C 1
ATOM 2788 O O . ARG A 1 353 ? -28.447 -10.257 64.732 1.00 86.75 353 ARG A O 1
ATOM 2795 N N . GLU A 1 354 ? -26.304 -9.887 64.180 1.00 85.00 354 GLU A N 1
ATOM 2796 C CA . GLU A 1 354 ? -26.336 -10.420 62.806 1.00 85.00 354 GLU A CA 1
ATOM 2797 C C . GLU A 1 354 ? -27.349 -9.713 61.875 1.00 85.00 354 GLU A C 1
ATOM 2799 O O . GLU A 1 354 ? -27.795 -10.278 60.875 1.00 85.00 354 GLU A O 1
ATOM 2804 N N . GLU A 1 355 ? -27.676 -8.449 62.156 1.00 87.81 355 GLU A N 1
ATOM 2805 C CA . GLU A 1 355 ? -28.706 -7.680 61.447 1.00 87.81 355 GLU A CA 1
ATOM 2806 C C . GLU A 1 355 ? -28.127 -6.477 60.683 1.00 87.81 355 GLU A C 1
ATOM 2808 O O . GLU A 1 355 ? -27.120 -5.870 61.065 1.00 87.81 355 GLU A O 1
ATOM 2813 N N . ILE A 1 356 ? -28.776 -6.135 59.563 1.00 90.25 356 ILE A N 1
ATOM 2814 C CA . ILE A 1 356 ? -28.541 -4.880 58.840 1.00 90.25 356 ILE A CA 1
ATOM 2815 C C . ILE A 1 356 ? -29.344 -3.792 59.549 1.00 90.25 356 ILE A C 1
ATOM 2817 O O . ILE A 1 356 ? -30.570 -3.809 59.506 1.00 90.25 356 ILE A O 1
ATOM 2821 N N . GLU A 1 357 ? -28.647 -2.843 60.162 1.00 90.88 357 GLU A N 1
ATOM 2822 C CA . GLU A 1 357 ? -29.258 -1.808 61.006 1.00 90.88 357 GLU A CA 1
ATOM 2823 C C . GLU A 1 357 ? -29.585 -0.534 60.215 1.00 90.88 357 GLU A C 1
ATOM 2825 O O . GLU A 1 357 ? -30.504 0.199 60.563 1.00 90.88 357 GLU A O 1
ATOM 2830 N N . ALA A 1 358 ? -28.845 -0.262 59.134 1.00 91.25 358 ALA A N 1
ATOM 2831 C CA . ALA A 1 358 ? -29.146 0.823 58.202 1.00 91.25 358 ALA A CA 1
ATOM 2832 C C . ALA A 1 358 ? -28.459 0.611 56.847 1.00 91.25 358 ALA A C 1
ATOM 2834 O O . ALA A 1 358 ? -27.415 -0.049 56.745 1.00 91.25 358 ALA A O 1
ATOM 2835 N N . ALA A 1 359 ? -29.018 1.217 55.800 1.00 92.06 359 ALA A N 1
ATOM 2836 C CA . ALA A 1 359 ? -28.441 1.188 54.464 1.00 92.06 359 ALA A CA 1
ATOM 2837 C C . ALA A 1 359 ? -28.703 2.489 53.697 1.00 92.06 359 ALA A C 1
ATOM 2839 O O . ALA A 1 359 ? -29.748 3.112 53.835 1.00 92.06 359 ALA A O 1
ATOM 2840 N N . GLY A 1 360 ? -27.755 2.895 52.855 1.00 91.38 360 GLY A N 1
ATOM 2841 C CA . GLY A 1 360 ? -27.860 4.105 52.043 1.00 91.38 360 GLY A CA 1
ATOM 2842 C C . GLY A 1 360 ? -27.245 3.908 50.667 1.00 91.38 360 GLY A C 1
ATOM 2843 O O . GLY A 1 360 ? -26.232 3.225 50.525 1.00 91.38 360 GLY A O 1
ATOM 2844 N N . VAL A 1 361 ? -27.843 4.508 49.640 1.00 91.31 361 VAL A N 1
ATOM 2845 C CA . VAL A 1 361 ? -27.359 4.398 48.258 1.00 91.31 361 VAL A CA 1
ATOM 2846 C C . VAL A 1 361 ? -26.635 5.679 47.870 1.00 91.31 361 VAL A C 1
ATOM 2848 O O . VAL A 1 361 ? -27.178 6.774 47.978 1.00 91.31 361 VAL A O 1
ATOM 2851 N N . MET A 1 362 ? -25.405 5.538 47.389 1.00 90.62 362 MET A N 1
ATOM 2852 C CA . MET A 1 362 ? -24.698 6.601 46.690 1.00 90.62 362 MET A CA 1
ATOM 2853 C C . MET A 1 362 ? -24.911 6.416 45.184 1.00 90.62 362 MET A C 1
ATOM 2855 O O . MET A 1 362 ? -24.376 5.477 44.586 1.00 90.62 362 MET A O 1
ATOM 2859 N N . THR A 1 363 ? -25.710 7.292 44.582 1.00 87.25 363 THR A N 1
ATOM 2860 C CA . THR A 1 363 ? -25.953 7.340 43.134 1.00 87.25 363 THR A CA 1
ATOM 2861 C C . THR A 1 363 ? -24.940 8.247 42.447 1.00 87.25 363 THR A C 1
ATOM 2863 O O . THR A 1 363 ? -24.162 8.933 43.113 1.00 87.25 363 THR A O 1
ATOM 2866 N N . ASP A 1 364 ? -24.945 8.266 41.111 1.00 81.38 364 ASP A N 1
ATOM 2867 C CA . ASP A 1 364 ? -24.286 9.332 40.350 1.00 81.38 364 ASP A CA 1
ATOM 2868 C C . ASP A 1 364 ? -22.751 9.419 40.519 1.00 81.38 364 ASP A C 1
ATOM 2870 O O . ASP A 1 364 ? -22.114 10.449 40.265 1.00 81.38 364 ASP A O 1
ATOM 2874 N N . LEU A 1 365 ? -22.142 8.317 40.955 1.00 85.38 365 LEU A N 1
ATOM 2875 C CA . LEU A 1 365 ? -20.726 8.224 41.285 1.00 85.38 365 LEU A CA 1
ATOM 2876 C C . LEU A 1 365 ? -19.892 7.741 40.099 1.00 85.38 365 LEU A C 1
ATOM 2878 O O . LEU A 1 365 ? -19.893 6.550 39.782 1.00 85.38 365 LEU A O 1
ATOM 2882 N N . LEU A 1 366 ? -19.074 8.635 39.541 1.00 88.62 366 LEU A N 1
ATOM 2883 C CA . LEU A 1 366 ? -17.986 8.260 38.640 1.00 88.62 366 LEU A CA 1
ATOM 2884 C C . LEU A 1 366 ? -16.767 7.801 39.454 1.00 88.62 366 LEU A C 1
ATOM 2886 O O . LEU A 1 366 ? -16.161 8.589 40.179 1.00 88.62 366 LEU A O 1
ATOM 2890 N N . ARG A 1 367 ? -16.405 6.521 39.341 1.00 92.06 367 ARG A N 1
ATOM 2891 C CA . ARG A 1 367 ? -15.267 5.910 40.044 1.00 92.06 367 ARG A CA 1
ATOM 2892 C C . ARG A 1 367 ? -14.228 5.411 39.057 1.00 92.06 367 ARG A C 1
ATOM 2894 O O . ARG A 1 367 ? -14.563 4.641 38.164 1.00 92.06 367 ARG A O 1
ATOM 2901 N N . PHE A 1 368 ? -12.959 5.747 39.260 1.00 90.69 368 PHE A N 1
ATOM 2902 C CA . PHE A 1 368 ? -11.879 5.168 38.461 1.00 90.69 368 PHE A CA 1
ATOM 2903 C C . PHE A 1 368 ? -11.301 3.921 39.151 1.00 90.69 368 PHE A C 1
ATOM 2905 O O . PHE A 1 368 ? -11.073 3.948 40.368 1.00 90.69 368 PHE A O 1
ATOM 2912 N N . PRO A 1 369 ? -11.052 2.821 38.417 1.00 82.50 369 PRO A N 1
ATOM 2913 C CA . PRO A 1 369 ? -10.426 1.627 38.975 1.00 82.50 369 PRO A CA 1
ATOM 2914 C C . PRO A 1 369 ? -9.114 1.950 39.704 1.00 82.50 369 PRO A C 1
ATOM 2916 O O . PRO A 1 369 ? -8.263 2.678 39.198 1.00 82.50 369 PRO A O 1
ATOM 2919 N N . GLY A 1 370 ? -8.951 1.407 40.912 1.00 82.75 370 GLY A N 1
ATOM 2920 C CA . GLY A 1 370 ? -7.751 1.606 41.734 1.00 82.75 370 GLY A CA 1
ATOM 2921 C C . GLY A 1 370 ? -7.701 2.921 42.522 1.00 82.75 370 GLY A C 1
ATOM 2922 O O . GLY A 1 370 ? -6.768 3.114 43.305 1.00 82.75 370 GLY A O 1
ATOM 2923 N N . GLU A 1 371 ? -8.685 3.816 42.386 1.00 87.75 371 GLU A N 1
ATOM 2924 C CA . GLU A 1 371 ? -8.732 5.012 43.224 1.00 87.75 371 GLU A CA 1
ATOM 2925 C C . GLU A 1 371 ? -9.054 4.687 44.691 1.00 87.75 371 GLU A C 1
ATOM 2927 O O . GLU A 1 371 ? -9.919 3.857 44.991 1.00 87.75 371 GLU A O 1
ATOM 2932 N N . PRO A 1 372 ? -8.397 5.373 45.646 1.00 88.44 372 PRO A N 1
ATOM 2933 C CA . PRO A 1 372 ? -8.652 5.141 47.056 1.00 88.44 372 PRO A CA 1
ATOM 2934 C C . PRO A 1 372 ? -10.059 5.614 47.431 1.00 88.44 372 PRO A C 1
ATOM 2936 O O . PRO A 1 372 ? -10.471 6.699 47.025 1.00 88.44 372 PRO A O 1
ATOM 2939 N N . VAL A 1 373 ? -10.729 4.865 48.314 1.00 86.75 373 VAL A N 1
ATOM 2940 C CA . VAL A 1 373 ? -12.112 5.098 48.788 1.00 86.75 373 VAL A CA 1
ATOM 2941 C C . VAL A 1 373 ? -12.438 6.575 49.046 1.00 86.75 373 VAL A C 1
ATOM 2943 O O . VAL A 1 373 ? -13.469 7.081 48.620 1.00 86.75 373 VAL A O 1
ATOM 2946 N N . ARG A 1 374 ? -11.517 7.319 49.672 1.00 86.62 374 ARG A N 1
ATOM 2947 C CA . ARG A 1 374 ? -11.673 8.754 49.979 1.00 86.62 374 ARG A CA 1
ATOM 2948 C C . ARG A 1 374 ? -11.978 9.665 48.778 1.00 86.62 374 ARG A C 1
ATOM 2950 O O . ARG A 1 374 ? -12.340 10.812 49.008 1.00 86.62 374 ARG A O 1
ATOM 2957 N N . ARG A 1 375 ? -11.742 9.216 47.539 1.00 86.25 375 ARG A N 1
ATOM 2958 C CA . ARG A 1 375 ? -11.974 9.991 46.308 1.00 86.25 375 ARG A CA 1
ATOM 2959 C C . ARG A 1 375 ? -13.429 9.970 45.850 1.00 86.25 375 ARG A C 1
ATOM 2961 O O . ARG A 1 375 ? -13.843 10.928 45.216 1.00 86.25 375 ARG A O 1
ATOM 2968 N N . TRP A 1 376 ? -14.179 8.928 46.201 1.00 87.38 376 TRP A N 1
ATOM 2969 C CA . TRP A 1 376 ? -15.559 8.732 45.750 1.00 87.38 376 TRP A CA 1
ATOM 2970 C C . TRP A 1 376 ? -16.567 8.547 46.893 1.00 87.38 376 TRP A C 1
ATOM 2972 O O . TRP A 1 376 ? -17.768 8.564 46.656 1.00 87.38 376 TRP A O 1
ATOM 2982 N N . PHE A 1 377 ? -16.112 8.359 48.131 1.00 87.88 377 PHE A N 1
ATOM 2983 C CA . PHE A 1 377 ? -16.987 8.084 49.270 1.00 87.88 377 PHE A CA 1
ATOM 2984 C C . PHE A 1 377 ? -17.776 9.322 49.732 1.00 87.88 377 PHE A C 1
ATOM 2986 O O . PHE A 1 377 ? -17.178 10.308 50.180 1.00 87.88 377 PHE A O 1
ATOM 2993 N N . ASP A 1 378 ? -19.112 9.253 49.701 1.00 86.19 378 ASP A N 1
ATOM 2994 C CA . ASP A 1 378 ? -19.985 10.340 50.151 1.00 86.19 378 ASP A CA 1
ATOM 2995 C C . ASP A 1 378 ? -20.235 10.286 51.668 1.00 86.19 378 ASP A C 1
ATOM 2997 O O . ASP A 1 378 ? -20.926 9.420 52.207 1.00 86.19 378 ASP A O 1
ATOM 3001 N N . ARG A 1 379 ? -19.680 11.267 52.387 1.00 86.62 379 ARG A N 1
ATOM 3002 C CA . ARG A 1 379 ? -19.837 11.385 53.845 1.00 86.62 379 ARG A CA 1
ATOM 3003 C C . ARG A 1 379 ? -21.242 11.807 54.278 1.00 86.62 379 ARG A C 1
ATOM 3005 O O . ARG A 1 379 ? -21.548 11.666 55.460 1.00 86.62 379 ARG A O 1
ATOM 3012 N N . ARG A 1 380 ? -22.058 12.363 53.376 1.00 87.38 380 ARG A N 1
ATOM 3013 C CA . ARG A 1 380 ? -23.452 12.737 53.658 1.00 87.38 380 ARG A CA 1
ATOM 3014 C C . ARG A 1 380 ? -24.293 11.478 53.818 1.00 87.38 380 ARG A C 1
ATOM 3016 O O . ARG A 1 380 ? -24.860 11.292 54.883 1.00 87.38 380 ARG A O 1
ATOM 3023 N N . VAL A 1 381 ? -24.201 10.557 52.856 1.00 85.00 381 VAL A N 1
ATOM 3024 C CA . VAL A 1 381 ? -24.876 9.250 52.921 1.00 85.00 381 VAL A CA 1
ATOM 3025 C C . VAL A 1 381 ? -24.449 8.468 54.163 1.00 85.00 381 VAL A C 1
ATOM 3027 O O . VAL A 1 381 ? -25.295 7.944 54.876 1.00 85.00 381 VAL A O 1
ATOM 3030 N N . LEU A 1 382 ? -23.152 8.456 54.502 1.00 86.88 382 LEU A N 1
ATOM 3031 C CA . LEU A 1 382 ? -22.699 7.845 55.759 1.00 86.88 382 LEU A CA 1
ATOM 3032 C C . LEU A 1 382 ? -23.361 8.487 56.988 1.00 86.88 382 LEU A C 1
ATOM 3034 O O . LEU A 1 382 ? -23.722 7.783 57.923 1.00 86.88 382 LEU A O 1
ATOM 3038 N N . ARG A 1 383 ? -23.494 9.816 57.020 1.00 87.56 383 ARG A N 1
ATOM 3039 C CA . ARG A 1 383 ? -24.136 10.510 58.142 1.00 87.56 383 ARG A CA 1
ATOM 3040 C C . ARG A 1 383 ? -25.609 10.127 58.257 1.00 87.56 383 ARG A C 1
ATOM 3042 O O . ARG A 1 383 ? -26.064 9.927 59.375 1.00 87.56 383 ARG A O 1
ATOM 3049 N N . ASP A 1 384 ? -26.307 10.002 57.136 1.00 86.88 384 ASP A N 1
ATOM 3050 C CA . ASP A 1 384 ? -27.721 9.625 57.105 1.00 86.88 384 ASP A CA 1
ATOM 3051 C C . ASP A 1 384 ? -27.917 8.188 57.608 1.00 86.88 384 ASP A C 1
ATOM 3053 O O . ASP A 1 384 ? -28.693 7.982 58.536 1.00 86.88 384 ASP A O 1
ATOM 3057 N N . VAL A 1 385 ? -27.102 7.240 57.127 1.00 87.12 385 VAL A N 1
ATOM 3058 C CA . VAL A 1 385 ? -27.070 5.845 57.616 1.00 87.12 385 VAL A CA 1
ATOM 3059 C C . VAL A 1 385 ? -26.794 5.784 59.124 1.00 87.12 385 VAL A C 1
ATOM 3061 O O . VAL A 1 385 ? -27.469 5.075 59.859 1.00 87.12 385 VAL A O 1
ATOM 3064 N N . MET A 1 386 ? -25.824 6.557 59.625 1.00 85.44 386 MET A N 1
ATOM 3065 C CA . MET A 1 386 ? -25.513 6.586 61.063 1.00 85.44 386 MET A CA 1
ATOM 3066 C C . MET A 1 386 ? -26.611 7.263 61.899 1.00 85.44 386 MET A C 1
ATOM 3068 O O . MET A 1 386 ? -26.789 6.921 63.067 1.00 85.44 386 MET A O 1
ATOM 3072 N N . ASN A 1 387 ? -27.314 8.252 61.342 1.00 84.81 387 ASN A N 1
ATOM 3073 C CA . ASN A 1 387 ? -28.425 8.925 62.013 1.00 84.81 387 ASN A CA 1
ATOM 3074 C C . ASN A 1 387 ? -29.662 8.028 62.095 1.00 84.81 387 ASN A C 1
ATOM 3076 O O . ASN A 1 387 ? -30.366 8.084 63.097 1.00 84.81 387 ASN A O 1
ATOM 3080 N N . GLU A 1 388 ? -29.916 7.211 61.072 1.00 85.12 388 GLU A N 1
ATOM 3081 C CA . GLU A 1 388 ? -31.007 6.235 61.062 1.00 85.12 388 GLU A CA 1
ATOM 3082 C C . GLU A 1 388 ? -30.891 5.280 62.253 1.00 85.12 388 GLU A C 1
ATOM 3084 O O . GLU A 1 388 ? -31.814 5.213 63.060 1.00 85.12 388 GLU A O 1
ATOM 3089 N N . VAL A 1 389 ? -29.705 4.697 62.460 1.00 81.44 389 VAL A N 1
ATOM 3090 C CA . VAL A 1 389 ? -29.422 3.829 63.618 1.00 81.44 389 VAL A CA 1
ATOM 3091 C C . VAL A 1 389 ? -29.589 4.556 64.957 1.00 81.44 389 VAL A C 1
ATOM 3093 O O . VAL A 1 389 ? -30.148 4.014 65.905 1.00 81.44 389 VAL A O 1
ATOM 3096 N N . ARG A 1 390 ? -29.140 5.813 65.058 1.00 79.25 390 ARG A N 1
ATOM 3097 C CA . ARG A 1 390 ? -29.291 6.613 66.292 1.00 79.25 390 ARG A CA 1
ATOM 3098 C C . ARG A 1 390 ? -30.744 6.953 66.624 1.00 79.25 390 ARG A C 1
ATOM 3100 O O . ARG A 1 390 ? -31.048 7.233 67.779 1.00 79.25 390 ARG A O 1
ATOM 3107 N N . ASN A 1 391 ? -31.616 6.992 65.620 1.00 70.69 391 ASN A N 1
ATOM 3108 C CA . ASN A 1 391 ? -33.031 7.304 65.796 1.00 70.69 391 ASN A CA 1
ATOM 3109 C C . ASN A 1 391 ? -33.869 6.051 66.093 1.00 70.69 391 ASN A C 1
ATOM 3111 O O . ASN A 1 391 ? -34.922 6.176 66.717 1.00 70.69 391 ASN A O 1
ATOM 3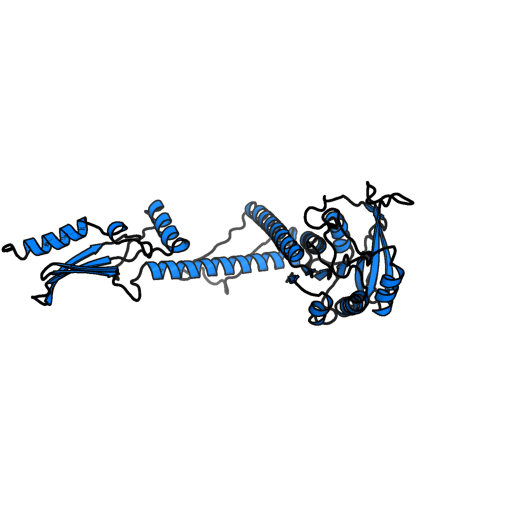115 N N . THR A 1 392 ? -33.423 4.867 65.665 1.00 64.62 392 THR A N 1
ATOM 3116 C CA . THR A 1 392 ? -34.059 3.579 65.982 1.00 64.62 392 THR A CA 1
ATOM 3117 C C . THR A 1 392 ? -33.627 3.014 67.338 1.00 64.62 392 THR A C 1
ATOM 3119 O O . THR A 1 392 ? -34.425 2.318 67.963 1.00 64.62 392 THR A O 1
ATOM 3122 N N . ASP A 1 393 ? -32.443 3.379 67.846 1.00 58.12 393 ASP A N 1
ATOM 3123 C CA . ASP A 1 393 ? -31.954 3.020 69.188 1.00 58.12 393 ASP A CA 1
ATOM 3124 C C . ASP A 1 393 ? -31.526 4.289 69.977 1.00 58.12 393 ASP A C 1
ATOM 3126 O O . ASP A 1 393 ? -30.351 4.665 69.983 1.00 58.12 393 ASP A O 1
ATOM 3130 N N . PRO A 1 394 ? -32.461 5.018 70.634 1.00 50.41 394 PRO A N 1
ATOM 3131 C CA . PRO A 1 394 ? -32.144 6.226 71.414 1.00 50.41 394 PRO A CA 1
ATOM 3132 C C . PRO A 1 394 ? -31.338 5.933 72.694 1.00 50.41 394 PRO A C 1
ATOM 3134 O O . PRO A 1 394 ? -30.906 6.860 73.381 1.00 50.41 394 PRO A O 1
ATOM 3137 N N . THR A 1 395 ? -31.127 4.655 73.012 1.00 50.00 395 THR A N 1
ATOM 3138 C CA . THR A 1 395 ? -30.288 4.144 74.099 1.00 50.00 395 THR A CA 1
ATOM 3139 C C . THR A 1 395 ? -28.921 3.713 73.570 1.00 50.00 395 THR A C 1
ATOM 3141 O O . THR A 1 395 ? -28.516 2.566 73.712 1.00 50.00 395 THR A O 1
ATOM 3144 N N . GLY A 1 396 ? -28.199 4.633 72.932 1.00 45.81 396 GLY A N 1
ATOM 3145 C CA . GLY A 1 396 ? -26.787 4.415 72.630 1.00 45.81 396 GLY A CA 1
ATOM 3146 C C . GLY A 1 396 ? -25.948 4.479 73.906 1.00 45.81 396 GLY A C 1
ATOM 3147 O O . GLY A 1 396 ? -25.614 5.583 74.339 1.00 45.81 396 GLY A O 1
ATOM 3148 N N . ASP A 1 397 ? -25.621 3.318 74.472 1.00 39.72 397 ASP A N 1
ATOM 3149 C CA . ASP A 1 397 ? -24.357 3.107 75.195 1.00 39.72 397 ASP A CA 1
ATOM 3150 C C . ASP A 1 397 ? -23.259 2.692 74.202 1.00 39.72 397 ASP A C 1
ATOM 3152 O O . ASP A 1 397 ? -23.521 1.802 73.355 1.00 39.72 397 ASP A O 1
#

pLDDT: mean 79.94, std 17.73, range [34.25, 98.81]

Sequence (397 aa):
MSRFILGNCVDIMSGFPDRAVDFILTDPPYLVGFRDRSGRSIAGDKTDEWLQPACNEMYRVLKKDALMVSFYGWNRVDRFMAAWKSAGFSVVGHLVFTKTYSSKSAYVGYRHECAYILAKGRPALPLDPLPDVLGWKYSGNRHHPTEKPVTSLQPLIESFTHPNAIVLDPFAGSGSTCVAAVQAGRRYIGIELMEQYHKAGIERLSAVQRALLTASAQRLAGTPARLHLYPAQSYPRPEALPDCTCISLPYAREWLTKDECDDLLAFLKDFIDRVCEIVRQDAKRIAAALVPSATPRLMEKRFGDWRLVADEYGHDNWLDSEDGERLDLVLDGILVRDARFCPVLLTLVNESREEIEAAGVMTDLLRFPGEPVRRWFDRRVLRDVMNEVRNTDPTGD

Solvent-accessible surface area (backbone atoms only — not comparable to full-atom values): 22454 Å² total; per-residue (Å²): 134,66,49,80,44,79,38,55,44,52,68,59,47,69,75,51,59,72,45,68,28,50,31,35,48,36,54,54,67,45,52,73,58,58,63,50,99,87,66,54,68,60,81,67,7,72,54,67,82,61,50,46,58,39,32,38,46,53,48,46,29,36,26,82,39,22,50,32,39,37,38,62,28,79,94,42,43,69,60,54,52,49,28,39,47,73,43,59,41,43,82,77,47,61,37,37,34,40,39,94,53,63,84,50,73,72,101,53,67,44,33,63,48,52,33,40,33,31,25,34,79,74,44,81,79,55,94,70,72,75,72,48,69,40,76,47,69,86,74,77,48,86,76,31,97,80,55,64,36,39,85,63,47,26,59,55,52,56,56,72,45,61,74,66,32,35,37,34,15,62,43,24,48,43,27,38,60,44,48,18,26,50,77,58,50,24,31,26,40,30,20,16,68,50,66,74,32,34,52,48,15,52,56,48,48,52,51,52,52,50,51,54,51,50,55,50,50,54,60,47,73,75,44,95,76,80,86,87,86,78,80,93,84,83,73,86,76,74,84,85,70,86,77,93,80,81,86,82,59,94,62,45,73,79,82,36,56,72,66,56,49,51,52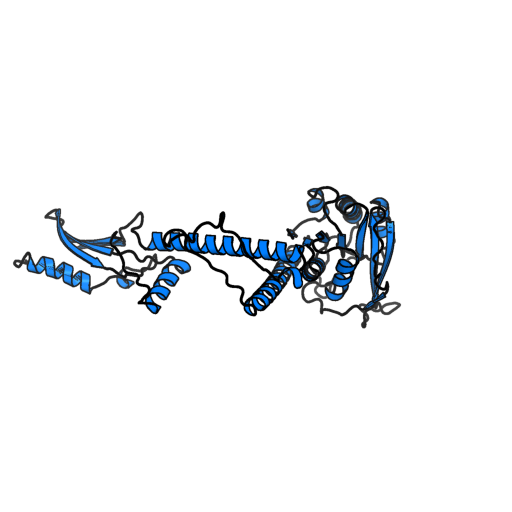,50,51,51,47,53,48,54,48,48,53,49,51,52,48,50,53,53,51,50,51,51,52,52,56,57,22,42,37,51,58,100,73,32,72,76,45,77,50,75,57,89,58,34,38,42,37,32,29,44,27,89,53,93,67,90,82,54,83,86,46,53,77,59,46,51,54,50,50,49,34,33,77,76,59,62,19,31,51,30,23,32,38,36,38,36,30,35,64,85,77,73,38,78,65,32,66,35,75,46,64,88,41,77,40,53,78,89,62,61,64,85,79,70,64,63,66,65,52,52,48,50,30,55,47,50,40,48,69,76,42,81,77,77,126

Foldseek 3Di:
DFAQAAAQLLVVLVPAAFQQAQEEEEEDQQLPQDADPVGDTDPPSPDCPSQLSNLLSVLRNHHAQAKYKYWYNPVVVVSNVVSNVVSPKDFDAKAKEFAPAFPDDDVHRHGITMITIITHHHHDAFPDDDPSYHYADDPPCPQHPPDGALVVQLVVCLRRDDAQGEYEYSDQFLNSNCLSQVVNNYGYYYYHHDPSRSVNNVVVVVVSVVVVVVVVVVVVVPDPQDDDDDDPDDDDDDPDDPDPDDRDPPCCVVPHPPSRVVVVSVVVVVVVVVVVVVVVVLVVLQVQLAAADPFFWPDWDDDVQKIKTKGFDPDDADDDPVVPVLNVVLSCLRPVQVWHQTKIKIWMAGNVVRDTQFIFIDHRFTGGPPDDCVVGPDVVRVVVRVVSNCVVCVPDD

Radius of gyration: 33.75 Å; Cα contacts (8 Å, |Δi|>4): 627; chains: 1; bounding box: 78×38×103 Å

Nearest PDB structures (foldseek):
  8s9o-assembly1_B  TM=7.574E-01  e=3.295E-16  Adineta vaga
  8s9m-assembly1_A-2  TM=7.358E-01  e=4.413E-16  Adineta vaga
  5hek-assembly2_A  TM=8.199E-01  e=1.163E-14  Helicobacter pylori 26695
  5hfj-assembly3_H  TM=8.202E-01  e=5.010E-14  Helicobacter pylori 26695
  5hfj-assembly2_E  TM=8.208E-01  e=1.204E-13  Helicobacter pylori 26695

Mean predicted aligned error: 16.55 Å

Secondary structure (DSSP, 8-state):
--EEEES-HHHHHHTSPTT-EEEEEE----SS--B-TT--B-TTSS--TTHHHHHHHHHHHEEEEEEEEEE--GGGHHHHHHHHHHHTPEEEEEEEEEESS-SEESSSEE-EEEEEEEEES-PPPPSSPPPSEEEE-----SS-TTPPPHHHHHHHHHHH--TT-EEEETT-TTTHHHHHHHHTT-EEEEEES-HHHHHHHHHHHHHHHHHHHHHHHHHHHTS--------TTSSPPPS--SSS-----TTHHHHS-HHHHHHHHHHHHHHHHHHHHHHHHHHHHHHHHHS--SS-EEEEEEETTEEEEEEE--------TT-HHHHHHHHHHHHHH--B---EEEEEEETTTTEEEEEEEE-S--B-TT--GGGT--HHHHHHHHHHHHHH-S---